Protein AF-A0A3L8C5W7-F1 (afdb_monomer)

Sequence (459 aa):
MRLSSRFALVSGLQLAAVGVLVYGSLLQPFSPSTQWWIAGVVLLLMLASAVWLRWSIKRALGAEPEQIHRLLERMNHGDFQAAAMGAHSLYSHSLYSCALTLQSRLRSVMGALKSTSDALAAASEQVNQTASSLSDGVTVQANGVADTSNAMDQIANSISHNNQHANQTDAIAKQACIDVEECSEAVLGTVQAMQNIAERISIINDIAYQTNLLALNAAIEAGRAGEQGRGFSVVASEVRKLAERCQQAARQISEEATASVKQSDQAGQLLDKMVPSIRRTADLVQEIAHASTEQTSGAQQINSAMGQINKTLQETAAASRQLSNTAGELMTRVTELRRTIGFFDSRDLNRVEKPAVKAKVESKAQSKAEPKVVRSPRARPKAQAQKQASVRPVQSHTAATKSTPRSSRPQAAQAKPKPRPVKPDAAKVSVLAPKPKPKSPVAVSPHADEDDQFFVHYD

Mean predicted aligned error: 18.52 Å

Structure (mmCIF, N/CA/C/O backbone):
data_AF-A0A3L8C5W7-F1
#
_entry.id   AF-A0A3L8C5W7-F1
#
loop_
_atom_site.group_PDB
_atom_site.id
_atom_site.type_symbol
_atom_site.label_atom_id
_atom_site.label_alt_id
_atom_site.label_comp_id
_atom_site.label_asym_id
_atom_site.label_entity_id
_atom_site.label_seq_id
_atom_site.pdbx_PDB_ins_code
_atom_site.Cartn_x
_atom_site.Cartn_y
_atom_site.Cartn_z
_atom_site.occupancy
_atom_site.B_iso_or_equiv
_atom_site.auth_seq_id
_atom_site.auth_comp_id
_atom_site.auth_asym_id
_atom_site.auth_atom_id
_atom_site.pdbx_PDB_model_num
ATOM 1 N N . MET A 1 1 ? 55.803 -6.543 -68.504 1.00 48.19 1 MET A N 1
ATOM 2 C CA . MET A 1 1 ? 56.936 -5.809 -69.117 1.00 48.19 1 MET A CA 1
ATOM 3 C C . MET A 1 1 ? 56.428 -4.497 -69.673 1.00 48.19 1 MET A C 1
ATOM 5 O O . MET A 1 1 ? 55.431 -4.474 -70.384 1.00 48.19 1 MET A O 1
ATOM 9 N N . ARG A 1 2 ? 57.016 -3.411 -69.174 1.00 59.81 2 ARG A N 1
ATOM 10 C CA . ARG A 1 2 ? 56.412 -2.079 -69.079 1.00 59.81 2 ARG A CA 1
ATOM 11 C C . ARG A 1 2 ? 56.382 -1.411 -70.448 1.00 59.81 2 ARG A C 1
ATOM 13 O O . ARG A 1 2 ? 57.289 -1.626 -71.244 1.00 59.81 2 ARG A O 1
ATOM 20 N N . LEU A 1 3 ? 55.360 -0.604 -70.716 1.00 62.72 3 LEU A N 1
ATOM 21 C CA . LEU A 1 3 ? 55.220 0.183 -71.946 1.00 62.72 3 LEU A CA 1
ATOM 22 C C . LEU A 1 3 ? 56.545 0.880 -72.327 1.00 62.72 3 LEU A C 1
ATOM 24 O O . LEU A 1 3 ? 56.916 0.881 -73.492 1.00 62.72 3 LEU A O 1
ATOM 28 N N . SER A 1 4 ? 57.315 1.326 -71.326 1.00 64.88 4 SER A N 1
ATOM 29 C CA . SER A 1 4 ? 58.673 1.867 -71.462 1.00 64.88 4 SER A CA 1
ATOM 30 C C . SER A 1 4 ? 59.678 0.930 -72.139 1.00 64.88 4 SER A C 1
ATOM 32 O O . SER A 1 4 ? 60.444 1.390 -72.969 1.00 64.88 4 SER A O 1
ATOM 34 N N . SER A 1 5 ? 59.662 -0.376 -71.855 1.00 71.19 5 SER A N 1
ATOM 35 C CA . SER A 1 5 ? 60.529 -1.362 -72.524 1.00 71.19 5 SER A CA 1
ATOM 36 C C . SER A 1 5 ? 60.166 -1.550 -73.998 1.00 71.19 5 SER A C 1
ATOM 38 O O . SER A 1 5 ? 61.052 -1.708 -74.826 1.00 71.19 5 SER A O 1
ATOM 40 N N . ARG A 1 6 ? 58.872 -1.464 -74.340 1.00 71.44 6 ARG A N 1
ATOM 41 C CA . ARG A 1 6 ? 58.389 -1.511 -75.729 1.00 71.44 6 ARG A CA 1
ATOM 42 C C . ARG A 1 6 ? 58.719 -0.223 -76.482 1.00 71.44 6 ARG A C 1
ATOM 44 O O . ARG A 1 6 ? 59.162 -0.291 -77.620 1.00 71.44 6 ARG A O 1
ATOM 51 N N . PHE A 1 7 ? 58.546 0.927 -75.832 1.00 72.00 7 PHE A N 1
ATOM 52 C CA . PHE A 1 7 ? 58.946 2.232 -76.357 1.00 72.00 7 PHE A CA 1
ATOM 53 C C . PHE A 1 7 ? 60.457 2.313 -76.578 1.00 72.00 7 PHE A C 1
ATOM 55 O O . PHE A 1 7 ? 60.864 2.699 -77.662 1.00 72.00 7 PHE A O 1
ATOM 62 N N . ALA A 1 8 ? 61.269 1.898 -75.601 1.00 73.81 8 ALA A N 1
ATOM 63 C CA . ALA A 1 8 ? 62.729 1.905 -75.691 1.00 73.81 8 ALA A CA 1
ATOM 64 C C . ALA A 1 8 ? 63.255 0.975 -76.794 1.00 73.81 8 ALA A C 1
ATOM 66 O O . ALA A 1 8 ? 64.204 1.321 -77.489 1.00 73.81 8 ALA A O 1
ATOM 67 N N . LEU A 1 9 ? 62.614 -0.184 -76.993 1.00 74.31 9 LEU A N 1
ATOM 68 C CA . LEU A 1 9 ? 62.930 -1.081 -78.106 1.00 74.31 9 LEU A CA 1
ATOM 69 C C . LEU A 1 9 ? 62.620 -0.438 -79.461 1.00 74.31 9 LEU A C 1
ATOM 71 O O . LEU A 1 9 ? 63.451 -0.490 -80.361 1.00 74.31 9 LEU A O 1
ATOM 75 N N . VAL A 1 10 ? 61.447 0.185 -79.608 1.00 75.06 10 VAL A N 1
ATOM 76 C CA . VAL A 1 10 ? 61.041 0.829 -80.867 1.00 75.06 10 VAL A CA 1
ATOM 77 C C . VAL A 1 10 ? 61.885 2.069 -81.162 1.00 75.06 10 VAL A C 1
ATOM 79 O O . VAL A 1 10 ? 62.343 2.224 -82.291 1.00 75.06 10 VAL A O 1
ATOM 82 N N . SER A 1 11 ? 62.134 2.926 -80.170 1.00 74.12 11 SER A N 1
ATOM 83 C CA . SER A 1 11 ? 62.958 4.124 -80.346 1.00 74.12 11 SER A CA 1
ATOM 84 C C . SER A 1 11 ? 64.424 3.773 -80.601 1.00 74.12 11 SER A C 1
ATOM 86 O O . SER A 1 11 ? 65.045 4.376 -81.472 1.00 74.12 11 SER A O 1
ATOM 88 N N . GLY A 1 12 ? 64.962 2.760 -79.912 1.00 78.25 12 GLY A N 1
ATOM 89 C CA . GLY A 1 12 ? 66.306 2.237 -80.157 1.00 78.25 12 GLY A CA 1
ATOM 90 C C . GLY A 1 12 ? 66.460 1.663 -81.567 1.00 78.25 12 GLY A C 1
ATOM 91 O O . GLY A 1 12 ? 67.438 1.965 -82.248 1.00 78.25 12 GLY A O 1
ATOM 92 N N . LEU A 1 13 ? 65.463 0.911 -82.048 1.00 76.50 13 LEU A N 1
ATOM 93 C CA . LEU A 1 13 ? 65.445 0.383 -83.415 1.00 76.50 13 LEU A CA 1
ATOM 94 C C . LEU A 1 13 ? 65.348 1.504 -84.467 1.00 76.50 13 LEU A C 1
ATOM 96 O O . LEU A 1 13 ? 66.001 1.428 -85.503 1.00 76.50 13 LEU A O 1
ATOM 100 N N . GLN A 1 14 ? 64.574 2.563 -84.201 1.00 75.69 14 GLN A N 1
ATOM 101 C CA . GLN A 1 14 ? 64.461 3.728 -85.089 1.00 75.69 14 GLN A CA 1
ATOM 102 C C . GLN A 1 14 ? 65.761 4.532 -85.164 1.00 75.69 14 GLN A C 1
ATOM 104 O O . GLN A 1 14 ? 66.195 4.878 -86.260 1.00 75.69 14 GLN A O 1
ATOM 109 N N . LEU A 1 15 ? 66.404 4.791 -84.022 1.00 79.62 15 LEU A N 1
ATOM 110 C CA . LEU A 1 15 ? 67.713 5.447 -83.963 1.00 79.62 15 LEU A CA 1
ATOM 111 C C . LEU A 1 15 ? 68.778 4.640 -84.711 1.00 79.62 15 LEU A C 1
ATOM 113 O O . LEU A 1 15 ? 69.550 5.218 -85.470 1.00 79.62 15 LEU A O 1
ATOM 117 N N . ALA A 1 16 ? 68.777 3.312 -84.563 1.00 76.81 16 ALA A N 1
ATOM 118 C CA . ALA A 1 16 ? 69.670 2.436 -85.313 1.00 76.81 16 ALA A CA 1
ATOM 119 C C . ALA A 1 16 ? 69.384 2.475 -86.827 1.00 76.81 16 ALA A C 1
ATOM 121 O O . ALA A 1 16 ? 70.315 2.609 -87.614 1.00 76.81 16 ALA A O 1
ATOM 122 N N . ALA A 1 17 ? 68.115 2.423 -87.249 1.00 73.25 17 ALA A N 1
ATOM 123 C CA . ALA A 1 17 ? 67.733 2.456 -88.665 1.00 73.25 17 ALA A CA 1
ATOM 124 C C . ALA A 1 17 ? 68.077 3.793 -89.347 1.00 73.25 17 ALA A C 1
ATOM 126 O O . ALA A 1 17 ? 68.601 3.808 -90.460 1.00 73.25 17 ALA A O 1
ATOM 127 N N . VAL A 1 18 ? 67.832 4.917 -88.665 1.00 76.88 18 VAL A N 1
ATOM 128 C CA . VAL A 1 18 ? 68.232 6.250 -89.141 1.00 76.88 18 VAL A CA 1
ATOM 129 C C . VAL A 1 18 ? 69.756 6.384 -89.135 1.00 76.88 18 VAL A C 1
ATOM 131 O O . VAL A 1 18 ? 70.322 6.896 -90.095 1.00 76.88 18 VAL A O 1
ATOM 134 N N . GLY A 1 19 ? 70.431 5.866 -88.105 1.00 76.25 19 GLY A N 1
ATOM 135 C CA . GLY A 1 19 ? 71.890 5.826 -88.024 1.00 76.25 19 GLY A CA 1
ATOM 136 C C . GLY A 1 19 ? 72.526 5.066 -89.188 1.00 76.25 19 GLY A C 1
ATOM 137 O O . GLY A 1 19 ? 73.470 5.569 -89.783 1.00 76.25 19 GLY A O 1
ATOM 138 N N . VAL A 1 20 ? 71.974 3.912 -89.580 1.00 73.62 20 VAL A N 1
ATOM 139 C CA . VAL A 1 20 ? 72.421 3.141 -90.757 1.00 73.62 20 VAL A CA 1
ATOM 140 C C . VAL A 1 20 ? 72.222 3.928 -92.056 1.00 73.62 20 VAL A C 1
ATOM 142 O O . VAL A 1 20 ? 73.101 3.911 -92.915 1.00 73.62 20 VAL A O 1
ATOM 145 N N . LEU A 1 21 ? 71.113 4.661 -92.194 1.00 70.94 21 LEU A N 1
ATOM 146 C CA . LEU A 1 21 ? 70.828 5.488 -93.372 1.00 70.94 21 LEU A CA 1
ATOM 147 C C . LEU A 1 21 ? 71.803 6.675 -93.480 1.00 70.94 21 LEU A C 1
ATOM 149 O O . LEU A 1 21 ? 72.363 6.923 -94.549 1.00 70.94 21 LEU A O 1
ATOM 153 N N . VAL A 1 22 ? 72.059 7.372 -92.369 1.00 73.94 22 VAL A N 1
ATOM 154 C CA . VAL A 1 22 ? 72.997 8.506 -92.303 1.00 73.94 22 VAL A CA 1
ATOM 155 C C . VAL A 1 22 ? 74.443 8.039 -92.492 1.00 73.94 22 VAL A C 1
ATOM 157 O O . VAL A 1 22 ? 75.171 8.610 -93.299 1.00 73.94 22 VAL A O 1
ATOM 160 N N . TYR A 1 23 ? 74.853 6.973 -91.803 1.00 74.44 23 TYR A N 1
ATOM 161 C CA . TYR A 1 23 ? 76.209 6.424 -91.884 1.00 74.44 23 TYR A CA 1
ATOM 162 C C . TYR A 1 23 ? 76.506 5.833 -93.269 1.00 74.44 23 TYR A C 1
ATOM 164 O O . TYR A 1 23 ? 77.565 6.093 -93.841 1.00 74.44 23 TYR A O 1
ATOM 172 N N . GLY A 1 24 ? 75.541 5.114 -93.853 1.00 65.56 24 GLY A N 1
ATOM 173 C CA . GLY A 1 24 ? 75.628 4.603 -95.219 1.00 65.56 24 GLY A CA 1
ATOM 174 C C . GLY A 1 24 ? 75.714 5.711 -96.270 1.00 65.56 24 GLY A C 1
ATOM 175 O O . GLY A 1 24 ? 76.384 5.531 -97.277 1.00 65.56 24 GLY A O 1
ATOM 176 N N . SER A 1 25 ? 75.112 6.877 -96.015 1.00 67.00 25 SER A N 1
ATOM 177 C CA . SER A 1 25 ? 75.204 8.041 -96.908 1.00 67.00 25 SER A CA 1
ATOM 178 C C . SER A 1 25 ? 76.545 8.784 -96.807 1.00 67.00 25 SER A C 1
ATOM 180 O O . SER A 1 25 ? 76.911 9.478 -97.752 1.00 67.00 25 SER A O 1
ATOM 182 N N . LEU A 1 26 ? 77.281 8.645 -95.693 1.00 69.88 26 LEU A N 1
ATOM 183 C CA . LEU A 1 26 ? 78.571 9.314 -95.471 1.00 69.88 26 LEU A CA 1
ATOM 184 C C . LEU A 1 26 ? 79.789 8.514 -95.966 1.00 69.88 26 LEU A C 1
ATOM 186 O O . LEU A 1 26 ? 80.753 9.129 -96.412 1.00 69.88 26 LEU A O 1
ATOM 190 N N . LEU A 1 27 ? 79.793 7.177 -95.855 1.00 67.88 27 LEU A N 1
ATOM 191 C CA . LEU A 1 27 ? 80.994 6.366 -96.134 1.00 67.88 27 LEU A CA 1
ATOM 192 C C . LEU A 1 27 ? 81.093 5.827 -97.571 1.00 67.88 27 LEU A C 1
ATOM 194 O O . LEU A 1 27 ? 82.208 5.642 -98.058 1.00 67.88 27 LEU A O 1
ATOM 198 N N . GLN A 1 28 ? 79.975 5.571 -98.261 1.00 63.28 28 GLN A N 1
ATOM 199 C CA . GLN A 1 28 ? 79.967 5.171 -99.675 1.00 63.28 28 GLN A CA 1
ATOM 200 C C . GLN A 1 28 ? 78.755 5.778 -100.401 1.00 63.28 28 GLN A C 1
ATOM 202 O O . GLN A 1 28 ? 77.625 5.537 -99.979 1.00 63.28 28 GLN A O 1
ATOM 207 N N . PRO A 1 29 ? 78.933 6.540 -101.499 1.00 61.19 29 PRO A N 1
ATOM 208 C CA . PRO A 1 29 ? 77.808 7.072 -102.260 1.00 61.19 29 PRO A CA 1
ATOM 209 C C . PRO A 1 29 ? 77.085 5.926 -102.981 1.00 61.19 29 PRO A C 1
ATOM 211 O O . PRO A 1 29 ? 77.457 5.506 -104.076 1.00 61.19 29 PRO A O 1
ATOM 214 N N . PHE A 1 30 ? 76.048 5.393 -102.339 1.00 63.75 30 PHE A N 1
ATOM 215 C CA . PHE A 1 30 ? 75.097 4.480 -102.961 1.00 63.75 30 PHE A CA 1
ATOM 216 C C . PHE A 1 30 ? 74.417 5.152 -104.164 1.00 63.75 30 PHE A C 1
ATOM 218 O O . PHE A 1 30 ? 74.201 6.363 -104.172 1.00 63.75 30 PHE A O 1
ATOM 225 N N . SER A 1 31 ? 74.034 4.363 -105.175 1.00 72.00 31 SER A N 1
ATOM 226 C CA . SER A 1 31 ? 73.282 4.873 -106.331 1.00 72.00 31 SER A CA 1
ATOM 227 C C . SER A 1 31 ? 72.006 5.617 -105.883 1.00 72.00 31 SER A C 1
ATOM 229 O O . SER A 1 31 ? 71.386 5.215 -104.886 1.00 72.00 31 SER A O 1
ATOM 231 N N . PRO A 1 32 ? 71.554 6.658 -106.608 1.00 70.62 32 PRO A N 1
ATOM 232 C CA . PRO A 1 32 ? 70.350 7.402 -106.234 1.00 70.62 32 PRO A CA 1
ATOM 233 C C . PRO A 1 32 ? 69.122 6.484 -106.100 1.00 70.62 32 PRO A C 1
ATOM 235 O O . PRO A 1 32 ? 68.312 6.668 -105.197 1.00 70.62 32 PRO A O 1
ATOM 238 N N . SER A 1 33 ? 69.019 5.418 -106.905 1.00 75.19 33 SER A N 1
ATOM 239 C CA . SER A 1 33 ? 67.960 4.403 -106.795 1.00 75.19 33 SER A CA 1
ATOM 240 C C . SER A 1 33 ? 67.963 3.647 -105.463 1.00 75.19 33 SER A C 1
ATOM 242 O O . SER A 1 33 ? 66.904 3.410 -104.888 1.00 75.19 33 SER A O 1
ATOM 244 N N . THR A 1 34 ? 69.135 3.285 -104.937 1.00 74.94 34 THR A N 1
ATOM 245 C CA . THR A 1 34 ? 69.249 2.562 -103.657 1.00 74.94 34 THR A CA 1
ATOM 246 C C . THR A 1 34 ? 68.916 3.445 -102.452 1.00 74.94 34 THR A C 1
ATOM 248 O O . THR A 1 34 ? 68.333 2.954 -101.489 1.00 74.94 34 THR A O 1
ATOM 251 N N . GLN A 1 35 ? 69.189 4.753 -102.519 1.00 72.69 35 GLN A N 1
ATOM 252 C CA . GLN A 1 35 ? 68.827 5.696 -101.453 1.00 72.69 35 GLN A CA 1
ATOM 253 C C . GLN A 1 35 ? 67.304 5.852 -101.305 1.00 72.69 35 GLN A C 1
ATOM 255 O O . GLN A 1 35 ? 66.798 5.836 -100.183 1.00 72.69 35 GLN A O 1
ATOM 260 N N . TRP A 1 36 ? 66.555 5.912 -102.415 1.00 79.75 36 TRP A N 1
ATOM 261 C CA . TRP A 1 36 ? 65.085 5.957 -102.386 1.00 79.75 36 TRP A CA 1
ATOM 262 C C . TRP A 1 36 ? 64.457 4.675 -101.820 1.00 79.75 36 TRP A C 1
ATOM 264 O O . TRP A 1 36 ? 63.494 4.752 -101.056 1.00 79.75 36 TRP A O 1
ATOM 274 N N . TRP A 1 37 ? 65.026 3.502 -102.1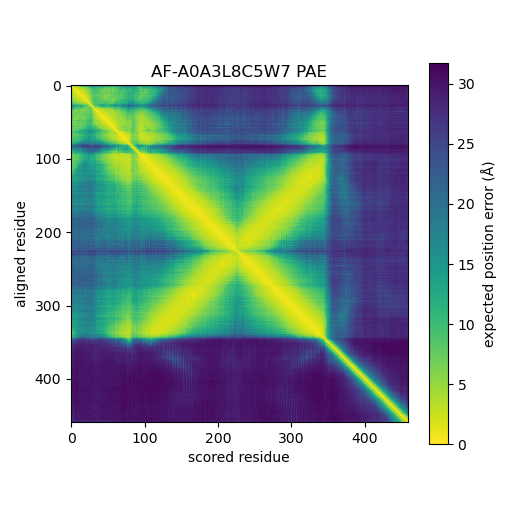21 1.00 80.50 37 TRP A N 1
ATOM 275 C CA . TRP A 1 37 ? 64.588 2.230 -101.530 1.00 80.50 37 TRP A CA 1
ATOM 276 C C . TRP A 1 37 ? 64.813 2.182 -100.017 1.00 80.50 37 TRP A C 1
ATOM 278 O O . TRP A 1 37 ? 63.903 1.818 -99.272 1.00 80.50 37 TRP A O 1
ATOM 288 N N . ILE A 1 38 ? 65.994 2.595 -99.548 1.00 78.75 38 ILE A N 1
ATOM 289 C CA . ILE A 1 38 ? 66.312 2.632 -98.114 1.00 78.75 38 ILE A CA 1
ATOM 290 C C . ILE A 1 38 ? 65.396 3.636 -97.391 1.00 78.75 38 ILE A C 1
ATOM 292 O O . ILE A 1 38 ? 64.832 3.306 -96.346 1.00 78.75 38 ILE A O 1
ATOM 296 N N . ALA A 1 39 ? 65.168 4.822 -97.966 1.00 79.25 39 ALA A N 1
ATOM 297 C CA . ALA A 1 39 ? 64.243 5.816 -97.418 1.00 79.25 39 ALA A CA 1
ATOM 298 C C . ALA A 1 39 ? 62.795 5.293 -97.333 1.00 79.25 39 ALA A C 1
ATOM 300 O O . ALA A 1 39 ? 62.131 5.475 -96.310 1.00 79.25 39 ALA A O 1
ATOM 301 N N . GLY A 1 40 ? 62.319 4.587 -98.364 1.00 84.56 40 GLY A N 1
ATOM 302 C CA . GLY A 1 40 ? 60.994 3.961 -98.371 1.00 84.56 40 GLY A CA 1
ATOM 303 C C . GLY A 1 40 ? 60.831 2.880 -97.297 1.00 84.56 40 GLY A C 1
ATOM 304 O O . GLY A 1 40 ? 59.807 2.838 -96.613 1.00 84.56 40 GLY A O 1
ATOM 305 N N . VAL A 1 41 ? 61.856 2.047 -97.084 1.00 83.75 41 VAL A N 1
ATOM 306 C CA . VAL A 1 41 ? 61.855 1.012 -96.034 1.00 83.75 41 VAL A CA 1
ATOM 307 C C . VAL A 1 41 ? 61.839 1.636 -94.638 1.00 83.75 41 VAL A C 1
ATOM 309 O O . VAL A 1 41 ? 61.071 1.192 -93.784 1.00 83.75 41 VAL A O 1
ATOM 312 N N . VAL A 1 42 ? 62.622 2.692 -94.397 1.00 82.56 42 VAL A N 1
ATOM 313 C CA . VAL A 1 42 ? 62.611 3.401 -93.106 1.00 82.56 42 VAL A CA 1
ATOM 314 C C . VAL A 1 42 ? 61.250 4.052 -92.838 1.00 82.56 42 VAL A C 1
ATOM 316 O O . VAL A 1 42 ? 60.732 3.929 -91.727 1.00 82.56 42 VAL A O 1
ATOM 319 N N . LEU A 1 43 ? 60.625 4.671 -93.846 1.00 85.19 43 LEU A N 1
ATOM 320 C CA . LEU A 1 43 ? 59.278 5.240 -93.726 1.00 85.19 43 LEU A CA 1
ATOM 321 C C . LEU A 1 43 ? 58.236 4.166 -93.379 1.00 85.19 43 LEU A C 1
ATOM 323 O O . LEU A 1 43 ? 57.423 4.360 -92.474 1.00 85.19 43 LEU A O 1
ATOM 327 N N . LEU A 1 44 ? 58.282 3.015 -94.055 1.00 87.25 44 LEU A N 1
ATOM 328 C CA . LEU A 1 44 ? 57.371 1.897 -93.805 1.00 87.25 44 LEU A CA 1
ATOM 329 C C . LEU A 1 44 ? 57.566 1.321 -92.398 1.00 87.25 44 LEU A C 1
ATOM 331 O O . LEU A 1 44 ? 56.582 1.075 -91.702 1.00 87.25 44 LEU A O 1
ATOM 335 N N . LEU A 1 45 ? 58.813 1.171 -91.942 1.00 84.56 45 LEU A N 1
ATOM 336 C CA . LEU A 1 45 ? 59.125 0.740 -90.577 1.00 84.56 45 LEU A CA 1
ATOM 337 C C . LEU A 1 45 ? 58.626 1.742 -89.526 1.00 84.56 45 LEU A C 1
ATOM 339 O O . LEU A 1 45 ? 58.117 1.313 -88.490 1.00 84.56 45 LEU A O 1
ATOM 343 N N . MET A 1 46 ? 58.707 3.053 -89.784 1.00 83.06 46 MET A N 1
ATOM 344 C CA . MET A 1 46 ? 58.120 4.070 -88.900 1.00 83.06 46 MET A CA 1
ATOM 345 C C . MET A 1 46 ? 56.588 4.001 -88.858 1.00 83.06 46 MET A C 1
ATOM 347 O O . MET A 1 46 ? 55.993 4.121 -87.788 1.00 83.06 46 MET A O 1
ATOM 351 N N . LEU A 1 47 ? 55.936 3.771 -89.998 1.00 88.38 47 LEU A N 1
ATOM 352 C CA . LEU A 1 47 ? 54.479 3.625 -90.074 1.00 88.38 47 LEU A CA 1
ATOM 353 C C . LEU A 1 47 ? 54.009 2.344 -89.368 1.00 88.38 47 LEU A C 1
ATOM 355 O O . LEU A 1 47 ? 53.075 2.378 -88.563 1.00 88.38 47 LEU A O 1
ATOM 359 N N . ALA A 1 48 ? 54.699 1.227 -89.600 1.00 86.12 48 ALA A N 1
ATOM 360 C CA . ALA A 1 48 ? 54.433 -0.049 -88.946 1.00 86.12 48 ALA A CA 1
ATOM 361 C C . ALA A 1 48 ? 54.665 0.027 -87.430 1.00 86.12 48 ALA A C 1
ATOM 363 O O . ALA A 1 48 ? 53.851 -0.488 -86.661 1.00 86.12 48 ALA A O 1
ATOM 364 N N . SER A 1 49 ? 55.723 0.711 -86.977 1.00 83.00 49 SER A N 1
ATOM 365 C CA . SER A 1 49 ? 55.983 0.904 -85.550 1.00 83.00 49 SER A CA 1
ATOM 366 C C . SER A 1 49 ? 54.942 1.814 -84.893 1.00 83.00 49 SER A C 1
ATOM 368 O O . SER A 1 49 ? 54.500 1.507 -83.787 1.00 83.00 49 SER A O 1
ATOM 370 N N . ALA A 1 50 ? 54.470 2.865 -85.574 1.00 83.50 50 ALA A N 1
ATOM 371 C CA . ALA A 1 50 ? 53.390 3.725 -85.089 1.00 83.50 50 ALA A CA 1
ATOM 372 C C . ALA A 1 50 ? 52.063 2.957 -84.944 1.00 83.50 50 ALA A C 1
ATOM 374 O O . ALA A 1 50 ? 51.381 3.074 -83.920 1.00 83.50 50 ALA A O 1
ATOM 375 N N . VAL A 1 51 ? 51.716 2.113 -85.923 1.00 86.88 51 VAL A N 1
ATOM 376 C CA . VAL A 1 51 ? 50.536 1.233 -85.858 1.00 86.88 51 VAL A CA 1
ATOM 377 C C . VAL A 1 51 ? 50.687 0.195 -84.744 1.00 86.88 51 VAL A C 1
ATOM 379 O O . VAL A 1 51 ? 49.760 0.011 -83.951 1.00 86.88 51 VAL A O 1
ATOM 382 N N . TRP A 1 52 ? 51.858 -0.437 -84.620 1.00 85.31 52 TRP A N 1
ATOM 383 C CA . TRP A 1 52 ? 52.152 -1.400 -83.557 1.00 85.31 52 TRP A CA 1
ATOM 384 C C . TRP A 1 52 ? 52.091 -0.761 -82.169 1.00 85.31 52 TRP A C 1
ATOM 386 O O . TRP A 1 52 ? 51.531 -1.344 -81.242 1.00 85.31 52 TRP A O 1
ATOM 396 N N . LEU A 1 53 ? 52.608 0.458 -82.022 1.00 82.25 53 LEU A N 1
ATOM 397 C CA . LEU A 1 53 ? 52.590 1.212 -80.777 1.00 82.25 53 LEU A CA 1
ATOM 398 C C . LEU A 1 53 ? 51.162 1.604 -80.393 1.00 82.25 53 LEU A C 1
ATOM 400 O O . LEU A 1 53 ? 50.749 1.356 -79.261 1.00 82.25 53 LEU A O 1
ATOM 404 N N . ARG A 1 54 ? 50.371 2.121 -81.344 1.00 82.69 54 ARG A N 1
ATOM 405 C CA . ARG A 1 54 ? 48.937 2.393 -81.155 1.00 82.69 54 ARG A CA 1
ATOM 406 C C . ARG A 1 54 ? 48.182 1.126 -80.754 1.00 82.69 54 ARG A C 1
ATOM 408 O O . ARG A 1 54 ? 47.382 1.172 -79.822 1.00 82.69 54 ARG A O 1
ATOM 415 N N . TRP A 1 55 ? 48.444 -0.004 -81.409 1.00 83.06 55 TRP A N 1
ATOM 416 C CA . TRP A 1 55 ? 47.825 -1.291 -81.083 1.00 83.06 55 TRP A CA 1
ATOM 417 C C . TRP A 1 55 ? 48.255 -1.812 -79.704 1.00 83.06 55 TRP A C 1
ATOM 419 O O . TRP A 1 55 ? 47.413 -2.223 -78.909 1.00 83.06 55 TRP A O 1
ATOM 429 N N . SER A 1 56 ? 49.543 -1.721 -79.370 1.00 81.38 56 SER A N 1
ATOM 430 C CA . SER A 1 56 ? 50.103 -2.104 -78.069 1.00 81.38 56 SER A CA 1
ATOM 431 C C . SER A 1 56 ? 49.528 -1.255 -76.931 1.00 81.38 56 SER A C 1
ATOM 433 O O . SER A 1 56 ? 49.167 -1.799 -75.887 1.00 81.38 56 SER A O 1
ATOM 435 N N . ILE A 1 57 ? 49.389 0.060 -77.133 1.00 81.00 57 ILE A N 1
ATOM 436 C CA . ILE A 1 57 ? 48.768 0.984 -76.176 1.00 81.00 57 ILE A CA 1
ATOM 437 C C . ILE A 1 57 ? 47.274 0.682 -76.039 1.00 81.00 57 ILE A C 1
ATOM 439 O O . ILE A 1 57 ? 46.805 0.509 -74.918 1.00 81.00 57 ILE A O 1
ATOM 443 N N . LYS A 1 58 ? 46.532 0.529 -77.147 1.00 79.12 58 LYS A N 1
ATOM 444 C CA . LYS A 1 58 ? 45.112 0.134 -77.105 1.00 79.12 58 LYS A CA 1
ATOM 445 C C . LYS A 1 58 ? 44.914 -1.204 -76.389 1.00 79.12 58 LYS A C 1
ATOM 447 O O . LYS A 1 58 ? 43.957 -1.343 -75.638 1.00 79.12 58 LYS A O 1
ATOM 452 N N . ARG A 1 59 ? 45.829 -2.163 -76.551 1.00 79.38 59 ARG A N 1
ATOM 453 C CA . ARG A 1 59 ? 45.801 -3.458 -75.855 1.00 79.38 59 ARG A CA 1
ATOM 454 C C . ARG A 1 59 ? 46.106 -3.343 -74.357 1.00 79.38 59 ARG A C 1
ATOM 456 O O . ARG A 1 59 ? 45.493 -4.049 -73.566 1.00 79.38 59 ARG A O 1
ATOM 463 N N . ALA A 1 60 ? 47.014 -2.452 -73.956 1.00 77.44 60 ALA A N 1
ATOM 464 C CA . ALA A 1 60 ? 47.337 -2.207 -72.546 1.00 77.44 60 ALA A CA 1
ATOM 465 C C . ALA A 1 60 ? 46.246 -1.401 -71.811 1.00 77.44 60 ALA A C 1
ATOM 467 O O . ALA A 1 60 ? 45.901 -1.699 -70.668 1.00 77.44 60 ALA A O 1
ATOM 468 N N . LEU A 1 61 ? 45.680 -0.392 -72.475 1.00 80.44 61 LEU A N 1
ATOM 469 C CA . LEU A 1 61 ? 44.594 0.443 -71.958 1.00 80.44 61 LEU A CA 1
ATOM 470 C C . LEU A 1 61 ? 43.247 -0.295 -71.991 1.00 80.44 61 LEU A C 1
ATOM 472 O O . LEU A 1 61 ? 42.432 -0.170 -71.077 1.00 80.44 61 LEU A O 1
ATOM 476 N N . GLY A 1 62 ? 43.042 -1.122 -73.016 1.00 79.12 62 GLY A N 1
ATOM 477 C CA . GLY A 1 62 ? 41.845 -1.926 -73.266 1.00 79.12 62 GLY A CA 1
ATOM 478 C C . GLY A 1 62 ? 40.604 -1.141 -73.687 1.00 79.12 62 GLY A C 1
ATOM 479 O O . GLY A 1 62 ? 39.542 -1.741 -73.804 1.00 79.12 62 GLY A O 1
ATOM 480 N N . ALA A 1 63 ? 40.749 0.162 -73.922 1.00 81.62 63 ALA A N 1
ATOM 481 C CA . ALA A 1 63 ? 39.765 1.065 -74.507 1.00 81.62 63 ALA A CA 1
ATOM 482 C C . ALA A 1 63 ? 40.495 2.267 -75.131 1.00 81.62 63 ALA A C 1
ATOM 484 O O . ALA A 1 63 ? 41.726 2.371 -75.062 1.00 81.62 63 ALA A O 1
ATOM 485 N N . GLU A 1 64 ? 39.749 3.178 -75.753 1.00 82.06 64 GLU A N 1
ATOM 486 C CA . GLU A 1 64 ? 40.326 4.434 -76.235 1.00 82.06 64 GLU A CA 1
ATOM 487 C C . GLU A 1 64 ? 40.675 5.361 -75.057 1.00 82.06 64 GLU A C 1
ATOM 489 O O . GLU A 1 64 ? 39.908 5.421 -74.092 1.00 82.06 64 GLU A O 1
ATOM 494 N N . PRO A 1 65 ? 41.803 6.100 -75.109 1.00 80.19 65 PRO A N 1
ATOM 495 C CA . PRO A 1 65 ? 42.216 6.996 -74.026 1.00 80.19 65 PRO A CA 1
ATOM 496 C C . PRO A 1 65 ? 41.120 7.978 -73.592 1.00 80.19 65 PRO A C 1
ATOM 498 O O . PRO A 1 65 ? 40.928 8.193 -72.401 1.00 80.19 65 PRO A O 1
ATOM 501 N N . GLU A 1 66 ? 40.339 8.498 -74.541 1.00 81.56 66 GLU A N 1
ATOM 502 C CA . GLU A 1 66 ? 39.210 9.396 -74.270 1.00 81.56 66 GLU A CA 1
ATOM 503 C C . GLU A 1 66 ? 38.061 8.725 -73.507 1.00 81.56 66 GLU A C 1
ATOM 505 O O . GLU A 1 66 ? 37.330 9.385 -72.774 1.00 81.56 66 GLU A O 1
ATOM 510 N N . GLN A 1 67 ? 37.856 7.416 -73.678 1.00 80.75 67 GLN A N 1
ATOM 511 C CA . GLN A 1 67 ? 36.825 6.672 -72.946 1.00 80.75 67 GLN A CA 1
ATOM 512 C C . GLN A 1 67 ? 37.254 6.437 -71.496 1.00 80.75 67 GLN A C 1
ATOM 514 O O . GLN A 1 67 ? 36.442 6.569 -70.584 1.00 80.75 67 GLN A O 1
ATOM 519 N N . ILE A 1 68 ? 38.541 6.139 -71.281 1.00 82.31 68 ILE A N 1
ATOM 520 C CA . ILE A 1 68 ? 39.128 6.013 -69.941 1.00 82.31 68 ILE A CA 1
ATOM 521 C C . ILE A 1 68 ? 39.099 7.369 -69.238 1.00 82.31 68 ILE A C 1
ATOM 523 O O . ILE A 1 68 ? 38.656 7.443 -68.098 1.00 82.31 68 ILE A O 1
ATOM 527 N N . HIS A 1 69 ? 39.508 8.440 -69.924 1.00 84.88 69 HIS A N 1
ATOM 528 C CA . HIS A 1 69 ? 39.484 9.792 -69.375 1.00 84.88 69 HIS A CA 1
ATOM 529 C C . HIS A 1 69 ? 38.070 10.202 -68.956 1.00 84.88 69 HIS A C 1
ATOM 531 O O . HIS A 1 69 ? 37.877 10.534 -67.795 1.00 84.88 69 HIS A O 1
ATOM 537 N N . ARG A 1 70 ? 37.069 10.055 -69.835 1.00 83.31 70 ARG A N 1
ATOM 538 C CA . ARG A 1 70 ? 35.666 10.363 -69.507 1.00 83.31 70 ARG A CA 1
ATOM 539 C C . ARG A 1 70 ? 35.120 9.526 -68.350 1.00 83.31 70 ARG A C 1
ATOM 541 O O . ARG A 1 70 ? 34.339 10.033 -67.552 1.00 83.31 70 ARG A O 1
ATOM 548 N N . LEU A 1 71 ? 35.502 8.250 -68.252 1.00 82.81 71 LEU A N 1
ATOM 549 C CA . LEU A 1 71 ? 35.112 7.401 -67.124 1.00 82.81 71 LEU A CA 1
ATOM 550 C C . LEU A 1 71 ? 35.728 7.909 -65.814 1.00 82.81 71 LEU A C 1
ATOM 552 O O . LEU A 1 71 ? 35.010 8.071 -64.833 1.00 82.81 71 LEU A O 1
ATOM 556 N N . LEU A 1 72 ? 37.035 8.177 -65.800 1.00 84.19 72 LEU A N 1
ATOM 557 C CA . LEU A 1 72 ? 37.735 8.672 -64.613 1.00 84.19 72 LEU A CA 1
ATOM 558 C C . LEU A 1 72 ? 37.272 10.077 -64.219 1.00 84.19 72 LEU A C 1
ATOM 560 O O . LEU A 1 72 ? 37.141 10.354 -63.035 1.00 84.19 72 LEU A O 1
ATOM 564 N N . GLU A 1 73 ? 36.996 10.942 -65.189 1.00 85.56 73 GLU A N 1
ATOM 565 C CA . GLU A 1 73 ? 36.464 12.286 -64.975 1.00 85.56 73 GLU A CA 1
ATOM 566 C C . GLU A 1 73 ? 35.074 12.221 -64.331 1.00 85.56 73 GLU A C 1
ATOM 568 O O . GLU A 1 73 ? 34.843 12.854 -63.306 1.00 85.56 73 GLU A O 1
ATOM 573 N N . ARG A 1 74 ? 34.180 11.358 -64.829 1.00 80.88 74 ARG A N 1
ATOM 574 C CA . ARG A 1 74 ? 32.877 11.100 -64.190 1.00 80.88 74 ARG A CA 1
ATOM 575 C C . ARG A 1 74 ? 33.016 10.534 -62.778 1.00 80.88 74 ARG A C 1
ATOM 577 O O . ARG A 1 74 ? 32.337 11.002 -61.873 1.00 80.88 74 ARG A O 1
ATOM 584 N N . MET A 1 75 ? 33.929 9.583 -62.569 1.00 83.19 75 MET A N 1
ATOM 585 C CA . MET A 1 75 ? 34.227 9.045 -61.236 1.00 83.19 75 MET A CA 1
ATOM 586 C C . MET A 1 75 ? 34.766 10.123 -60.283 1.00 83.19 75 MET A C 1
ATOM 588 O O . MET A 1 75 ? 34.377 10.151 -59.120 1.00 83.19 75 MET A O 1
ATOM 592 N N . ASN A 1 76 ? 35.629 11.021 -60.767 1.00 83.75 76 ASN A N 1
ATOM 593 C CA . ASN A 1 76 ? 36.156 12.159 -60.007 1.00 83.75 76 ASN A CA 1
ATOM 594 C C . ASN A 1 76 ? 35.046 13.145 -59.612 1.00 83.75 76 ASN A C 1
ATOM 596 O O . ASN A 1 76 ? 35.086 13.760 -58.551 1.00 83.75 76 ASN A O 1
ATOM 600 N N . HIS A 1 77 ? 34.027 13.242 -60.454 1.00 82.94 77 HIS A N 1
ATOM 601 C CA . HIS A 1 77 ? 32.819 14.021 -60.235 1.00 82.94 77 HIS A CA 1
ATOM 602 C C . HIS A 1 77 ? 31.748 13.302 -59.398 1.00 82.94 77 HIS A C 1
ATOM 604 O O . HIS A 1 77 ? 30.683 13.861 -59.160 1.00 82.94 77 HIS A O 1
ATOM 610 N N . GLY A 1 78 ? 32.022 12.083 -58.926 1.00 76.62 78 GLY A N 1
ATOM 611 C CA . GLY A 1 78 ? 31.091 11.308 -58.113 1.00 76.62 78 GLY A CA 1
ATOM 612 C C . GLY A 1 78 ? 29.972 10.627 -58.901 1.00 76.62 78 GLY A C 1
ATOM 613 O O . GLY A 1 78 ? 29.123 9.985 -58.297 1.00 76.62 78 GLY A O 1
ATOM 614 N N . ASP A 1 79 ? 29.980 10.671 -60.234 1.00 80.00 79 ASP A N 1
ATOM 615 C CA . ASP A 1 79 ? 29.037 9.905 -61.049 1.00 80.00 79 ASP A CA 1
ATOM 616 C C . ASP A 1 79 ? 29.517 8.454 -61.188 1.00 80.00 79 ASP A C 1
ATOM 618 O O . ASP A 1 79 ? 30.147 8.030 -62.167 1.00 80.00 79 ASP A O 1
ATOM 622 N N . PHE A 1 80 ? 29.196 7.658 -60.171 1.00 79.06 80 PHE A N 1
ATOM 623 C CA . PHE A 1 80 ? 29.365 6.214 -60.224 1.00 79.06 80 PHE A CA 1
ATOM 624 C C . PHE A 1 80 ? 28.159 5.511 -60.828 1.00 79.06 80 PHE A C 1
ATOM 626 O O . PHE A 1 80 ? 28.198 4.291 -60.884 1.00 79.06 80 PHE A O 1
ATOM 633 N N . GLN A 1 81 ? 27.098 6.193 -61.270 1.00 68.62 81 GLN A N 1
ATOM 634 C CA . GLN A 1 81 ? 25.870 5.577 -61.791 1.00 68.62 81 GLN A CA 1
ATOM 635 C C . GLN A 1 81 ? 25.879 5.412 -63.309 1.00 68.62 81 GLN A C 1
ATOM 637 O O . GLN A 1 81 ? 25.247 4.476 -63.806 1.00 68.62 81 GLN A O 1
ATOM 642 N N . ALA A 1 82 ? 26.612 6.265 -64.033 1.00 63.28 82 ALA A N 1
ATOM 643 C CA . ALA A 1 82 ? 26.739 6.175 -65.478 1.00 63.28 82 ALA A CA 1
ATOM 644 C C . ALA A 1 82 ? 27.122 4.755 -65.894 1.00 63.28 82 ALA A C 1
ATOM 646 O O . ALA A 1 82 ? 28.172 4.199 -65.547 1.00 63.28 82 ALA A O 1
ATOM 647 N N . ALA A 1 83 ? 26.196 4.153 -66.621 1.00 56.09 83 ALA A N 1
ATOM 648 C CA . ALA A 1 83 ? 26.296 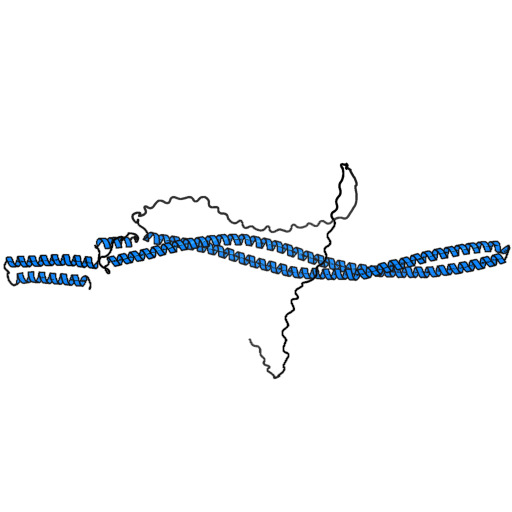2.801 -67.079 1.00 56.09 83 ALA A CA 1
ATOM 649 C C . ALA A 1 83 ? 27.445 2.683 -68.083 1.00 56.09 83 ALA A C 1
ATOM 651 O O . ALA A 1 83 ? 27.337 3.105 -69.229 1.00 56.09 83 ALA A O 1
ATOM 652 N N . ALA A 1 84 ? 28.496 1.976 -67.691 1.00 53.78 84 ALA A N 1
ATOM 653 C CA . ALA A 1 84 ? 29.315 1.199 -68.609 1.00 53.78 84 ALA A CA 1
ATOM 654 C C . ALA A 1 84 ? 28.511 0.004 -69.187 1.00 53.78 84 ALA A C 1
ATOM 656 O O . ALA A 1 84 ? 29.035 -1.098 -69.328 1.00 53.78 84 ALA A O 1
ATOM 657 N N . MET A 1 85 ? 27.207 0.176 -69.455 1.00 46.22 85 MET A N 1
ATOM 658 C CA . MET A 1 85 ? 26.357 -0.850 -70.061 1.00 46.22 85 MET A CA 1
ATOM 659 C C . MET A 1 85 ? 26.888 -1.095 -71.472 1.00 46.22 85 MET A C 1
ATOM 661 O O . MET A 1 85 ? 26.796 -0.231 -72.336 1.00 46.22 85 MET A O 1
ATOM 665 N N . GLY A 1 86 ? 27.508 -2.258 -71.667 1.00 52.69 86 GLY A N 1
ATOM 666 C CA . GLY A 1 86 ? 28.142 -2.657 -72.927 1.00 52.69 86 GLY A CA 1
ATOM 667 C C . GLY A 1 86 ? 29.647 -2.382 -73.012 1.00 52.69 86 GLY A C 1
ATOM 668 O O . GLY A 1 86 ? 30.291 -2.823 -73.959 1.00 52.69 86 GLY A O 1
ATOM 669 N N . ALA A 1 87 ? 30.239 -1.717 -72.019 1.00 57.72 87 ALA A N 1
ATOM 670 C CA . ALA A 1 87 ? 31.678 -1.502 -71.960 1.00 57.72 87 ALA A CA 1
ATOM 671 C C . ALA A 1 87 ? 32.371 -2.741 -71.379 1.00 57.72 87 ALA A C 1
ATOM 673 O O . ALA A 1 87 ? 32.609 -2.861 -70.180 1.00 57.72 87 ALA A O 1
ATOM 674 N N . HIS A 1 88 ? 32.680 -3.693 -72.252 1.00 59.38 88 HIS A N 1
ATOM 675 C CA . HIS A 1 88 ? 33.551 -4.816 -71.939 1.00 59.38 88 HIS A CA 1
ATOM 676 C C . HIS A 1 88 ? 34.965 -4.468 -72.403 1.00 59.38 88 HIS A C 1
ATOM 678 O O . HIS A 1 88 ? 35.158 -4.103 -73.565 1.00 59.38 88 HIS A O 1
ATOM 684 N N . SER A 1 89 ? 35.969 -4.564 -71.526 1.00 62.19 89 SER A N 1
ATOM 685 C CA . SER A 1 89 ? 37.334 -4.553 -72.043 1.00 62.19 89 SER A CA 1
ATOM 686 C C . SER A 1 89 ? 37.547 -5.871 -72.785 1.00 62.19 89 SER A C 1
ATOM 688 O O . SER A 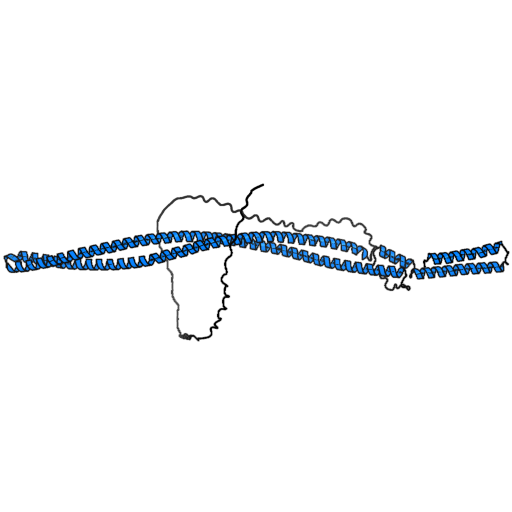1 89 ? 37.271 -6.950 -72.271 1.00 62.19 89 SER A O 1
ATOM 690 N N . LEU A 1 90 ? 38.095 -5.802 -73.992 1.00 62.09 90 LEU A N 1
ATOM 691 C CA . LEU A 1 90 ? 38.532 -6.992 -74.734 1.00 62.09 90 LEU A CA 1
ATOM 692 C C . LEU A 1 90 ? 39.711 -7.716 -74.041 1.00 62.09 90 LEU A C 1
ATOM 694 O O . LEU A 1 90 ? 40.195 -8.729 -74.538 1.00 62.09 90 LEU A O 1
ATOM 698 N N . TYR A 1 91 ? 40.210 -7.183 -72.917 1.00 69.25 91 TYR A N 1
ATOM 699 C CA . TYR A 1 91 ? 41.428 -7.613 -72.237 1.00 69.25 91 TYR A CA 1
ATOM 700 C C . TYR A 1 91 ? 41.243 -7.584 -70.713 1.00 69.25 91 TYR A C 1
ATOM 702 O O . TYR A 1 91 ? 41.185 -6.511 -70.112 1.00 69.25 91 TYR A O 1
ATOM 710 N N . SER A 1 92 ? 41.234 -8.757 -70.076 1.00 66.56 92 SER A N 1
ATOM 711 C CA . SER A 1 92 ? 40.878 -8.975 -68.659 1.00 66.56 92 SER A CA 1
ATOM 712 C C . SER A 1 92 ? 41.760 -8.274 -67.607 1.00 66.56 92 SER A C 1
ATOM 714 O O . SER A 1 92 ? 41.417 -8.277 -66.429 1.00 66.56 92 SER A O 1
ATOM 716 N N . HIS A 1 93 ? 42.883 -7.664 -68.002 1.00 76.44 93 HIS A N 1
ATOM 717 C CA . HIS A 1 93 ? 43.816 -6.955 -67.108 1.00 76.44 93 HIS A CA 1
ATOM 718 C C . HIS A 1 93 ? 44.152 -5.536 -67.586 1.00 76.44 93 HIS A C 1
ATOM 720 O O . HIS A 1 93 ? 45.205 -4.991 -67.253 1.00 76.44 93 HIS A O 1
ATOM 726 N N . SER A 1 94 ? 43.293 -4.937 -68.409 1.00 82.31 94 SER A N 1
ATOM 727 C CA . SER A 1 94 ? 43.505 -3.573 -68.879 1.00 82.31 94 SER A CA 1
ATOM 728 C C . SER A 1 94 ? 43.148 -2.532 -67.814 1.00 82.31 94 SER A C 1
ATOM 730 O O . SER A 1 94 ? 42.346 -2.790 -66.907 1.00 82.31 94 SER A O 1
ATOM 732 N N . LEU A 1 95 ? 43.697 -1.319 -67.949 1.00 83.88 95 LEU A N 1
ATOM 733 C CA . LEU A 1 95 ? 43.342 -0.195 -67.071 1.00 83.88 95 LEU A CA 1
ATOM 734 C C . LEU A 1 95 ? 41.837 0.092 -67.092 1.00 83.88 95 LEU A C 1
ATOM 736 O O . LEU A 1 95 ? 41.253 0.355 -66.045 1.00 83.88 95 LEU A O 1
ATOM 740 N N . TYR A 1 96 ? 41.203 -0.031 -68.261 1.00 82.88 96 TYR A N 1
ATOM 741 C CA . TYR A 1 96 ? 39.763 0.149 -68.395 1.00 82.88 96 TYR A CA 1
ATOM 742 C C . TYR A 1 96 ? 38.959 -0.875 -67.579 1.00 82.88 96 TYR A C 1
ATOM 744 O O . TYR A 1 96 ? 38.098 -0.475 -66.802 1.00 82.88 96 TYR A O 1
ATOM 752 N N . SER A 1 97 ? 39.280 -2.177 -67.650 1.00 82.50 97 SER A N 1
ATOM 753 C CA . SER A 1 97 ? 38.614 -3.188 -66.802 1.00 82.50 97 SER A CA 1
ATOM 754 C C . SER A 1 97 ? 38.808 -2.948 -65.305 1.00 82.50 97 SER A C 1
ATOM 756 O O . SER A 1 97 ? 37.885 -3.170 -64.519 1.00 82.50 97 SER A O 1
ATOM 758 N N . CYS A 1 98 ? 39.989 -2.473 -64.896 1.00 84.38 98 CYS A N 1
ATOM 759 C CA . CYS A 1 98 ? 40.260 -2.138 -63.499 1.00 84.38 98 CYS A CA 1
ATOM 760 C C . CYS A 1 98 ? 39.408 -0.943 -63.040 1.00 84.38 98 CYS A C 1
ATOM 762 O O . CYS A 1 98 ? 38.769 -1.013 -61.990 1.00 84.38 98 CYS A O 1
ATOM 764 N N . ALA A 1 99 ? 39.316 0.108 -63.862 1.00 84.62 99 ALA A N 1
ATOM 765 C CA . ALA A 1 99 ? 38.476 1.275 -63.598 1.00 84.62 99 ALA A CA 1
ATOM 766 C C . ALA A 1 99 ? 36.985 0.908 -63.499 1.00 84.62 99 ALA A C 1
ATOM 768 O O . ALA A 1 99 ? 36.312 1.340 -62.567 1.00 84.62 99 ALA A O 1
ATOM 769 N N . LEU A 1 100 ? 36.484 0.044 -64.390 1.00 83.69 100 LEU A N 1
ATOM 770 C CA . LEU A 1 100 ? 35.110 -0.472 -64.334 1.00 83.69 100 LEU A CA 1
ATOM 771 C C . LEU A 1 100 ? 34.844 -1.298 -63.069 1.00 83.69 100 LEU A C 1
ATOM 773 O O . LEU A 1 100 ? 33.805 -1.147 -62.427 1.00 83.69 100 LEU A O 1
ATOM 777 N N . THR A 1 101 ? 35.796 -2.148 -62.676 1.00 86.44 101 THR A N 1
ATOM 778 C CA . THR A 1 101 ? 35.687 -2.940 -61.443 1.00 86.44 101 THR A CA 1
ATOM 779 C C . THR A 1 101 ? 35.667 -2.036 -60.210 1.00 86.44 101 THR A C 1
ATOM 781 O O . THR A 1 101 ? 34.850 -2.238 -59.311 1.00 86.44 101 THR A O 1
ATOM 784 N N . LEU A 1 102 ? 36.527 -1.014 -60.171 1.00 86.56 102 LEU A N 1
ATOM 785 C CA . LEU A 1 102 ? 36.554 -0.018 -59.101 1.00 86.56 102 LEU A CA 1
ATOM 786 C C . LEU A 1 102 ? 35.237 0.765 -59.031 1.00 86.56 102 LEU A C 1
ATOM 788 O O . LEU A 1 102 ? 34.659 0.872 -57.952 1.00 86.56 102 LEU A O 1
ATOM 792 N N . GLN A 1 103 ? 34.722 1.234 -60.172 1.00 85.19 103 GLN A N 1
ATOM 793 C CA . GLN A 1 103 ? 33.423 1.906 -60.267 1.00 85.19 103 GLN A CA 1
ATOM 794 C C . GLN A 1 103 ? 32.297 1.015 -59.721 1.00 85.19 103 GLN A C 1
ATOM 796 O O . GLN A 1 103 ? 31.494 1.463 -58.905 1.00 85.19 103 GLN A O 1
ATOM 801 N N . SER A 1 104 ? 32.258 -0.261 -60.120 1.00 85.06 104 SER A N 1
ATOM 802 C CA . SER A 1 104 ? 31.250 -1.216 -59.646 1.00 85.06 104 SER A CA 1
ATOM 803 C C . SER A 1 104 ? 31.339 -1.459 -58.138 1.00 85.06 104 SER A C 1
ATOM 805 O O . SER A 1 104 ? 30.308 -1.527 -57.469 1.00 85.06 104 SER A O 1
ATOM 807 N N . ARG A 1 105 ? 32.552 -1.590 -57.585 1.00 87.69 105 ARG A N 1
ATOM 808 C CA . ARG A 1 105 ? 32.754 -1.773 -56.139 1.00 87.69 105 ARG A CA 1
ATOM 809 C C . ARG A 1 105 ? 32.336 -0.532 -55.356 1.00 87.69 105 ARG A C 1
ATOM 811 O O . ARG A 1 105 ? 31.608 -0.668 -54.379 1.00 87.69 105 ARG A O 1
ATOM 818 N N . LEU A 1 106 ? 32.724 0.662 -55.807 1.00 87.44 106 LEU A N 1
ATOM 819 C CA . LEU A 1 106 ? 32.311 1.922 -55.183 1.00 87.44 106 LEU A CA 1
ATOM 820 C C . LEU A 1 106 ? 30.791 2.102 -55.241 1.00 87.44 106 LEU A C 1
ATOM 822 O O . LEU A 1 106 ? 30.189 2.416 -54.221 1.00 87.44 106 LEU A O 1
ATOM 826 N N . ARG A 1 107 ? 30.148 1.794 -56.375 1.00 85.56 107 ARG A N 1
ATOM 827 C CA . ARG A 1 107 ? 28.681 1.792 -56.497 1.00 85.56 107 ARG A CA 1
ATOM 828 C C . ARG A 1 107 ? 28.026 0.844 -55.489 1.00 85.56 107 ARG A C 1
ATOM 830 O O . ARG A 1 107 ? 27.059 1.225 -54.838 1.00 85.56 107 ARG A O 1
ATOM 837 N N . SER A 1 108 ? 28.556 -0.371 -55.333 1.00 87.75 108 SER A N 1
ATOM 838 C CA . SER A 1 108 ? 28.045 -1.335 -54.350 1.00 87.75 108 SER A CA 1
ATOM 839 C C . SER A 1 108 ? 28.191 -0.827 -52.914 1.00 87.75 108 SER A C 1
ATOM 841 O O . SER A 1 108 ? 27.263 -0.977 -52.124 1.00 87.75 108 SER A O 1
ATOM 843 N N . VAL A 1 109 ? 29.330 -0.215 -52.575 1.00 89.62 109 VAL A N 1
ATOM 844 C CA . VAL A 1 109 ? 29.569 0.373 -51.247 1.00 89.62 109 VAL A CA 1
ATOM 845 C C . VAL A 1 109 ? 28.624 1.549 -50.994 1.00 89.62 109 VAL A C 1
ATOM 847 O O . VAL A 1 109 ? 28.020 1.609 -49.929 1.00 89.62 109 VAL A O 1
ATOM 850 N N . MET A 1 110 ? 28.424 2.439 -51.972 1.00 88.38 110 MET A N 1
ATOM 851 C CA . MET A 1 110 ? 27.487 3.564 -51.855 1.00 88.38 110 MET A CA 1
ATOM 852 C C . MET A 1 110 ? 26.037 3.092 -51.709 1.00 88.38 110 MET A C 1
ATOM 854 O O . MET A 1 110 ? 25.302 3.623 -50.880 1.00 88.38 110 MET A O 1
ATOM 858 N N . GLY A 1 111 ? 25.631 2.058 -52.454 1.00 87.44 111 GLY A N 1
ATOM 859 C CA . GLY A 1 111 ? 24.311 1.439 -52.314 1.00 87.44 111 GLY A CA 1
ATOM 860 C C . GLY A 1 111 ? 24.096 0.823 -50.929 1.00 87.44 111 GLY A C 1
ATOM 861 O O . GLY A 1 111 ? 23.065 1.066 -50.302 1.00 87.44 111 GLY A O 1
ATOM 862 N N . ALA A 1 112 ? 25.092 0.094 -50.415 1.00 90.12 112 ALA A N 1
ATOM 863 C CA . ALA A 1 112 ? 25.057 -0.444 -49.058 1.00 90.12 112 ALA A CA 1
ATOM 864 C C . ALA A 1 112 ? 24.979 0.677 -48.009 1.00 90.12 112 ALA A C 1
ATOM 866 O O . ALA A 1 112 ? 24.147 0.609 -47.110 1.00 90.12 112 ALA A O 1
ATOM 867 N N . LEU A 1 113 ? 25.777 1.738 -48.159 1.00 91.69 113 LEU A N 1
ATOM 868 C CA . LEU A 1 113 ? 25.809 2.870 -47.233 1.00 91.69 113 LEU A CA 1
ATOM 869 C C . LEU A 1 113 ? 24.502 3.678 -47.245 1.00 91.69 113 LEU A C 1
ATOM 871 O O . LEU A 1 113 ? 24.038 4.131 -46.200 1.00 91.69 113 LEU A O 1
ATOM 875 N N . LYS A 1 114 ? 23.867 3.828 -48.412 1.00 89.56 114 LYS A N 1
ATOM 876 C CA . LYS A 1 114 ? 22.530 4.423 -48.535 1.00 89.56 114 LYS A CA 1
ATOM 877 C C . LYS A 1 114 ? 21.494 3.571 -47.802 1.00 89.56 114 LYS A C 1
ATOM 879 O O . LYS A 1 114 ? 20.751 4.096 -46.981 1.00 89.56 114 LYS A O 1
ATOM 884 N N . SER A 1 115 ? 21.501 2.257 -48.035 1.00 92.06 115 SER A N 1
ATOM 885 C CA . SER A 1 115 ? 20.580 1.329 -47.374 1.00 92.06 115 SER A CA 1
ATOM 886 C C . SER A 1 115 ? 20.750 1.317 -45.852 1.00 92.06 115 SER A C 1
ATOM 888 O O . SER A 1 115 ? 19.752 1.295 -45.135 1.00 92.06 115 SER A O 1
ATOM 890 N N . THR A 1 116 ? 21.984 1.337 -45.339 1.00 94.00 116 THR A N 1
ATOM 891 C CA . THR A 1 116 ? 22.234 1.390 -43.890 1.00 94.00 116 THR A CA 1
ATOM 892 C C . THR A 1 116 ? 21.840 2.738 -43.297 1.00 94.00 116 THR A C 1
ATOM 894 O O . THR A 1 116 ? 21.291 2.771 -42.201 1.00 94.00 116 THR A O 1
ATOM 897 N N . SER A 1 117 ? 22.044 3.839 -44.027 1.00 94.50 117 SER A N 1
ATOM 898 C CA . SER A 1 117 ? 21.572 5.171 -43.627 1.00 94.50 117 SER A CA 1
ATOM 899 C C . SER A 1 117 ? 20.048 5.219 -43.520 1.00 94.50 117 SER A C 1
ATOM 901 O O . SER A 1 117 ? 19.514 5.742 -42.547 1.00 94.50 117 SER A O 1
ATOM 903 N N . ASP A 1 118 ? 19.338 4.650 -44.495 1.00 92.38 118 ASP A N 1
ATOM 904 C CA . ASP A 1 118 ? 17.874 4.605 -44.500 1.00 92.38 118 ASP A CA 1
ATOM 905 C C . ASP A 1 118 ? 17.333 3.752 -43.343 1.00 92.38 118 ASP A C 1
ATOM 907 O O . ASP A 1 118 ? 16.407 4.175 -42.647 1.00 92.38 118 ASP A O 1
ATOM 911 N N . ALA A 1 119 ? 17.966 2.605 -43.074 1.00 95.44 119 ALA A N 1
ATOM 912 C CA . ALA A 1 119 ? 17.647 1.772 -41.918 1.00 95.44 119 ALA A CA 1
ATOM 913 C C . ALA A 1 119 ? 17.927 2.491 -40.585 1.00 95.44 119 ALA A C 1
ATOM 915 O O . ALA A 1 119 ? 17.108 2.425 -39.671 1.00 95.44 119 ALA A O 1
ATOM 916 N N . LEU A 1 120 ? 19.047 3.216 -40.476 1.00 96.31 120 LEU A N 1
ATOM 917 C CA . LEU A 1 120 ? 19.406 3.961 -39.268 1.00 96.31 120 LEU A CA 1
ATOM 918 C C . LEU A 1 120 ? 18.452 5.137 -39.011 1.00 96.31 120 LEU A C 1
ATOM 920 O O . LEU A 1 120 ? 18.104 5.382 -37.856 1.00 96.31 120 LEU A O 1
ATOM 924 N N . ALA A 1 121 ? 17.984 5.824 -40.061 1.00 95.69 121 ALA A N 1
ATOM 925 C CA . ALA A 1 121 ? 16.935 6.837 -39.935 1.00 95.69 121 ALA A CA 1
ATOM 926 C C . ALA A 1 121 ? 15.633 6.234 -39.396 1.00 95.69 121 ALA A C 1
ATOM 928 O O . ALA A 1 121 ? 15.072 6.747 -38.431 1.00 95.69 121 ALA A O 1
ATOM 929 N N . ALA A 1 122 ? 15.172 5.128 -39.986 1.00 96.62 122 ALA A N 1
ATOM 930 C CA . ALA A 1 122 ? 13.946 4.465 -39.548 1.00 96.62 122 ALA A CA 1
ATOM 931 C C . ALA A 1 122 ? 14.043 3.977 -38.092 1.00 96.62 122 ALA A C 1
ATOM 933 O O . ALA A 1 122 ? 13.139 4.221 -37.295 1.00 96.62 122 ALA A O 1
ATOM 934 N N . ALA A 1 123 ? 15.165 3.348 -37.723 1.00 97.00 123 ALA A N 1
ATOM 935 C CA . ALA A 1 123 ? 15.407 2.882 -36.361 1.00 97.00 123 ALA A CA 1
ATOM 936 C C . ALA A 1 123 ? 15.428 4.039 -35.357 1.00 97.00 123 ALA A C 1
ATOM 938 O O . ALA A 1 123 ? 14.831 3.952 -34.288 1.00 97.00 123 ALA A O 1
ATOM 939 N N . SER A 1 124 ? 16.083 5.144 -35.706 1.00 96.94 124 SER A N 1
ATOM 940 C CA . SER A 1 124 ? 16.172 6.296 -34.815 1.00 96.94 124 SER A CA 1
ATOM 941 C C . SER A 1 124 ? 14.804 6.983 -34.650 1.00 96.94 124 SER A C 1
ATOM 943 O O . SER A 1 124 ? 14.481 7.441 -33.559 1.00 96.94 124 SER A O 1
ATOM 945 N N . GLU A 1 125 ? 13.960 7.010 -35.690 1.00 96.56 125 GLU A N 1
ATOM 946 C CA . GLU A 1 125 ? 12.600 7.564 -35.608 1.00 96.56 125 GLU A CA 1
ATOM 947 C C . GLU A 1 125 ? 11.732 6.709 -34.676 1.00 96.56 125 GLU A C 1
ATOM 949 O O . GLU A 1 125 ? 11.056 7.227 -33.789 1.00 96.56 125 GLU A O 1
ATOM 954 N N . GLN A 1 126 ? 11.838 5.384 -34.795 1.00 97.62 126 GLN A N 1
ATOM 955 C CA . GLN A 1 126 ? 11.176 4.443 -33.893 1.00 97.62 126 GLN A CA 1
ATOM 956 C C . GLN A 1 126 ? 11.644 4.607 -32.437 1.00 97.62 126 GLN A C 1
ATOM 958 O O . GLN A 1 126 ? 10.827 4.561 -31.512 1.00 97.62 126 GLN A O 1
ATOM 963 N N . VAL A 1 127 ? 12.945 4.819 -32.212 1.00 97.38 127 VAL A N 1
ATOM 964 C CA . VAL A 1 127 ? 13.491 5.102 -30.876 1.00 97.38 127 VAL A CA 1
ATOM 965 C C . VAL A 1 127 ? 12.905 6.399 -30.320 1.00 97.38 127 VAL A C 1
ATOM 967 O O . VAL A 1 127 ? 12.484 6.426 -29.165 1.00 97.38 127 VAL A O 1
ATOM 970 N N . ASN A 1 128 ? 12.808 7.450 -31.135 1.00 96.69 128 ASN A N 1
ATOM 971 C CA . ASN A 1 128 ? 12.223 8.720 -30.715 1.00 96.69 128 ASN A CA 1
ATOM 972 C C . ASN A 1 128 ? 10.732 8.585 -30.354 1.00 96.69 128 ASN A C 1
ATOM 974 O O . ASN A 1 128 ? 10.295 9.095 -29.324 1.00 96.69 128 ASN A O 1
ATOM 978 N N . GLN A 1 129 ? 9.961 7.843 -31.151 1.00 97.00 129 GLN A N 1
ATOM 979 C CA . GLN A 1 129 ? 8.554 7.549 -30.856 1.00 97.00 129 GLN A CA 1
ATOM 980 C C . GLN A 1 129 ? 8.405 6.766 -29.548 1.00 97.00 129 GLN A C 1
ATOM 982 O O . GLN A 1 129 ? 7.593 7.128 -28.698 1.00 97.00 129 GLN A O 1
ATOM 987 N N . THR A 1 130 ? 9.245 5.749 -29.344 1.00 97.44 130 THR A N 1
ATOM 988 C CA . THR A 1 130 ? 9.263 4.951 -28.108 1.00 97.44 130 THR A CA 1
ATOM 989 C C . THR A 1 130 ? 9.601 5.818 -26.894 1.00 97.44 130 THR A C 1
ATOM 991 O O . THR A 1 130 ? 8.944 5.713 -25.860 1.00 97.44 130 THR A O 1
ATOM 994 N N . ALA A 1 131 ? 10.578 6.718 -27.022 1.00 97.06 131 ALA A N 1
ATOM 995 C CA . ALA A 1 131 ? 10.935 7.680 -25.984 1.00 97.06 131 ALA A CA 1
ATOM 996 C C . ALA A 1 131 ? 9.789 8.665 -25.676 1.00 97.06 131 ALA A C 1
ATOM 998 O O . ALA A 1 131 ? 9.545 9.003 -24.516 1.00 97.06 131 ALA A O 1
ATOM 999 N N . SER A 1 132 ? 9.038 9.106 -26.688 1.00 95.00 132 SER A N 1
ATOM 1000 C CA . SER A 1 132 ? 7.853 9.942 -26.469 1.00 95.00 132 SER A CA 1
ATOM 1001 C C . SER A 1 132 ? 6.780 9.181 -25.689 1.00 95.00 132 SER A C 1
ATOM 1003 O O . SER A 1 132 ? 6.336 9.652 -24.644 1.00 95.00 132 SER A O 1
ATOM 1005 N N . SER A 1 133 ? 6.419 7.972 -26.129 1.00 97.12 133 SER A N 1
ATOM 1006 C CA . SER A 1 133 ? 5.417 7.146 -25.444 1.00 97.12 133 SER A CA 1
ATOM 1007 C C . SER A 1 133 ? 5.832 6.775 -24.021 1.00 97.12 133 SER A C 1
ATOM 1009 O O . SER A 1 133 ? 4.995 6.755 -23.121 1.00 97.12 133 SER A O 1
ATOM 1011 N N . LEU A 1 134 ? 7.123 6.520 -23.788 1.00 96.88 134 LEU A N 1
ATOM 1012 C CA . LEU A 1 134 ? 7.651 6.284 -22.448 1.00 96.88 134 LEU A CA 1
ATOM 1013 C C . LEU A 1 134 ? 7.523 7.536 -21.567 1.00 96.88 134 LEU A C 1
ATOM 1015 O O . LEU A 1 134 ? 7.116 7.424 -20.414 1.00 96.88 134 LEU A O 1
ATOM 1019 N N . SER A 1 135 ? 7.804 8.727 -22.103 1.00 95.50 135 SER A N 1
ATOM 1020 C CA . SER A 1 135 ? 7.622 9.992 -21.377 1.00 95.50 135 SER A CA 1
ATOM 1021 C C . SER A 1 135 ? 6.152 10.234 -20.997 1.00 95.50 135 SER A C 1
ATOM 1023 O O . SER A 1 135 ? 5.862 10.667 -19.876 1.00 95.50 135 SER A O 1
ATOM 1025 N N . ASP A 1 136 ? 5.216 9.908 -21.890 1.00 95.44 136 ASP A N 1
ATOM 1026 C CA . ASP A 1 136 ? 3.779 9.996 -21.610 1.00 95.44 136 ASP A CA 1
ATOM 1027 C C . ASP A 1 136 ? 3.357 8.973 -20.544 1.00 95.44 136 ASP A C 1
ATOM 1029 O O . ASP A 1 136 ? 2.665 9.319 -19.582 1.00 95.44 136 ASP A O 1
ATOM 1033 N N . GLY A 1 137 ? 3.844 7.733 -20.652 1.00 96.69 137 GLY A N 1
ATOM 1034 C CA . GLY A 1 137 ? 3.602 6.672 -19.674 1.00 96.69 137 GLY A CA 1
ATOM 1035 C C . GLY A 1 137 ? 4.104 7.037 -18.277 1.00 96.69 137 GLY A C 1
ATOM 1036 O O . GLY A 1 137 ? 3.370 6.886 -17.301 1.00 96.69 137 GLY A O 1
ATOM 1037 N N . VAL A 1 138 ? 5.307 7.612 -18.178 1.00 96.94 138 VAL A N 1
ATOM 1038 C CA . VAL A 1 138 ? 5.852 8.128 -16.914 1.00 96.94 138 VAL A CA 1
ATOM 1039 C C . VAL A 1 138 ? 4.957 9.219 -16.322 1.00 96.94 138 VAL A C 1
ATOM 1041 O O . VAL A 1 138 ? 4.751 9.238 -15.112 1.00 96.94 138 VAL A O 1
ATOM 1044 N N . THR A 1 139 ? 4.378 10.096 -17.147 1.00 94.12 139 THR A N 1
ATOM 1045 C CA . THR A 1 139 ? 3.458 11.145 -16.672 1.00 94.12 139 THR A CA 1
ATOM 1046 C C . THR A 1 139 ? 2.184 10.552 -16.069 1.00 94.12 139 THR A C 1
ATOM 1048 O O . THR A 1 139 ? 1.773 10.940 -14.975 1.00 94.12 139 THR A O 1
ATOM 1051 N N . VAL A 1 140 ? 1.575 9.575 -16.746 1.00 96.69 140 VAL A N 1
ATOM 1052 C CA . VAL A 1 140 ? 0.388 8.866 -16.237 1.00 96.69 140 VAL A CA 1
ATOM 1053 C C . VAL A 1 140 ? 0.715 8.121 -14.943 1.00 96.69 140 VAL A C 1
ATOM 1055 O O . VAL A 1 140 ? -0.041 8.193 -13.974 1.00 96.69 140 VAL A O 1
ATOM 1058 N N . GLN A 1 141 ? 1.861 7.446 -14.896 1.00 95.56 141 GLN A N 1
ATOM 1059 C CA . GLN A 1 141 ? 2.272 6.678 -13.729 1.00 95.56 141 GLN A CA 1
ATOM 1060 C C . GLN A 1 141 ? 2.626 7.577 -12.539 1.00 95.56 141 GLN A C 1
ATOM 1062 O O . GLN A 1 141 ? 2.295 7.234 -11.408 1.00 95.56 141 GLN A O 1
ATOM 1067 N N . ALA A 1 142 ? 3.213 8.753 -12.774 1.00 94.62 142 ALA A N 1
ATOM 1068 C CA . ALA A 1 142 ? 3.461 9.746 -11.730 1.00 94.62 142 ALA A CA 1
ATOM 1069 C C . ALA A 1 142 ? 2.157 10.238 -11.086 1.00 94.62 142 ALA A C 1
ATOM 1071 O O . ALA A 1 142 ? 2.085 10.338 -9.862 1.00 94.62 142 ALA A O 1
ATOM 1072 N N . ASN A 1 143 ? 1.110 10.468 -11.885 1.00 94.44 143 ASN A N 1
ATOM 1073 C CA . ASN A 1 143 ? -0.214 10.803 -11.354 1.00 94.44 143 ASN A CA 1
ATOM 1074 C C . ASN A 1 143 ? -0.785 9.650 -10.515 1.00 94.44 143 ASN A C 1
ATOM 1076 O O . ASN A 1 143 ? -1.240 9.877 -9.400 1.00 94.44 143 ASN A O 1
ATOM 1080 N N . GLY A 1 144 ? -0.681 8.406 -10.999 1.00 96.19 144 GLY A N 1
ATOM 1081 C CA . GLY A 1 144 ? -1.134 7.230 -10.250 1.00 96.19 144 GLY A CA 1
ATOM 1082 C C . GLY A 1 144 ? -0.401 7.033 -8.918 1.00 96.19 144 GLY A C 1
ATOM 1083 O O . GLY A 1 144 ? -1.024 6.690 -7.913 1.00 96.19 144 GLY A O 1
ATOM 1084 N N . VAL A 1 145 ? 0.910 7.296 -8.876 1.00 96.81 145 VAL A N 1
ATOM 1085 C CA . VAL A 1 145 ? 1.692 7.281 -7.629 1.00 96.81 145 VAL A CA 1
ATOM 1086 C C . VAL A 1 145 ? 1.231 8.391 -6.688 1.00 96.81 145 VAL A C 1
ATOM 1088 O O . VAL A 1 145 ? 1.037 8.122 -5.507 1.00 96.81 145 VAL A O 1
ATOM 1091 N N . ALA A 1 146 ? 0.991 9.606 -7.189 1.00 92.81 146 ALA A N 1
ATOM 1092 C CA . ALA A 1 146 ? 0.495 10.712 -6.370 1.00 92.81 146 ALA A CA 1
ATOM 1093 C C . ALA A 1 146 ? -0.886 10.412 -5.760 1.00 92.81 146 ALA A C 1
ATOM 1095 O O . ALA A 1 146 ? -1.092 10.628 -4.565 1.00 92.81 146 ALA A O 1
ATOM 1096 N N . ASP A 1 147 ? -1.809 9.858 -6.547 1.00 95.94 147 ASP A N 1
ATOM 1097 C CA . ASP A 1 147 ? -3.133 9.447 -6.072 1.00 95.94 147 ASP A CA 1
ATOM 1098 C C . ASP A 1 147 ? -3.036 8.324 -5.033 1.00 95.94 147 ASP A C 1
ATOM 1100 O O . ASP A 1 147 ? -3.713 8.363 -4.004 1.00 95.94 147 ASP A O 1
ATOM 1104 N N . THR A 1 148 ? -2.140 7.359 -5.255 1.00 95.69 148 THR A N 1
ATOM 1105 C CA . THR A 1 148 ? -1.898 6.268 -4.303 1.00 95.69 148 THR A CA 1
ATOM 1106 C C . THR A 1 148 ? -1.298 6.791 -2.999 1.00 95.69 148 THR A C 1
ATOM 1108 O O . THR A 1 148 ? -1.748 6.395 -1.928 1.00 95.69 148 THR A O 1
ATOM 1111 N N . SER A 1 149 ? -0.338 7.719 -3.055 1.00 94.75 149 SER A N 1
ATOM 1112 C CA . SER A 1 149 ? 0.213 8.379 -1.865 1.00 94.75 149 SER A CA 1
ATOM 1113 C C . SER A 1 149 ? -0.861 9.144 -1.090 1.00 94.75 149 SER A C 1
ATOM 1115 O O . SER A 1 149 ? -0.958 8.986 0.124 1.00 94.75 149 SER A O 1
ATOM 1117 N N . ASN A 1 150 ? -1.729 9.894 -1.776 1.00 95.06 150 ASN A N 1
ATOM 1118 C CA . ASN A 1 150 ? -2.846 10.590 -1.132 1.00 95.06 150 ASN A CA 1
ATOM 1119 C C . ASN A 1 150 ? -3.816 9.612 -0.445 1.00 95.06 150 ASN A C 1
ATOM 1121 O O . ASN A 1 150 ? -4.272 9.867 0.670 1.00 95.06 150 ASN A O 1
ATOM 1125 N N . ALA A 1 151 ? -4.126 8.483 -1.091 1.00 96.44 151 ALA A N 1
ATOM 1126 C CA . ALA A 1 151 ? -4.952 7.436 -0.496 1.00 96.44 151 ALA A CA 1
ATOM 1127 C C . ALA A 1 151 ? -4.269 6.802 0.729 1.00 96.44 151 ALA A C 1
ATOM 1129 O O . ALA A 1 151 ? -4.930 6.539 1.732 1.00 96.44 151 ALA A O 1
ATOM 1130 N N . MET A 1 152 ? -2.948 6.608 0.687 1.00 95.38 152 MET A N 1
ATOM 1131 C CA . MET A 1 152 ? -2.182 6.089 1.824 1.00 95.38 152 MET A CA 1
ATOM 1132 C C . MET A 1 152 ? -2.152 7.060 3.005 1.00 95.38 152 MET A C 1
ATOM 1134 O O . MET A 1 152 ? -2.284 6.613 4.142 1.00 95.38 152 MET A O 1
ATOM 1138 N N . ASP A 1 153 ? -2.077 8.370 2.767 1.00 92.75 153 ASP A N 1
ATOM 1139 C CA . ASP A 1 153 ? -2.186 9.373 3.834 1.00 92.75 153 ASP A CA 1
ATOM 1140 C C . ASP A 1 153 ? -3.580 9.352 4.488 1.00 92.75 153 ASP A C 1
ATOM 1142 O O . ASP A 1 153 ? -3.710 9.441 5.712 1.00 92.75 153 ASP A O 1
ATOM 1146 N N . GLN A 1 154 ? -4.645 9.178 3.696 1.00 96.38 154 GLN A N 1
ATOM 1147 C CA . GLN A 1 154 ? -6.000 9.003 4.230 1.00 96.38 154 GLN A CA 1
ATOM 1148 C C . GLN A 1 154 ? -6.130 7.719 5.058 1.00 96.38 154 GLN A C 1
ATOM 1150 O O . GLN A 1 154 ? -6.718 7.746 6.141 1.00 96.38 154 GLN A O 1
ATOM 1155 N N . ILE A 1 155 ? -5.552 6.612 4.585 1.00 95.81 155 ILE A N 1
ATOM 1156 C CA . ILE A 1 155 ? -5.519 5.338 5.313 1.00 95.81 155 ILE A CA 1
ATOM 1157 C C . ILE A 1 155 ? -4.753 5.495 6.630 1.00 95.81 155 ILE A C 1
ATOM 1159 O O . ILE A 1 155 ? -5.266 5.098 7.673 1.00 95.81 155 ILE A O 1
ATOM 1163 N N . ALA A 1 156 ? -3.578 6.130 6.618 1.00 95.25 156 ALA A N 1
ATOM 1164 C CA . ALA A 1 156 ? -2.782 6.376 7.819 1.00 95.25 156 ALA A CA 1
ATOM 1165 C C . ALA A 1 156 ? -3.559 7.196 8.863 1.00 95.25 156 ALA A C 1
ATOM 1167 O O . ALA A 1 156 ? -3.573 6.850 10.046 1.00 95.25 156 ALA A O 1
ATOM 1168 N N . ASN A 1 157 ? -4.280 8.232 8.424 1.00 96.19 157 ASN A N 1
ATOM 1169 C CA . ASN A 1 157 ? -5.160 9.002 9.301 1.00 96.19 157 ASN A CA 1
ATOM 1170 C C . ASN A 1 157 ? -6.293 8.139 9.872 1.00 96.19 157 ASN A C 1
ATOM 1172 O O . ASN A 1 157 ? -6.563 8.198 11.070 1.00 96.19 157 ASN A O 1
ATOM 1176 N N . SER A 1 158 ? -6.934 7.305 9.048 1.00 97.75 158 SER A N 1
ATOM 1177 C CA . SER A 1 158 ? -7.997 6.408 9.512 1.00 97.75 158 SER A CA 1
ATOM 1178 C C . SER A 1 158 ? -7.488 5.379 10.526 1.00 97.75 158 SER A C 1
ATOM 1180 O O . SER A 1 158 ? -8.181 5.098 11.500 1.00 97.75 158 SER A O 1
ATOM 1182 N N . ILE A 1 159 ? -6.282 4.840 10.333 1.00 97.88 159 ILE A N 1
ATOM 1183 C CA . ILE A 1 159 ? -5.642 3.915 11.278 1.00 97.88 159 ILE A CA 1
ATOM 1184 C C . ILE A 1 159 ? -5.356 4.623 12.610 1.00 97.88 159 ILE A C 1
ATOM 1186 O O . ILE A 1 159 ? -5.633 4.069 13.673 1.00 97.88 159 ILE A O 1
ATOM 1190 N N . SER A 1 160 ? -4.860 5.863 12.565 1.00 95.38 160 SER A N 1
ATOM 1191 C CA . SER A 1 160 ? -4.637 6.686 13.761 1.00 95.38 160 SER A CA 1
ATOM 1192 C C . SER A 1 160 ? -5.936 6.920 14.543 1.00 95.38 160 SER A C 1
ATOM 1194 O O . SER A 1 160 ? -5.987 6.699 15.755 1.00 95.38 160 SER A O 1
ATOM 1196 N N . HIS A 1 161 ? -7.024 7.264 13.844 1.00 97.06 161 HIS A N 1
ATOM 1197 C CA . HIS A 1 161 ? -8.350 7.389 14.452 1.00 97.06 161 HIS A CA 1
ATOM 1198 C C . HIS A 1 161 ? -8.835 6.071 15.068 1.00 97.06 161 HIS A C 1
ATOM 1200 O O . HIS A 1 161 ? -9.332 6.080 16.193 1.00 97.06 161 HIS A O 1
ATOM 1206 N N . ASN A 1 162 ? -8.649 4.937 14.388 1.00 96.88 162 ASN A N 1
ATOM 1207 C CA . ASN A 1 162 ? -9.010 3.624 14.927 1.00 96.88 162 ASN A CA 1
ATOM 1208 C C . ASN A 1 162 ? -8.231 3.296 16.206 1.00 96.88 162 ASN A C 1
ATOM 1210 O O . ASN A 1 162 ? -8.826 2.820 17.168 1.00 96.88 162 ASN A O 1
ATOM 1214 N N . ASN A 1 163 ? -6.932 3.601 16.251 1.00 96.56 163 ASN A N 1
ATOM 1215 C CA . ASN A 1 163 ? -6.110 3.417 17.446 1.00 96.56 163 ASN A CA 1
ATOM 1216 C C . ASN A 1 163 ? -6.623 4.284 18.611 1.00 96.56 163 ASN A C 1
ATOM 1218 O O . ASN A 1 163 ? -6.840 3.787 19.715 1.00 96.56 163 ASN A O 1
ATOM 1222 N N . GLN A 1 164 ? -6.916 5.563 18.355 1.00 96.62 164 GLN A N 1
ATOM 1223 C CA . GLN A 1 164 ? -7.488 6.453 19.366 1.00 96.62 164 GLN A CA 1
ATOM 1224 C C . GLN A 1 164 ? -8.855 5.958 19.867 1.00 96.62 164 GLN A C 1
ATOM 1226 O O . GLN A 1 164 ? -9.101 5.954 21.074 1.00 96.62 164 GLN A O 1
ATOM 1231 N N . HIS A 1 165 ? -9.733 5.517 18.963 1.00 97.19 165 HIS A N 1
ATOM 1232 C CA . HIS A 1 165 ? -11.037 4.958 19.319 1.00 97.19 165 HIS A CA 1
ATOM 1233 C C . HIS A 1 165 ? -10.913 3.663 20.115 1.00 97.19 165 HIS A C 1
ATOM 1235 O O . HIS A 1 165 ? -11.666 3.474 21.069 1.00 97.19 165 HIS A O 1
ATOM 1241 N N . ALA A 1 166 ? -9.953 2.804 19.776 1.00 98.19 166 ALA A N 1
ATOM 1242 C CA . ALA A 1 166 ? -9.669 1.602 20.542 1.00 98.19 166 ALA A CA 1
ATOM 1243 C C . ALA A 1 166 ? -9.224 1.959 21.969 1.00 98.19 166 ALA A C 1
ATOM 1245 O O . ALA A 1 166 ? -9.856 1.527 22.926 1.00 98.19 166 ALA A O 1
ATOM 1246 N N . ASN A 1 167 ? -8.247 2.853 22.136 1.00 95.94 167 ASN A N 1
ATOM 1247 C CA . ASN A 1 167 ? -7.790 3.275 23.467 1.00 95.94 167 ASN A CA 1
ATOM 1248 C C . ASN A 1 167 ? -8.909 3.918 24.303 1.00 95.94 167 ASN A C 1
ATOM 1250 O O . ASN A 1 167 ? -9.037 3.650 25.496 1.00 95.94 167 ASN A O 1
ATOM 1254 N N . GLN A 1 168 ? -9.754 4.746 23.682 1.00 97.94 168 GLN A N 1
ATOM 1255 C CA . GLN A 1 168 ? -10.910 5.331 24.360 1.00 97.94 168 GLN A CA 1
ATOM 1256 C C . GLN A 1 168 ? -11.933 4.258 24.766 1.00 97.94 168 GLN A C 1
ATOM 1258 O O . GLN A 1 168 ? -12.489 4.322 25.860 1.00 97.94 168 GLN A O 1
ATOM 1263 N N . THR A 1 169 ? -12.178 3.270 23.905 1.00 97.75 169 THR A N 1
ATOM 1264 C CA . THR A 1 169 ? -13.121 2.178 24.180 1.00 97.75 169 THR A CA 1
ATOM 1265 C C . THR A 1 169 ? -12.598 1.250 25.279 1.00 97.75 169 THR A C 1
ATOM 1267 O O . THR A 1 169 ? -13.380 0.841 26.132 1.00 97.75 169 THR A O 1
ATOM 1270 N N . ASP A 1 170 ? -11.290 0.977 25.327 1.00 96.75 170 ASP A N 1
ATOM 1271 C CA . ASP A 1 170 ? -10.643 0.225 26.413 1.00 96.75 170 ASP A CA 1
ATOM 1272 C C . ASP A 1 170 ? -10.812 0.942 27.761 1.00 96.75 170 ASP A C 1
ATOM 1274 O O . ASP A 1 170 ? -11.216 0.322 28.745 1.00 96.75 170 ASP A O 1
ATOM 1278 N N . ALA A 1 171 ? -10.601 2.263 27.799 1.00 96.25 171 ALA A N 1
ATOM 1279 C CA . ALA A 1 171 ? -10.823 3.060 29.004 1.00 96.25 171 ALA A CA 1
ATOM 1280 C C . ALA A 1 171 ? -12.291 3.021 29.467 1.00 96.25 171 ALA A C 1
ATOM 1282 O O . ALA A 1 171 ? -12.557 2.840 30.655 1.00 96.25 171 ALA A O 1
ATOM 1283 N N . ILE A 1 172 ? -13.246 3.133 28.535 1.00 97.81 172 ILE A N 1
ATOM 1284 C CA . ILE A 1 172 ? -14.683 3.024 28.838 1.00 97.81 172 ILE A CA 1
ATOM 1285 C C . ILE A 1 172 ? -15.026 1.624 29.358 1.00 97.81 172 ILE A C 1
ATOM 1287 O O . ILE A 1 172 ? -15.759 1.506 30.335 1.00 97.81 172 ILE A O 1
ATOM 1291 N N . ALA A 1 173 ? -14.494 0.565 28.745 1.00 97.06 173 ALA A N 1
ATOM 1292 C CA . ALA A 1 173 ? -14.739 -0.807 29.180 1.00 97.06 173 ALA A CA 1
ATOM 1293 C C . ALA A 1 173 ? -14.173 -1.066 30.586 1.00 97.06 173 ALA A C 1
ATOM 1295 O O . ALA A 1 173 ? -14.851 -1.667 31.418 1.00 97.06 173 ALA A O 1
ATOM 1296 N N . LYS A 1 174 ? -12.969 -0.564 30.888 1.00 94.44 174 LYS A N 1
ATOM 1297 C CA . LYS A 1 174 ? -12.379 -0.633 32.234 1.00 94.44 174 LYS A CA 1
ATOM 1298 C C . LYS A 1 174 ? -13.223 0.111 33.266 1.00 94.44 174 LYS A C 1
ATOM 1300 O O . LYS A 1 174 ? -13.484 -0.446 34.328 1.00 94.44 174 LYS A O 1
ATOM 1305 N N . GLN A 1 175 ? -13.698 1.314 32.937 1.00 96.56 175 GLN A N 1
ATOM 1306 C CA . GLN A 1 175 ? -14.590 2.070 33.818 1.00 96.56 175 GLN A CA 1
ATOM 1307 C C . GLN A 1 175 ? -15.915 1.334 34.048 1.00 96.56 175 GLN A C 1
ATOM 1309 O O . GLN A 1 175 ? -16.321 1.166 35.188 1.00 96.56 175 GLN A O 1
ATOM 1314 N N . ALA A 1 176 ? -16.539 0.802 32.994 1.00 97.06 176 ALA A N 1
ATOM 1315 C CA . ALA A 1 176 ? -17.767 0.020 33.119 1.00 97.06 176 ALA A CA 1
ATOM 1316 C C . ALA A 1 176 ? -17.579 -1.227 34.000 1.00 97.06 176 ALA A C 1
ATOM 1318 O O . ALA A 1 176 ? -18.504 -1.647 34.686 1.00 97.06 176 ALA A O 1
ATOM 1319 N N . CYS A 1 177 ? -16.382 -1.820 33.994 1.00 94.94 177 CYS A N 1
ATOM 1320 C CA . CYS A 1 177 ? -16.047 -2.934 34.872 1.00 94.94 177 CYS A CA 1
ATOM 1321 C C . CYS A 1 177 ? -16.044 -2.506 36.351 1.00 94.94 177 CYS A C 1
ATOM 1323 O O . CYS A 1 177 ? -16.628 -3.207 37.171 1.00 94.94 177 CYS A O 1
ATOM 1325 N N . ILE A 1 178 ? -15.458 -1.343 36.664 1.00 95.25 178 ILE A N 1
ATOM 1326 C CA . ILE A 1 178 ? -15.468 -0.749 38.013 1.00 95.25 178 ILE A CA 1
ATOM 1327 C C . ILE A 1 178 ? -16.903 -0.416 38.444 1.00 95.25 178 ILE A C 1
ATOM 1329 O O . ILE A 1 178 ? -17.318 -0.799 39.533 1.00 95.25 178 ILE A O 1
ATOM 1333 N N . ASP A 1 179 ? -17.682 0.232 37.573 1.00 96.25 179 ASP A N 1
ATOM 1334 C CA . ASP A 1 179 ? -19.065 0.624 37.873 1.00 96.25 179 ASP A CA 1
ATOM 1335 C C . ASP A 1 179 ? -19.949 -0.605 38.171 1.00 96.25 179 ASP A C 1
ATOM 1337 O O . ASP A 1 179 ? -20.822 -0.568 39.039 1.00 96.25 179 ASP A O 1
ATOM 1341 N N . VAL A 1 180 ? -19.726 -1.721 37.464 1.00 96.00 180 VAL A N 1
ATOM 1342 C CA . VAL A 1 180 ? -20.434 -2.988 37.713 1.00 96.00 180 VAL A CA 1
ATOM 1343 C C . VAL A 1 180 ? -19.986 -3.639 39.023 1.00 96.00 180 VAL A C 1
ATOM 1345 O O . VAL A 1 180 ? -20.829 -4.197 39.724 1.00 96.00 180 VAL A O 1
ATOM 1348 N N . GLU A 1 181 ? -18.700 -3.566 39.371 1.00 92.75 181 GLU A N 1
ATOM 1349 C CA . GLU A 1 181 ? -18.181 -4.062 40.653 1.00 92.75 181 GLU A CA 1
ATOM 1350 C C . GLU A 1 181 ? -18.798 -3.283 41.835 1.00 92.75 181 GLU A C 1
ATOM 1352 O O . GLU A 1 181 ? -19.323 -3.905 42.760 1.00 92.75 181 GLU A O 1
ATOM 1357 N N . GLU A 1 182 ? -18.866 -1.947 41.758 1.00 95.12 182 GLU A N 1
ATOM 1358 C CA . GLU A 1 182 ? -19.544 -1.100 42.758 1.00 95.12 182 GLU A CA 1
ATOM 1359 C C . GLU A 1 182 ? -21.056 -1.388 42.826 1.00 95.12 182 GLU A C 1
ATOM 1361 O O . GLU A 1 182 ? -21.645 -1.497 43.905 1.00 95.12 182 GLU A O 1
ATOM 1366 N N . CYS A 1 183 ? -21.704 -1.581 41.671 1.00 95.44 183 CYS A N 1
ATOM 1367 C CA . CYS A 1 183 ? -23.118 -1.946 41.614 1.00 95.44 183 CYS A CA 1
ATOM 1368 C C . CYS A 1 183 ? -23.385 -3.315 42.262 1.00 95.44 183 CYS A C 1
ATOM 1370 O O . CYS A 1 183 ? -24.381 -3.477 42.970 1.00 95.44 183 CYS A O 1
ATOM 1372 N N . SER A 1 184 ? -22.485 -4.285 42.067 1.00 94.31 184 SER A N 1
ATOM 1373 C CA . SER A 1 184 ? -22.574 -5.608 42.693 1.00 94.31 184 SER A CA 1
ATOM 1374 C C . SER A 1 184 ? -22.494 -5.509 44.221 1.00 94.31 184 SER A C 1
ATOM 1376 O O . SER A 1 184 ? -23.328 -6.086 44.923 1.00 94.31 184 SER A O 1
ATOM 1378 N N . GLU A 1 185 ? -21.580 -4.689 44.751 1.00 94.00 185 GLU A N 1
ATOM 1379 C CA . GLU A 1 185 ? -21.471 -4.432 46.194 1.00 94.00 185 GLU A CA 1
ATOM 1380 C C . GLU A 1 185 ? -22.750 -3.798 46.770 1.00 94.00 185 GLU A C 1
ATOM 1382 O O . GLU A 1 185 ? -23.266 -4.243 47.800 1.00 94.00 185 GLU A O 1
ATOM 1387 N N . ALA A 1 186 ? -23.337 -2.820 46.074 1.00 95.50 186 ALA A N 1
ATOM 1388 C CA . ALA A 1 186 ? -24.596 -2.198 46.487 1.00 95.50 186 ALA A CA 1
ATOM 1389 C C . ALA A 1 186 ? -25.777 -3.194 46.505 1.00 95.50 186 ALA A C 1
ATOM 1391 O O . ALA A 1 186 ? -26.631 -3.155 47.402 1.00 95.50 186 ALA A O 1
ATOM 1392 N N . VAL A 1 187 ? -25.827 -4.118 45.539 1.00 95.88 187 VAL A N 1
ATOM 1393 C CA . VAL A 1 187 ? -26.835 -5.190 45.497 1.00 95.88 187 VAL A CA 1
ATOM 1394 C C . VAL A 1 187 ? -26.647 -6.159 46.667 1.00 95.88 187 VAL A C 1
ATOM 1396 O O . VAL A 1 187 ? -27.632 -6.497 47.328 1.00 95.88 187 VAL A O 1
ATOM 1399 N N . LEU A 1 188 ? -25.407 -6.542 46.994 1.00 93.12 188 LEU A N 1
ATOM 1400 C CA . LEU A 1 188 ? -25.102 -7.368 48.171 1.00 93.12 188 LEU A CA 1
ATOM 1401 C C . LEU A 1 188 ? -25.535 -6.684 49.476 1.00 93.12 188 LEU A C 1
ATOM 1403 O O . LEU A 1 188 ? -26.191 -7.311 50.313 1.00 93.12 188 LEU A O 1
ATOM 1407 N N . GLY A 1 189 ? -25.267 -5.383 49.620 1.00 94.38 189 GLY A N 1
ATOM 1408 C CA . GLY A 1 189 ? -25.745 -4.593 50.758 1.00 94.38 189 GLY A CA 1
ATOM 1409 C C . GLY A 1 189 ? -27.276 -4.570 50.863 1.00 94.38 189 GLY A C 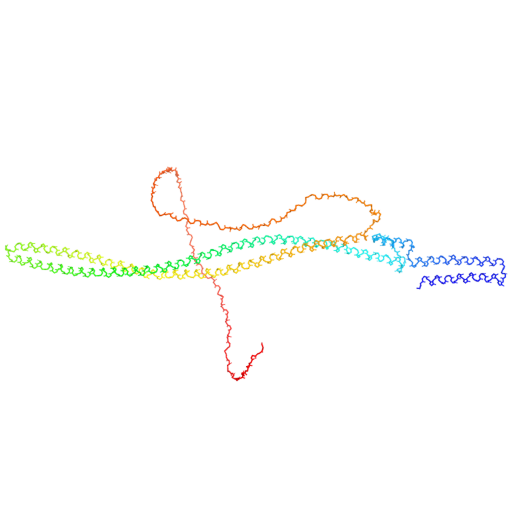1
ATOM 1410 O O . GLY A 1 189 ? -27.836 -4.681 51.956 1.00 94.38 189 GLY A O 1
ATOM 1411 N N . THR A 1 190 ? -27.971 -4.512 49.724 1.00 94.31 190 THR A N 1
ATOM 1412 C CA . THR A 1 190 ? -29.441 -4.572 49.668 1.00 94.31 190 THR A CA 1
ATOM 1413 C C . THR A 1 190 ? -29.974 -5.938 50.109 1.00 94.31 190 THR A C 1
ATOM 1415 O O . THR A 1 190 ? -30.942 -6.003 50.869 1.00 94.31 190 THR A O 1
ATOM 1418 N N . VAL A 1 191 ? -29.338 -7.036 49.682 1.00 94.44 191 VAL A N 1
ATOM 1419 C CA . VAL A 1 191 ? -29.688 -8.397 50.126 1.00 94.44 191 VAL A CA 1
ATOM 1420 C C . VAL A 1 191 ? -29.546 -8.521 51.642 1.00 94.44 191 VAL A C 1
ATOM 1422 O O . VAL A 1 191 ? -30.476 -8.985 52.304 1.00 94.44 191 VAL A O 1
ATOM 1425 N N . GLN A 1 192 ? -28.430 -8.052 52.203 1.00 94.69 192 GLN A N 1
ATOM 1426 C CA . GLN A 1 192 ? -28.187 -8.098 53.645 1.00 94.69 192 GLN A CA 1
ATOM 1427 C C . GLN A 1 192 ? -29.216 -7.267 54.428 1.00 94.69 192 GLN A C 1
ATOM 1429 O O . GLN A 1 192 ? -29.743 -7.717 55.447 1.00 94.69 192 GLN A O 1
ATOM 1434 N N . ALA A 1 193 ? -29.562 -6.072 53.941 1.00 95.44 193 ALA A N 1
ATOM 1435 C CA . ALA A 1 193 ? -30.600 -5.243 54.548 1.00 95.44 193 ALA A CA 1
ATOM 1436 C C . ALA A 1 193 ? -31.974 -5.939 54.541 1.00 95.44 193 ALA A C 1
ATOM 1438 O O . ALA A 1 193 ? -32.670 -5.928 55.557 1.00 95.44 193 ALA A O 1
ATOM 1439 N N . MET A 1 194 ? -32.347 -6.591 53.436 1.00 94.75 194 MET A N 1
ATOM 1440 C CA . MET A 1 194 ? -33.613 -7.325 53.329 1.00 94.75 194 MET A CA 1
ATOM 1441 C C . MET A 1 194 ? -33.656 -8.571 54.221 1.00 94.75 194 MET A C 1
ATOM 1443 O O . MET A 1 194 ? -34.698 -8.858 54.809 1.00 94.75 194 MET A O 1
ATOM 1447 N N . GLN A 1 195 ? -32.532 -9.273 54.392 1.00 93.38 195 GLN A N 1
ATOM 1448 C CA . GLN A 1 195 ? -32.417 -10.378 55.351 1.00 93.38 195 GLN A CA 1
ATOM 1449 C C . GLN A 1 195 ? -32.634 -9.896 56.793 1.00 93.38 195 GLN A C 1
ATOM 1451 O O . GLN A 1 195 ? -33.432 -10.485 57.521 1.00 93.38 195 GLN A O 1
ATOM 1456 N N . ASN A 1 196 ? -32.015 -8.774 57.175 1.00 95.31 196 ASN A N 1
ATOM 1457 C CA . ASN A 1 196 ? -32.218 -8.163 58.492 1.00 95.31 196 ASN A CA 1
ATOM 1458 C C . ASN A 1 196 ? -33.677 -7.723 58.712 1.00 95.31 196 ASN A C 1
ATOM 1460 O O . ASN A 1 196 ? -34.202 -7.828 59.822 1.00 95.31 196 ASN A O 1
ATOM 1464 N N . ILE A 1 197 ? -34.350 -7.217 57.670 1.00 94.75 197 ILE A N 1
ATOM 1465 C CA . ILE A 1 197 ? -35.782 -6.888 57.730 1.00 94.75 197 ILE A CA 1
ATOM 1466 C C . ILE A 1 197 ? -36.597 -8.161 57.968 1.00 94.75 197 ILE A C 1
ATOM 1468 O O . ILE A 1 197 ? -37.411 -8.185 58.888 1.00 94.75 197 ILE A O 1
ATOM 1472 N N . ALA A 1 198 ? -36.361 -9.223 57.195 1.00 93.62 198 ALA A N 1
ATOM 1473 C CA . ALA A 1 198 ? -37.076 -10.488 57.346 1.00 93.62 198 ALA A CA 1
ATOM 1474 C C . ALA A 1 198 ? -36.913 -11.083 58.759 1.00 93.62 198 ALA A C 1
ATOM 1476 O O . ALA A 1 198 ? -37.902 -11.504 59.360 1.00 93.62 198 ALA A O 1
ATOM 1477 N N . GLU A 1 199 ? -35.701 -11.041 59.324 1.00 94.81 199 GLU A N 1
ATOM 1478 C CA . GLU A 1 199 ? -35.421 -11.483 60.696 1.00 94.81 199 GLU A CA 1
ATOM 1479 C C . GLU A 1 199 ? -36.203 -10.662 61.734 1.00 94.81 199 GLU A C 1
ATOM 1481 O O . GLU A 1 199 ? -36.915 -11.217 62.574 1.00 94.81 199 GLU A O 1
ATOM 1486 N N . ARG A 1 200 ? -36.149 -9.326 61.648 1.00 96.00 200 ARG A N 1
ATOM 1487 C CA . ARG A 1 200 ? -36.884 -8.436 62.564 1.00 96.00 200 ARG A CA 1
ATOM 1488 C C . ARG A 1 200 ? -38.396 -8.635 62.480 1.00 96.00 200 ARG A C 1
ATOM 1490 O O . ARG A 1 200 ? -39.079 -8.595 63.500 1.00 96.00 200 ARG A O 1
ATOM 1497 N N . ILE A 1 201 ? -38.922 -8.864 61.280 1.00 96.19 201 ILE A N 1
ATOM 1498 C CA . ILE A 1 201 ? -40.345 -9.137 61.061 1.00 96.19 201 ILE A CA 1
ATOM 1499 C C . ILE A 1 201 ? -40.747 -10.502 61.634 1.00 96.19 201 ILE A C 1
ATOM 1501 O O . ILE A 1 201 ? -41.845 -10.616 62.180 1.00 96.19 201 ILE A O 1
ATOM 1505 N N . SER A 1 202 ? -39.863 -11.507 61.598 1.00 95.62 202 SER A N 1
ATOM 1506 C CA . SER A 1 202 ? -40.090 -12.790 62.278 1.00 95.62 202 SER A CA 1
ATOM 1507 C C . SER A 1 202 ? -40.285 -12.594 63.782 1.00 95.62 202 SER A C 1
ATOM 1509 O O . SER A 1 202 ? -41.257 -13.093 64.343 1.00 95.62 202 SER A O 1
ATOM 1511 N N . ILE A 1 203 ? -39.434 -11.782 64.419 1.00 97.00 203 ILE A N 1
ATOM 1512 C CA . ILE A 1 203 ? -39.562 -11.446 65.846 1.00 97.00 203 ILE A CA 1
ATOM 1513 C C . ILE A 1 203 ? -40.902 -10.743 66.123 1.00 97.00 203 ILE A C 1
ATOM 1515 O O . ILE A 1 203 ? -41.584 -11.061 67.096 1.00 97.00 203 ILE A O 1
ATOM 1519 N N . ILE A 1 204 ? -41.325 -9.812 65.260 1.00 96.25 204 ILE A N 1
ATOM 1520 C CA . ILE A 1 204 ? -42.626 -9.132 65.395 1.00 96.25 204 ILE A CA 1
ATOM 1521 C C . ILE A 1 204 ? -43.789 -10.124 65.268 1.00 96.25 204 ILE A C 1
ATOM 1523 O O . ILE A 1 204 ? -44.749 -10.040 66.036 1.00 96.25 204 ILE A O 1
ATOM 1527 N N . ASN A 1 205 ? -43.707 -11.080 64.340 1.00 96.31 205 ASN A N 1
ATOM 1528 C CA . ASN A 1 205 ? -44.712 -12.129 64.190 1.00 96.31 205 ASN A CA 1
ATOM 1529 C C . ASN A 1 205 ? -44.803 -13.019 65.445 1.00 96.31 205 ASN A C 1
ATOM 1531 O O . ASN A 1 205 ? -45.912 -13.361 65.867 1.00 96.31 205 ASN A O 1
ATOM 1535 N N . ASP A 1 206 ? -43.669 -13.330 66.075 1.00 96.31 206 ASP A N 1
ATOM 1536 C CA . ASP A 1 206 ? -43.614 -14.100 67.323 1.00 96.31 206 ASP A CA 1
ATOM 1537 C C . ASP A 1 206 ? -44.210 -13.317 68.503 1.00 96.31 206 ASP A C 1
ATOM 1539 O O . ASP A 1 206 ? -45.017 -13.858 69.263 1.00 96.31 206 ASP A O 1
ATOM 1543 N N . ILE A 1 207 ? -43.906 -12.019 68.621 1.00 96.25 207 ILE A N 1
ATOM 1544 C CA . ILE A 1 207 ? -44.515 -11.132 69.628 1.00 96.25 207 ILE A CA 1
ATOM 1545 C C . ILE A 1 207 ? -46.031 -11.048 69.420 1.00 96.25 207 ILE A C 1
ATOM 1547 O O . ILE A 1 207 ? -46.802 -11.146 70.378 1.00 96.25 207 ILE A O 1
ATOM 1551 N N . ALA A 1 208 ? -46.487 -10.896 68.176 1.00 97.06 208 ALA A N 1
ATOM 1552 C CA . ALA A 1 208 ? -47.908 -10.860 67.854 1.00 97.06 208 ALA A CA 1
ATOM 1553 C C . ALA A 1 208 ? -48.593 -12.201 68.182 1.00 97.06 208 ALA A C 1
ATOM 1555 O O . ALA A 1 208 ? -49.697 -12.205 68.725 1.00 97.06 208 ALA A O 1
ATOM 1556 N N . TYR A 1 209 ? -47.922 -13.336 67.954 1.00 96.31 209 TYR A N 1
ATOM 1557 C CA . TYR A 1 209 ? -48.417 -14.656 68.355 1.00 96.31 209 TYR A CA 1
ATOM 1558 C C . TYR A 1 209 ? -48.558 -14.794 69.875 1.00 96.31 209 TYR A C 1
ATOM 1560 O O . TYR A 1 209 ? -49.604 -15.221 70.368 1.00 96.31 209 TYR A O 1
ATOM 1568 N N . GLN A 1 210 ? -47.539 -14.381 70.632 1.00 97.25 210 GLN A N 1
ATOM 1569 C CA . GLN A 1 210 ? -47.579 -14.382 72.096 1.00 97.25 210 GLN A CA 1
ATOM 1570 C C . GLN A 1 210 ? -48.672 -13.450 72.632 1.00 97.25 210 GLN A C 1
ATOM 1572 O O . GLN A 1 210 ? -49.400 -13.818 73.552 1.00 97.25 210 GLN A O 1
ATOM 1577 N N . THR A 1 211 ? -48.842 -12.275 72.021 1.00 97.00 211 THR A N 1
ATOM 1578 C CA . THR A 1 211 ? -49.893 -11.309 72.378 1.00 97.00 211 THR A CA 1
ATOM 1579 C C . THR A 1 211 ? -51.283 -11.889 72.123 1.00 97.00 211 THR A C 1
ATOM 1581 O O . THR A 1 211 ? -52.172 -11.740 72.958 1.00 97.00 211 THR A O 1
ATOM 1584 N N . ASN A 1 212 ? -51.467 -12.607 71.012 1.00 95.81 212 ASN A N 1
ATOM 1585 C CA . ASN A 1 212 ? -52.712 -13.302 70.693 1.00 95.81 212 ASN A CA 1
ATOM 1586 C C . ASN A 1 212 ? -53.049 -14.372 71.751 1.00 95.81 212 ASN A C 1
ATOM 1588 O O . ASN A 1 212 ? -54.180 -14.439 72.231 1.00 95.81 212 ASN A O 1
ATOM 1592 N N . LEU A 1 213 ? -52.055 -15.161 72.180 1.00 95.25 213 LEU A N 1
ATOM 1593 C CA . LEU A 1 213 ? -52.218 -16.156 73.248 1.00 95.25 213 LEU A CA 1
ATOM 1594 C C . LEU A 1 213 ? -52.519 -15.518 74.613 1.00 95.25 213 LEU A C 1
ATOM 1596 O O . LEU A 1 213 ? -53.400 -15.990 75.332 1.00 95.25 213 LEU A O 1
ATOM 1600 N N . LEU A 1 214 ? -51.835 -14.426 74.964 1.00 95.50 214 LEU A N 1
ATOM 1601 C CA . LEU A 1 214 ? -52.097 -13.662 76.190 1.00 95.50 214 LEU A CA 1
ATOM 1602 C C . LEU A 1 214 ? -53.518 -13.085 76.199 1.00 95.50 214 LEU A C 1
ATOM 1604 O O . LEU A 1 214 ? -54.226 -13.206 77.198 1.00 95.50 214 LEU A O 1
ATOM 1608 N N . ALA A 1 215 ? -53.956 -12.507 75.078 1.00 96.00 215 ALA A N 1
ATOM 1609 C CA . ALA A 1 215 ? -55.299 -11.962 74.913 1.00 96.00 215 ALA A CA 1
ATOM 1610 C C . ALA A 1 215 ? -56.377 -13.052 74.991 1.00 96.00 215 ALA A C 1
ATOM 1612 O O . ALA A 1 215 ? -57.425 -12.844 75.600 1.00 96.00 215 ALA A O 1
ATOM 1613 N N . LEU A 1 216 ? -56.109 -14.235 74.432 1.00 93.94 216 LEU A N 1
ATOM 1614 C CA . LEU A 1 216 ? -56.992 -15.391 74.553 1.00 93.94 216 LEU A CA 1
ATOM 1615 C C . LEU A 1 216 ? -57.139 -15.835 76.016 1.00 93.94 216 LEU A C 1
ATOM 1617 O O . LEU A 1 216 ? -58.263 -16.006 76.485 1.00 93.94 216 LEU A O 1
ATOM 1621 N N . ASN A 1 217 ? -56.029 -15.959 76.747 1.00 94.06 217 ASN A N 1
ATOM 1622 C CA . ASN A 1 217 ? -56.048 -16.310 78.170 1.00 94.06 217 ASN A CA 1
ATOM 1623 C C . ASN A 1 217 ? -56.807 -15.261 78.999 1.00 94.06 217 ASN A C 1
ATOM 1625 O O . ASN A 1 217 ? -57.622 -15.618 79.849 1.00 94.06 217 ASN A O 1
ATOM 1629 N N . ALA A 1 218 ? -56.604 -13.971 78.712 1.00 93.56 218 ALA A N 1
ATOM 1630 C CA . ALA A 1 218 ? -57.330 -12.883 79.364 1.00 93.56 218 ALA A CA 1
ATOM 1631 C C . ALA A 1 218 ? -58.839 -12.925 79.067 1.00 93.56 218 ALA A C 1
ATOM 1633 O O . ALA A 1 218 ? -59.647 -12.710 79.969 1.00 93.56 218 ALA A O 1
ATOM 1634 N N . ALA A 1 219 ? -59.239 -13.241 77.832 1.00 92.25 219 ALA A N 1
ATOM 1635 C CA . ALA A 1 219 ? -60.645 -13.388 77.461 1.00 92.25 219 ALA A CA 1
ATOM 1636 C C . ALA A 1 219 ? -61.318 -14.565 78.190 1.00 92.25 219 ALA A C 1
ATOM 1638 O O . ALA A 1 219 ? -62.468 -14.438 78.616 1.00 92.25 219 ALA A O 1
ATOM 1639 N N . ILE A 1 220 ? -60.599 -15.683 78.368 1.00 91.06 220 ILE A N 1
ATOM 1640 C CA . ILE A 1 220 ? -61.069 -16.851 79.129 1.00 91.06 220 ILE A CA 1
ATOM 1641 C C . ILE A 1 220 ? -61.276 -16.479 80.602 1.00 91.06 220 ILE A C 1
ATOM 1643 O O . ILE A 1 220 ? -62.354 -16.725 81.144 1.00 91.06 220 ILE A O 1
ATOM 1647 N N . GLU A 1 221 ? -60.290 -15.842 81.240 1.00 92.12 221 GLU A N 1
ATOM 1648 C CA . GLU A 1 221 ? -60.384 -15.486 82.662 1.00 92.12 221 GLU A CA 1
ATOM 1649 C C . GLU A 1 221 ? -61.443 -14.398 82.913 1.00 92.12 221 GLU A C 1
ATOM 1651 O O . GLU A 1 221 ? -62.189 -14.467 83.890 1.00 92.12 221 GLU A O 1
ATOM 1656 N N . ALA A 1 222 ? -61.602 -13.449 81.982 1.00 91.31 222 ALA A N 1
ATOM 1657 C CA . ALA A 1 222 ? -62.688 -12.470 82.005 1.00 91.31 222 ALA A CA 1
ATOM 1658 C C . ALA A 1 222 ? -64.074 -13.131 81.893 1.00 91.31 222 ALA A C 1
ATOM 1660 O O . ALA A 1 222 ? -65.003 -12.725 82.588 1.00 91.31 222 ALA A O 1
ATOM 1661 N N . GLY A 1 223 ? -64.212 -14.179 81.072 1.00 87.50 223 GLY A N 1
ATOM 1662 C CA . GLY A 1 223 ? -65.424 -15.002 81.028 1.00 87.50 223 GLY A CA 1
ATOM 1663 C C . GLY A 1 223 ? -65.673 -15.756 82.339 1.00 87.50 223 GLY A C 1
ATOM 1664 O O . GLY A 1 223 ? -66.818 -15.886 82.771 1.00 87.50 223 GLY A O 1
ATOM 1665 N N . ARG A 1 224 ? -64.601 -16.193 83.013 1.00 90.50 224 ARG A N 1
ATOM 1666 C CA . ARG A 1 224 ? -64.653 -16.895 84.305 1.00 90.50 224 ARG A CA 1
ATOM 1667 C C . ARG A 1 224 ? -65.090 -15.991 85.463 1.00 90.50 224 ARG A C 1
ATOM 1669 O O . ARG A 1 224 ? -65.752 -16.465 86.381 1.00 90.50 224 ARG A O 1
ATOM 1676 N N . ALA A 1 225 ? -64.774 -14.697 85.398 1.00 88.94 225 ALA A N 1
ATOM 1677 C CA . ALA A 1 225 ? -65.170 -13.684 86.381 1.00 88.94 225 ALA A CA 1
ATOM 1678 C C . ALA A 1 225 ? -66.645 -13.220 86.272 1.00 88.94 225 ALA A C 1
ATOM 1680 O O . ALA A 1 225 ? -67.100 -12.415 87.089 1.00 88.94 225 ALA A O 1
ATOM 1681 N N . GLY A 1 226 ? -67.411 -13.710 85.288 1.00 87.31 226 GLY A N 1
ATOM 1682 C CA . GLY A 1 226 ? -68.837 -13.399 85.133 1.00 87.31 226 GLY A CA 1
ATOM 1683 C C . GLY A 1 226 ? -69.115 -11.918 84.825 1.00 87.31 226 GLY A C 1
ATOM 1684 O O . GLY A 1 226 ? -68.430 -11.303 84.010 1.00 87.31 226 GLY A O 1
ATOM 1685 N N . GLU A 1 227 ? -70.127 -11.324 85.470 1.00 85.00 227 GLU A N 1
ATOM 1686 C CA . GLU A 1 227 ? -70.547 -9.923 85.242 1.00 85.00 227 GLU A CA 1
ATOM 1687 C C . GLU A 1 227 ? -69.421 -8.900 85.492 1.00 85.00 227 GLU A C 1
ATOM 1689 O O . GLU A 1 227 ? -69.315 -7.913 84.765 1.00 85.00 227 GLU A O 1
ATOM 1694 N N . GLN A 1 228 ? -68.525 -9.161 86.453 1.00 83.12 228 GLN A N 1
ATOM 1695 C CA . GLN A 1 228 ? -67.405 -8.265 86.788 1.00 83.12 228 GLN A CA 1
ATOM 1696 C C . GLN A 1 228 ? -66.304 -8.250 85.709 1.00 83.12 228 GLN A C 1
ATOM 1698 O O . GLN A 1 228 ? -65.507 -7.316 85.639 1.00 83.12 228 GLN A O 1
ATOM 1703 N N . GLY A 1 229 ? -66.258 -9.269 84.841 1.00 88.25 229 GLY A N 1
ATOM 1704 C CA . GLY A 1 229 ? -65.262 -9.413 83.776 1.00 88.25 229 GLY A CA 1
ATOM 1705 C C . GLY A 1 229 ? -65.685 -8.853 82.414 1.00 88.25 229 GLY A C 1
ATOM 1706 O O . GLY A 1 229 ? -64.870 -8.832 81.491 1.00 88.25 229 GLY A O 1
ATOM 1707 N N . ARG A 1 230 ? -66.928 -8.369 82.254 1.00 84.31 230 ARG A N 1
ATOM 1708 C CA . ARG A 1 230 ? -67.473 -7.934 80.950 1.00 84.31 230 ARG A CA 1
ATOM 1709 C C . ARG A 1 230 ? -66.615 -6.883 80.241 1.00 84.31 230 ARG A C 1
ATOM 1711 O O . ARG A 1 230 ? -66.339 -7.031 79.053 1.00 84.31 230 ARG A O 1
ATOM 1718 N N . GLY A 1 231 ? -66.160 -5.856 80.962 1.00 87.69 231 GLY A N 1
ATOM 1719 C CA . GLY A 1 231 ? -65.293 -4.811 80.400 1.00 87.69 231 GLY A CA 1
ATOM 1720 C C . GLY A 1 231 ? -63.926 -5.346 79.958 1.00 87.69 231 GLY A C 1
ATOM 1721 O O . GLY A 1 231 ? -63.449 -5.011 78.875 1.00 87.69 231 GLY A O 1
ATOM 1722 N N . PHE A 1 232 ? -63.332 -6.247 80.748 1.00 90.94 232 PHE A N 1
ATOM 1723 C CA . PHE A 1 232 ? -62.055 -6.891 80.423 1.00 90.94 232 PHE A CA 1
ATOM 1724 C C . PHE A 1 232 ? -62.158 -7.833 79.220 1.00 90.94 232 PHE A C 1
ATOM 1726 O O . PHE A 1 232 ? -61.234 -7.887 78.412 1.00 90.94 232 PHE A O 1
ATOM 1733 N N . SER A 1 233 ? -63.287 -8.528 79.056 1.00 92.38 233 SER A N 1
ATOM 1734 C CA . SER A 1 233 ? -63.524 -9.419 77.915 1.00 92.38 233 SER A CA 1
ATOM 1735 C C . SER A 1 233 ? -63.522 -8.658 76.582 1.00 92.38 233 SER A C 1
ATOM 1737 O O . SER A 1 233 ? -62.895 -9.103 75.619 1.00 92.38 233 SER A O 1
ATOM 1739 N N . VAL A 1 234 ? -64.143 -7.471 76.540 1.00 92.38 234 VAL A N 1
ATOM 1740 C CA . VAL A 1 234 ? -64.150 -6.616 75.339 1.00 92.38 234 VAL A CA 1
ATOM 1741 C C . VAL A 1 234 ? -62.733 -6.168 74.987 1.00 92.38 234 VAL A C 1
ATOM 1743 O O . VAL A 1 234 ? -62.309 -6.342 73.845 1.00 92.38 234 VAL A O 1
ATOM 1746 N N . VAL A 1 235 ? -61.968 -5.673 75.967 1.00 95.06 235 VAL A N 1
ATOM 1747 C CA . VAL A 1 235 ? -60.571 -5.261 75.747 1.00 95.06 235 VAL A CA 1
ATOM 1748 C C . VAL A 1 235 ? -59.722 -6.440 75.266 1.00 95.06 235 VAL A C 1
ATOM 1750 O O . VAL A 1 235 ? -58.999 -6.304 74.284 1.00 95.06 235 VAL A O 1
ATOM 1753 N N . ALA A 1 236 ? -59.847 -7.614 75.890 1.00 95.56 236 ALA A N 1
ATOM 1754 C CA . ALA A 1 236 ? -59.121 -8.813 75.480 1.00 95.56 236 ALA A CA 1
ATOM 1755 C C . ALA A 1 236 ? -59.449 -9.225 74.034 1.00 95.56 236 ALA A C 1
ATOM 1757 O O . ALA A 1 236 ? -58.545 -9.564 73.273 1.00 95.56 236 ALA A O 1
ATOM 1758 N N . SER A 1 237 ? -60.717 -9.136 73.617 1.00 94.00 237 SER A N 1
ATOM 1759 C CA . SER A 1 237 ? -61.118 -9.422 72.233 1.00 94.00 237 SER A CA 1
ATOM 1760 C C . SER A 1 237 ? -60.525 -8.434 71.218 1.00 94.00 237 SER A C 1
ATOM 1762 O O . SER A 1 237 ? -60.111 -8.844 70.132 1.00 94.00 237 SER A O 1
ATOM 1764 N N . GLU A 1 238 ? -60.415 -7.155 71.586 1.00 96.44 238 GLU A N 1
ATOM 1765 C CA . GLU A 1 238 ? -59.846 -6.120 70.721 1.00 96.44 238 GLU A CA 1
ATOM 1766 C C . GLU A 1 238 ? -58.322 -6.264 70.605 1.00 96.44 238 GLU A C 1
ATOM 1768 O O . GLU A 1 238 ? -57.777 -6.210 69.502 1.00 96.44 238 GLU A O 1
ATOM 1773 N N . VAL A 1 239 ? -57.634 -6.565 71.716 1.00 97.00 239 VAL A N 1
ATOM 1774 C CA . VAL A 1 239 ? -56.200 -6.907 71.709 1.00 97.00 239 VAL A CA 1
ATOM 1775 C C . VAL A 1 239 ? -55.949 -8.141 70.841 1.00 97.00 239 VAL A C 1
ATOM 1777 O O . VAL A 1 239 ? -54.996 -8.157 70.062 1.00 97.00 239 VAL A O 1
ATOM 1780 N N . ARG A 1 240 ? -56.826 -9.152 70.910 1.00 95.50 240 ARG A N 1
ATOM 1781 C CA . ARG A 1 240 ? -56.726 -10.357 70.078 1.00 95.50 240 ARG A CA 1
ATOM 1782 C C . ARG A 1 240 ? -56.827 -10.034 68.587 1.00 95.50 240 ARG A C 1
ATOM 1784 O O . ARG A 1 240 ? -55.965 -10.445 67.814 1.00 95.50 240 ARG A O 1
ATOM 1791 N N . LYS A 1 241 ? -57.831 -9.247 68.186 1.00 96.19 241 LYS A N 1
ATOM 1792 C CA . LYS A 1 241 ? -57.983 -8.774 66.798 1.00 96.19 241 LYS A CA 1
ATOM 1793 C C . LYS A 1 241 ? -56.771 -7.978 66.320 1.00 96.19 241 LYS A C 1
ATOM 1795 O O . LYS A 1 241 ? -56.332 -8.155 65.184 1.00 96.19 241 LYS A O 1
ATOM 1800 N N . LEU A 1 242 ? -56.224 -7.105 67.167 1.00 96.56 242 LEU A N 1
ATOM 1801 C CA . LEU A 1 242 ? -55.036 -6.323 66.834 1.00 96.56 242 LEU A CA 1
ATOM 1802 C C . LEU A 1 242 ? -53.810 -7.226 66.633 1.00 96.56 242 LEU A C 1
ATOM 1804 O O . LEU A 1 242 ? -53.053 -7.022 65.684 1.00 96.56 242 LEU A O 1
ATOM 1808 N N . ALA A 1 243 ? -53.648 -8.249 67.477 1.00 96.88 243 ALA A N 1
ATOM 1809 C CA . ALA A 1 243 ? -52.585 -9.239 67.357 1.00 96.88 243 ALA A CA 1
ATOM 1810 C C . ALA A 1 243 ? -52.711 -10.074 66.068 1.00 96.88 243 ALA A C 1
ATOM 1812 O O . ALA A 1 243 ? -51.735 -10.184 65.327 1.00 96.88 243 ALA A O 1
ATOM 1813 N N . GLU A 1 244 ? -53.907 -10.580 65.740 1.00 95.75 244 GLU A N 1
ATOM 1814 C CA . GLU A 1 244 ? -54.182 -11.293 64.478 1.00 95.75 244 GLU A CA 1
ATOM 1815 C C . GLU A 1 244 ? -53.855 -10.412 63.252 1.00 95.75 244 GLU A C 1
ATOM 1817 O O . GLU A 1 244 ? -53.194 -10.854 62.308 1.00 95.75 244 GLU A O 1
ATOM 1822 N N . ARG A 1 245 ? -54.240 -9.129 63.289 1.00 97.06 245 ARG A N 1
ATOM 1823 C CA . ARG A 1 245 ? -53.936 -8.158 62.227 1.00 97.06 245 ARG A CA 1
ATOM 1824 C C . ARG A 1 245 ? -52.435 -7.864 62.112 1.00 97.06 245 ARG A C 1
ATOM 1826 O O . ARG A 1 245 ? -51.930 -7.724 60.999 1.00 97.06 245 ARG A O 1
ATOM 1833 N N . CYS A 1 246 ? -51.718 -7.803 63.235 1.00 96.81 246 CYS A N 1
ATOM 1834 C CA . CYS A 1 246 ? -50.264 -7.634 63.262 1.00 96.81 246 CYS A CA 1
ATOM 1835 C C . CYS A 1 246 ? -49.546 -8.845 62.645 1.00 96.81 246 CYS A C 1
ATOM 1837 O O . CYS A 1 246 ? -48.658 -8.668 61.817 1.00 96.81 246 CYS A O 1
ATOM 1839 N N . GLN A 1 247 ? -49.985 -10.071 62.956 1.00 96.31 247 GLN A N 1
ATOM 1840 C CA . GLN A 1 247 ? -49.446 -11.287 62.334 1.00 96.31 247 GLN A CA 1
ATOM 1841 C C . GLN A 1 247 ? -49.653 -11.309 60.819 1.00 96.31 247 GLN A C 1
ATOM 1843 O O . GLN A 1 247 ? -48.743 -11.673 60.075 1.00 96.31 247 GLN A O 1
ATOM 1848 N N . GLN A 1 248 ? -50.839 -10.918 60.346 1.00 96.75 248 GLN A N 1
ATOM 1849 C CA . GLN A 1 248 ? -51.119 -10.867 58.912 1.00 96.75 248 GLN A CA 1
ATOM 1850 C C . GLN A 1 248 ? -50.200 -9.869 58.196 1.00 96.75 248 GLN A C 1
ATOM 1852 O O . GLN A 1 248 ? -49.622 -10.209 57.164 1.00 96.75 248 GLN A O 1
ATOM 1857 N N . ALA A 1 249 ? -50.016 -8.674 58.765 1.00 96.25 249 ALA A N 1
ATOM 1858 C CA . ALA A 1 249 ? -49.095 -7.676 58.228 1.00 96.25 249 ALA A CA 1
ATOM 1859 C C . ALA A 1 249 ? -47.636 -8.165 58.257 1.00 96.25 249 ALA A C 1
ATOM 1861 O O . ALA A 1 249 ? -46.922 -8.025 57.268 1.00 96.25 249 ALA A O 1
ATOM 1862 N N . ALA A 1 250 ? -47.201 -8.794 59.353 1.00 96.50 250 ALA A N 1
ATOM 1863 C CA . ALA A 1 250 ? -45.853 -9.342 59.469 1.00 96.50 250 ALA A CA 1
ATOM 1864 C C . ALA A 1 250 ? -45.577 -10.419 58.404 1.00 96.50 250 ALA A C 1
ATOM 1866 O O . ALA A 1 250 ? -44.529 -10.394 57.763 1.00 96.50 250 ALA A O 1
ATOM 1867 N N . ARG A 1 251 ? -46.531 -11.322 58.135 1.00 94.31 251 ARG A N 1
ATOM 1868 C CA . ARG A 1 251 ? -46.394 -12.316 57.053 1.00 94.31 251 ARG A CA 1
ATOM 1869 C C . ARG A 1 251 ? -46.246 -11.666 55.680 1.00 94.31 251 ARG A C 1
ATOM 1871 O O . ARG A 1 251 ? -45.341 -12.040 54.947 1.00 94.31 251 ARG A O 1
ATOM 1878 N N . GLN A 1 252 ? -47.071 -10.666 55.368 1.00 95.88 252 GLN A N 1
ATOM 1879 C CA . GLN A 1 252 ? -46.992 -9.947 54.091 1.00 95.88 252 GLN A CA 1
ATOM 1880 C C . GLN A 1 252 ? -45.631 -9.266 53.901 1.00 95.88 252 GLN A C 1
ATOM 1882 O O . GLN A 1 252 ? -45.014 -9.411 52.850 1.00 95.88 252 GLN A O 1
ATOM 1887 N N . ILE A 1 253 ? -45.118 -8.587 54.932 1.00 95.88 253 ILE A N 1
ATOM 1888 C CA . ILE A 1 253 ? -43.796 -7.947 54.860 1.00 95.88 253 ILE A CA 1
ATOM 1889 C C . ILE A 1 253 ? -42.688 -9.002 54.711 1.00 95.88 253 ILE A C 1
ATOM 1891 O O . ILE A 1 253 ? -41.738 -8.794 53.961 1.00 95.88 253 ILE A O 1
ATOM 1895 N N . SER A 1 254 ? -42.797 -10.145 55.395 1.00 93.94 254 SER A N 1
ATOM 1896 C CA . SER A 1 254 ? -41.826 -11.242 55.276 1.00 93.94 254 SER A CA 1
ATOM 1897 C C . SER A 1 254 ? -41.804 -11.846 53.865 1.00 93.94 254 SER A C 1
ATOM 1899 O O . SER A 1 254 ? -40.728 -12.089 53.310 1.00 93.94 254 SER A O 1
ATOM 1901 N N . GLU A 1 255 ? -42.975 -12.029 53.251 1.00 94.25 255 GLU A N 1
ATOM 1902 C CA . GLU A 1 255 ? -43.111 -12.477 51.862 1.00 94.25 255 GLU A CA 1
ATOM 1903 C C . GLU A 1 255 ? -42.482 -11.471 50.883 1.00 94.25 255 GLU A C 1
ATOM 1905 O O . GLU A 1 255 ? -41.692 -11.872 50.023 1.00 94.25 255 GLU A O 1
ATOM 1910 N N . GLU A 1 256 ? -42.744 -10.169 51.045 1.00 95.38 256 GLU A N 1
ATOM 1911 C CA . GLU A 1 256 ? -42.142 -9.116 50.211 1.00 95.38 256 GLU A CA 1
ATOM 1912 C C . GLU A 1 256 ? -40.620 -9.007 50.385 1.00 95.38 256 GLU A C 1
ATOM 1914 O O . GLU A 1 256 ? -39.889 -8.871 49.397 1.00 95.38 256 GLU A O 1
ATOM 1919 N N . ALA A 1 257 ? -40.115 -9.113 51.617 1.00 95.00 257 ALA A N 1
ATOM 1920 C CA . ALA A 1 257 ? -38.679 -9.113 51.890 1.00 95.00 257 ALA A CA 1
ATOM 1921 C C . ALA A 1 257 ? -37.993 -10.318 51.226 1.00 95.00 257 ALA A C 1
ATOM 1923 O O . ALA A 1 257 ? -36.957 -10.169 50.578 1.00 95.00 257 ALA A O 1
ATOM 1924 N N . THR A 1 258 ? -38.606 -11.503 51.305 1.00 93.12 258 THR A N 1
ATOM 1925 C CA . THR A 1 258 ? -38.092 -12.728 50.669 1.00 93.12 258 THR A CA 1
ATOM 1926 C C . THR A 1 258 ? -38.092 -12.615 49.143 1.00 93.12 258 THR A C 1
ATOM 1928 O O . THR A 1 258 ? -37.114 -12.986 48.487 1.00 93.12 258 THR A O 1
ATOM 1931 N N . ALA A 1 259 ? -39.162 -12.067 48.559 1.00 95.12 259 ALA A N 1
ATOM 1932 C CA . ALA A 1 259 ? -39.227 -11.799 47.125 1.00 95.12 259 ALA A CA 1
ATOM 1933 C C . ALA A 1 259 ? -38.136 -10.807 46.684 1.00 95.12 259 ALA A C 1
ATOM 1935 O O . ALA A 1 259 ? -37.470 -11.037 45.672 1.00 95.12 259 ALA A O 1
ATOM 1936 N N . SER A 1 260 ? -37.899 -9.760 47.479 1.00 95.38 260 SER A N 1
ATOM 1937 C CA . SER A 1 260 ? -36.856 -8.758 47.230 1.00 95.38 260 SER A CA 1
ATOM 1938 C C . SER A 1 260 ? -35.451 -9.362 47.280 1.00 95.38 260 SER A C 1
ATOM 1940 O O . SER A 1 260 ? -34.649 -9.101 46.387 1.00 95.38 260 SER A O 1
ATOM 1942 N N . VAL A 1 261 ? -35.160 -10.232 48.259 1.00 95.44 261 VAL A N 1
ATOM 1943 C CA . VAL A 1 261 ? -33.887 -10.979 48.322 1.00 95.44 261 VAL A CA 1
ATOM 1944 C C . VAL A 1 261 ? -33.671 -11.786 47.044 1.00 95.44 261 VAL A C 1
ATOM 1946 O O . VAL A 1 261 ? -32.602 -11.703 46.445 1.00 95.44 261 VAL A O 1
ATOM 1949 N N . LYS A 1 262 ? -34.688 -12.527 46.590 1.00 93.94 262 LYS A N 1
ATOM 1950 C CA . LYS A 1 262 ? -34.592 -13.351 45.377 1.00 93.94 262 LYS A CA 1
ATOM 1951 C C . LYS A 1 262 ? -34.323 -12.514 44.122 1.00 93.94 262 LYS A C 1
ATOM 1953 O O . LYS A 1 262 ? -33.536 -12.923 43.272 1.00 93.94 262 LYS A O 1
ATOM 1958 N N . GLN A 1 263 ? -34.973 -11.358 43.994 1.00 94.94 263 GLN A N 1
ATOM 1959 C CA . GLN A 1 263 ? -34.767 -10.460 42.859 1.00 94.94 263 GLN A CA 1
ATOM 1960 C C . GLN A 1 263 ? -33.365 -9.836 42.870 1.00 94.94 263 GLN A C 1
ATOM 1962 O O . GLN A 1 263 ? -32.717 -9.782 41.825 1.00 94.94 263 GLN A O 1
ATOM 1967 N N . SER A 1 264 ? -32.885 -9.403 44.036 1.00 95.94 264 SER A 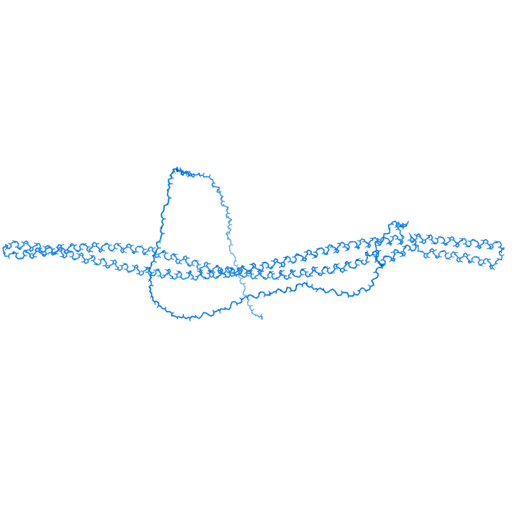N 1
ATOM 1968 C CA . SER A 1 264 ? -31.536 -8.854 44.190 1.00 95.94 264 SER A CA 1
ATOM 1969 C C . SER A 1 264 ? -30.454 -9.908 43.936 1.00 95.94 264 SER A C 1
ATOM 1971 O O . SER A 1 264 ? -29.489 -9.620 43.238 1.00 95.94 264 SER A O 1
ATOM 1973 N N . ASP A 1 265 ? -30.640 -11.146 44.401 1.00 92.19 265 ASP A N 1
ATOM 1974 C CA . ASP A 1 265 ? -29.724 -12.258 44.109 1.00 92.19 265 ASP A CA 1
ATOM 1975 C C . ASP A 1 265 ? -29.644 -12.544 42.600 1.00 92.19 265 ASP A C 1
ATOM 1977 O O . ASP A 1 265 ? -28.561 -12.652 42.023 1.00 92.19 265 ASP A O 1
ATOM 1981 N N . GLN A 1 266 ? -30.793 -12.556 41.914 1.00 94.25 266 GLN A N 1
ATOM 1982 C CA . GLN A 1 266 ? -30.829 -12.694 40.459 1.00 94.25 266 GLN A CA 1
ATOM 1983 C C . GLN A 1 266 ? -30.104 -11.537 39.748 1.00 94.25 266 GLN A C 1
ATOM 1985 O O . GLN A 1 266 ? -29.424 -11.772 38.746 1.00 94.25 266 GLN A O 1
ATOM 1990 N N . ALA A 1 267 ? -30.237 -10.300 40.239 1.00 95.12 267 ALA A N 1
ATOM 1991 C CA . ALA A 1 267 ? -29.506 -9.155 39.703 1.00 95.12 267 ALA A CA 1
ATOM 1992 C C . ALA A 1 267 ? -27.989 -9.313 39.901 1.00 95.12 267 ALA A C 1
ATOM 1994 O O . ALA A 1 267 ? -27.242 -9.148 38.938 1.00 95.12 267 ALA A O 1
ATOM 1995 N N . GLY A 1 268 ? -27.543 -9.726 41.093 1.00 93.81 268 GLY A N 1
ATOM 1996 C CA . GLY A 1 268 ? -26.134 -10.009 41.387 1.00 93.81 268 GLY A CA 1
ATOM 1997 C C . GLY A 1 268 ? -25.537 -11.058 40.443 1.00 93.81 268 GLY A C 1
ATOM 1998 O O . GLY A 1 268 ? -24.518 -10.812 39.803 1.00 93.81 268 GLY A O 1
ATOM 1999 N N . GLN A 1 269 ? -26.240 -12.174 40.223 1.00 92.62 269 GLN A N 1
ATOM 2000 C CA . GLN A 1 269 ? -25.797 -13.220 39.289 1.00 92.62 269 GLN A CA 1
ATOM 2001 C C . GLN A 1 269 ? -25.673 -12.738 37.831 1.00 92.62 269 GLN A C 1
ATOM 2003 O O . GLN A 1 269 ? -24.885 -13.289 37.057 1.00 92.62 269 GLN A O 1
ATOM 2008 N N . LEU A 1 270 ? -26.482 -11.758 37.410 1.00 94.31 270 LEU A N 1
ATOM 2009 C CA . LEU A 1 270 ? -26.372 -11.162 36.075 1.00 94.31 270 LEU A CA 1
ATOM 2010 C C . LEU A 1 270 ? -25.164 -10.225 35.980 1.00 94.31 270 LEU A C 1
ATOM 2012 O O . LEU A 1 270 ? -24.461 -10.272 34.969 1.00 94.31 270 LEU A O 1
ATOM 2016 N N . LEU A 1 271 ? -24.898 -9.435 37.024 1.00 94.25 271 LEU A N 1
ATOM 2017 C CA . LEU A 1 271 ? -23.714 -8.575 37.109 1.00 94.25 271 LEU A CA 1
ATOM 2018 C C . LEU A 1 271 ? -22.422 -9.411 37.088 1.00 94.25 271 LEU A C 1
ATOM 2020 O O . LEU A 1 271 ? -21.530 -9.126 36.286 1.00 94.25 271 LEU A O 1
ATOM 2024 N N . ASP A 1 272 ? -22.372 -10.521 37.831 1.00 90.62 272 ASP A N 1
ATOM 2025 C CA . ASP A 1 272 ? -21.234 -11.456 37.844 1.00 90.62 272 ASP A CA 1
ATOM 2026 C C . ASP A 1 272 ? -20.932 -12.056 36.463 1.00 90.62 272 ASP A C 1
ATOM 2028 O O . ASP A 1 272 ? -19.777 -12.295 36.108 1.00 90.62 272 ASP A O 1
ATOM 2032 N N . LYS A 1 273 ? -21.961 -12.284 35.638 1.00 93.12 273 LYS A N 1
ATOM 2033 C CA . LYS A 1 273 ? -21.794 -12.748 34.247 1.00 93.12 273 LYS A CA 1
ATOM 2034 C C . LYS A 1 273 ? -21.395 -11.623 33.292 1.00 93.12 273 LYS A C 1
ATOM 2036 O O . LYS A 1 273 ? -20.807 -11.882 32.236 1.00 93.12 273 LYS A O 1
ATOM 2041 N N . MET A 1 274 ? -21.719 -10.381 33.635 1.00 94.12 274 MET A N 1
ATOM 2042 C CA . MET A 1 274 ? -21.443 -9.210 32.811 1.00 94.12 274 MET A CA 1
ATOM 2043 C C . MET A 1 274 ? -19.969 -8.800 32.893 1.00 94.12 274 MET A C 1
ATOM 2045 O O . MET A 1 274 ? -19.373 -8.508 31.856 1.00 94.12 274 MET A O 1
ATOM 2049 N N . VAL A 1 275 ? -19.354 -8.873 34.080 1.00 93.75 275 VAL A N 1
ATOM 2050 C CA . VAL A 1 275 ? -17.940 -8.511 34.304 1.00 93.75 275 VAL A CA 1
ATOM 2051 C C . VAL A 1 275 ? -16.978 -9.238 33.343 1.00 93.75 275 VAL A C 1
ATOM 2053 O O . VAL A 1 275 ? -16.233 -8.556 32.632 1.00 93.75 275 VAL A O 1
ATOM 2056 N N . PRO A 1 276 ? -17.001 -10.583 33.202 1.00 94.94 276 PRO A N 1
ATOM 2057 C CA . PRO A 1 276 ? -16.146 -11.281 32.239 1.00 94.94 276 PRO A CA 1
ATOM 2058 C C . PRO A 1 276 ? -16.370 -10.843 30.787 1.00 94.94 276 PRO A C 1
ATOM 2060 O O . PRO A 1 276 ? -15.425 -10.792 30.001 1.00 94.94 276 PRO A O 1
ATOM 2063 N N . SER A 1 277 ? -17.611 -10.508 30.424 1.00 96.00 277 SER A N 1
ATOM 2064 C CA . SER A 1 277 ? -17.967 -10.077 29.066 1.00 96.00 277 SER A CA 1
ATOM 2065 C C . SER A 1 277 ? -17.414 -8.683 28.747 1.00 96.00 277 SER A C 1
ATOM 2067 O O . SER A 1 277 ? -16.914 -8.450 27.644 1.00 96.00 277 SER A O 1
ATOM 2069 N N . ILE A 1 278 ? -17.446 -7.770 29.723 1.00 96.44 278 ILE A N 1
ATOM 2070 C CA . ILE A 1 278 ? -16.837 -6.437 29.612 1.00 96.44 278 ILE A CA 1
ATOM 2071 C C . ILE A 1 278 ? -15.314 -6.559 29.508 1.00 96.44 278 ILE A C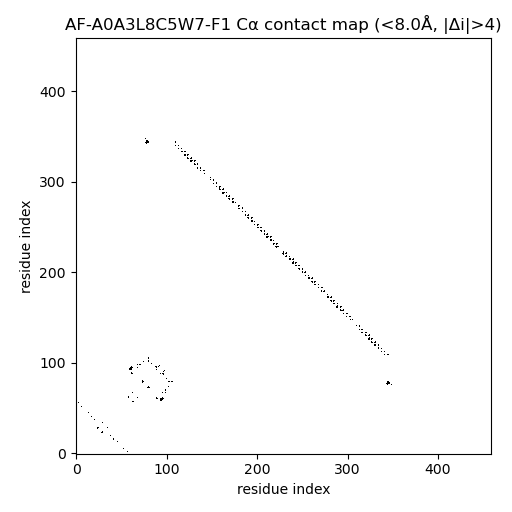 1
ATOM 2073 O O . ILE A 1 278 ? -14.721 -5.969 28.606 1.00 96.44 278 ILE A O 1
ATOM 2077 N N . ARG A 1 279 ? -14.680 -7.386 30.353 1.00 94.06 279 ARG A N 1
ATOM 2078 C CA . ARG A 1 279 ? -13.228 -7.638 30.284 1.00 94.06 279 ARG A CA 1
ATOM 2079 C C . ARG A 1 279 ? -12.813 -8.200 28.928 1.00 94.06 279 ARG A C 1
ATOM 2081 O O . ARG A 1 279 ? -11.902 -7.672 28.306 1.00 94.06 279 ARG A O 1
ATOM 2088 N N . ARG A 1 280 ? -13.554 -9.179 28.402 1.00 96.69 280 ARG A N 1
ATOM 2089 C CA . ARG A 1 280 ? -13.282 -9.723 27.065 1.00 96.69 280 ARG A CA 1
ATOM 2090 C C . ARG A 1 280 ? -13.462 -8.688 25.952 1.00 96.69 280 ARG A C 1
ATOM 2092 O O . ARG A 1 280 ? -12.760 -8.748 24.949 1.00 96.69 280 ARG A O 1
ATOM 2099 N N . THR A 1 281 ? -14.380 -7.738 26.121 1.00 96.50 281 THR A N 1
ATOM 2100 C CA . THR A 1 281 ? -14.517 -6.604 25.196 1.00 96.50 281 THR A CA 1
ATOM 2101 C C . THR A 1 281 ? -13.281 -5.704 25.251 1.00 96.50 281 THR A C 1
ATOM 2103 O O . THR A 1 281 ? -12.775 -5.328 24.198 1.00 96.50 281 THR A O 1
ATOM 2106 N N . ALA A 1 282 ? -12.753 -5.407 26.445 1.00 95.88 282 ALA A N 1
ATOM 2107 C CA . ALA A 1 282 ? -11.515 -4.640 26.604 1.00 95.88 282 ALA A CA 1
ATOM 2108 C C . ALA A 1 282 ? -10.308 -5.347 25.958 1.00 95.88 282 ALA A C 1
ATOM 2110 O O . ALA A 1 282 ? -9.568 -4.713 25.208 1.00 95.88 282 ALA A O 1
ATOM 2111 N N . ASP A 1 283 ? -10.167 -6.662 26.155 1.00 96.38 283 ASP A N 1
ATOM 2112 C CA . ASP A 1 283 ? -9.092 -7.459 25.545 1.00 96.38 283 ASP A CA 1
ATOM 2113 C C . ASP A 1 283 ? -9.124 -7.370 24.007 1.00 96.38 283 ASP A C 1
ATOM 2115 O O . ASP A 1 283 ? -8.120 -7.056 23.369 1.00 96.38 283 ASP A O 1
ATOM 2119 N N . LEU A 1 284 ? -10.301 -7.569 23.398 1.00 97.44 284 LEU A N 1
ATOM 2120 C CA . LEU A 1 284 ? -10.474 -7.469 21.941 1.00 97.44 284 LEU A CA 1
ATOM 2121 C C . LEU A 1 284 ? -10.171 -6.060 21.416 1.00 97.44 284 LEU A C 1
ATOM 2123 O O . LEU A 1 284 ? -9.632 -5.890 20.324 1.00 97.44 284 LEU A O 1
ATOM 2127 N N . VAL A 1 285 ? -10.515 -5.032 22.186 1.00 98.00 285 VAL A N 1
ATOM 2128 C CA . VAL A 1 285 ? -10.224 -3.644 21.828 1.00 98.00 285 VAL A CA 1
ATOM 2129 C C . VAL A 1 285 ? -8.720 -3.355 21.898 1.00 98.00 285 VAL A C 1
ATOM 2131 O O . VAL A 1 285 ? -8.198 -2.652 21.031 1.00 98.00 285 VAL A O 1
ATOM 2134 N N . GLN A 1 286 ? -7.997 -3.936 22.857 1.00 96.75 286 GLN A N 1
ATOM 2135 C CA . GLN A 1 286 ? -6.535 -3.856 22.895 1.00 96.75 286 GLN A CA 1
ATOM 2136 C C . GLN A 1 286 ? -5.897 -4.560 21.693 1.00 96.75 286 GLN A C 1
ATOM 2138 O O . GLN A 1 286 ? -4.978 -4.008 21.087 1.00 96.75 286 GLN A O 1
ATOM 2143 N N . GLU A 1 287 ? -6.417 -5.718 21.272 1.00 97.69 287 GLU A N 1
ATOM 2144 C CA . GLU A 1 287 ? -5.978 -6.375 20.032 1.00 97.69 287 GLU A CA 1
ATOM 2145 C C . GLU A 1 287 ? -6.161 -5.459 18.806 1.00 97.69 287 GLU A C 1
ATOM 2147 O O . GLU A 1 287 ? -5.262 -5.367 17.968 1.00 97.69 287 GLU A O 1
ATOM 2152 N N . ILE A 1 288 ? -7.267 -4.703 18.726 1.00 97.25 288 ILE A N 1
ATOM 2153 C CA . ILE A 1 288 ? -7.488 -3.702 17.664 1.00 97.25 288 ILE A CA 1
ATOM 2154 C C . ILE A 1 288 ? -6.443 -2.578 17.726 1.00 97.25 288 ILE A C 1
ATOM 2156 O O . ILE A 1 288 ? -5.933 -2.162 16.682 1.00 97.25 288 ILE A O 1
ATOM 2160 N N . ALA A 1 289 ? -6.099 -2.080 18.917 1.00 96.25 289 ALA A N 1
ATOM 2161 C CA . ALA A 1 289 ? -5.077 -1.041 19.081 1.00 96.25 289 ALA A CA 1
ATOM 2162 C C . ALA A 1 289 ? -3.683 -1.537 18.649 1.00 96.25 289 ALA A C 1
ATOM 2164 O O . ALA A 1 289 ? -2.956 -0.834 17.934 1.00 96.25 289 ALA A O 1
ATOM 2165 N N . HIS A 1 290 ? -3.332 -2.773 19.012 1.00 96.69 290 HIS A N 1
ATOM 2166 C CA . HIS A 1 290 ? -2.095 -3.421 18.578 1.00 96.69 290 HIS A CA 1
ATOM 2167 C C . HIS A 1 290 ? -2.054 -3.605 17.057 1.00 96.69 290 HIS A C 1
ATOM 2169 O O . HIS A 1 290 ? -1.105 -3.146 16.418 1.00 96.69 290 HIS A O 1
ATOM 2175 N N . ALA A 1 291 ? -3.111 -4.166 16.463 1.00 97.88 291 ALA A N 1
ATOM 2176 C CA . ALA A 1 291 ? -3.222 -4.329 15.014 1.00 97.88 291 ALA A CA 1
ATOM 2177 C C . ALA A 1 291 ? -3.158 -2.980 14.276 1.00 97.88 291 ALA A C 1
ATOM 2179 O O . ALA A 1 291 ? -2.499 -2.863 13.246 1.00 97.88 291 ALA A O 1
ATOM 2180 N N . SER A 1 292 ? -3.776 -1.928 14.820 1.00 97.56 292 SER A N 1
ATOM 2181 C CA . SER A 1 292 ? -3.718 -0.575 14.242 1.00 97.56 292 SER A CA 1
ATOM 2182 C C . SER A 1 292 ? -2.298 0.008 14.288 1.00 97.56 292 SER A C 1
ATOM 2184 O O . SER A 1 292 ? -1.864 0.703 13.369 1.00 97.56 292 SER A O 1
ATOM 2186 N N . THR A 1 293 ? -1.532 -0.290 15.338 1.00 95.19 293 THR A N 1
ATOM 2187 C CA . THR A 1 293 ? -0.123 0.124 15.436 1.00 95.19 293 THR A CA 1
ATOM 2188 C C . THR A 1 293 ? 0.732 -0.579 14.378 1.00 95.19 293 THR A C 1
ATOM 2190 O O . THR A 1 293 ? 1.529 0.065 13.694 1.00 95.19 293 THR A O 1
ATOM 2193 N N . GLU A 1 294 ? 0.517 -1.879 14.168 1.00 96.62 294 GLU A N 1
ATOM 2194 C CA . GLU A 1 294 ? 1.185 -2.642 13.108 1.00 96.62 294 GLU A CA 1
ATOM 2195 C C . GLU A 1 294 ? 0.802 -2.136 11.707 1.00 96.62 294 GLU A C 1
ATOM 2197 O O . GLU A 1 294 ? 1.674 -1.893 10.869 1.00 96.62 294 GLU A O 1
ATOM 2202 N N . GLN A 1 295 ? -0.485 -1.863 11.471 1.00 96.94 295 GLN A N 1
ATOM 2203 C CA . GLN A 1 295 ? -0.966 -1.260 10.226 1.00 96.94 295 GLN A CA 1
ATOM 2204 C C . GLN A 1 295 ? -0.339 0.112 9.959 1.00 96.94 295 GLN A C 1
ATOM 2206 O O . GLN A 1 295 ? -0.049 0.430 8.808 1.00 96.94 295 GLN A O 1
ATOM 2211 N N . THR A 1 296 ? -0.085 0.914 10.999 1.00 95.19 296 THR A N 1
ATOM 2212 C CA . THR A 1 296 ? 0.604 2.209 10.858 1.00 95.19 296 THR A CA 1
ATOM 2213 C C . THR A 1 296 ? 2.022 2.016 10.323 1.00 95.19 296 THR A C 1
ATOM 2215 O O . THR A 1 296 ? 2.428 2.710 9.390 1.00 95.19 296 THR A O 1
ATOM 2218 N N . SER A 1 297 ? 2.758 1.041 10.864 1.00 94.56 297 SER A N 1
ATOM 2219 C CA . SER A 1 297 ? 4.092 0.676 10.369 1.00 94.56 297 SER A CA 1
ATOM 2220 C C . SER A 1 297 ? 4.038 0.198 8.912 1.00 94.56 297 SER A C 1
ATOM 2222 O O . SER A 1 297 ? 4.803 0.670 8.069 1.00 94.56 297 SER A O 1
ATOM 2224 N N . GLY A 1 298 ? 3.066 -0.657 8.572 1.00 96.75 298 GLY A N 1
ATOM 2225 C CA . GLY A 1 298 ? 2.837 -1.100 7.193 1.00 96.75 298 GLY A CA 1
ATOM 2226 C C . GLY A 1 298 ? 2.528 0.056 6.233 1.00 96.75 298 GLY A C 1
ATOM 2227 O O . GLY A 1 298 ? 3.103 0.136 5.148 1.00 96.75 298 GLY A O 1
ATOM 2228 N N . ALA A 1 299 ? 1.686 1.007 6.644 1.00 95.25 299 ALA A N 1
ATOM 2229 C CA . ALA A 1 299 ? 1.368 2.195 5.853 1.00 95.25 299 ALA A CA 1
ATOM 2230 C C . ALA A 1 299 ? 2.604 3.083 5.621 1.00 95.25 299 ALA A C 1
ATOM 2232 O O . ALA A 1 299 ? 2.815 3.567 4.508 1.00 95.25 299 ALA A O 1
ATOM 2233 N N . GLN A 1 300 ? 3.463 3.252 6.632 1.00 93.56 300 GLN A N 1
ATOM 2234 C CA . GLN A 1 300 ? 4.727 3.983 6.492 1.00 93.56 300 GLN A CA 1
ATOM 2235 C C . GLN A 1 300 ? 5.670 3.310 5.488 1.00 93.56 300 GLN A C 1
ATOM 2237 O O . GLN A 1 300 ? 6.232 3.994 4.632 1.00 93.56 300 GLN A O 1
ATOM 2242 N N . GLN A 1 301 ? 5.798 1.980 5.535 1.00 96.38 301 GLN A N 1
ATOM 2243 C CA . GLN A 1 301 ? 6.609 1.222 4.575 1.00 96.38 301 GLN A CA 1
ATOM 2244 C C . GLN A 1 301 ? 6.095 1.380 3.141 1.00 96.38 301 GLN A C 1
ATOM 2246 O O . GLN A 1 301 ? 6.888 1.608 2.225 1.00 96.38 301 GLN A O 1
ATOM 2251 N N . ILE A 1 302 ? 4.774 1.320 2.941 1.00 96.12 302 ILE A N 1
ATOM 2252 C CA . ILE A 1 302 ? 4.162 1.564 1.629 1.00 96.12 302 ILE A CA 1
ATOM 2253 C C . ILE A 1 302 ? 4.469 2.990 1.160 1.00 96.12 302 ILE A C 1
ATOM 2255 O O . ILE A 1 302 ? 4.846 3.181 0.005 1.00 96.12 302 ILE A O 1
ATOM 2259 N N . ASN A 1 303 ? 4.378 3.990 2.040 1.00 93.00 303 ASN A N 1
ATOM 2260 C CA . ASN A 1 303 ? 4.668 5.376 1.674 1.00 93.00 303 ASN A CA 1
ATOM 2261 C C . ASN A 1 303 ? 6.146 5.569 1.277 1.00 93.00 303 ASN A C 1
ATOM 2263 O O . ASN A 1 303 ? 6.451 6.207 0.268 1.00 93.00 303 ASN A O 1
ATOM 2267 N N . SER A 1 304 ? 7.080 4.936 1.997 1.00 95.19 304 SER A N 1
ATOM 2268 C CA . SER A 1 304 ? 8.494 4.898 1.600 1.00 95.19 304 SER A CA 1
ATOM 2269 C C . SER A 1 304 ? 8.701 4.219 0.240 1.00 95.19 304 SER A C 1
ATOM 2271 O O . SER A 1 304 ? 9.450 4.735 -0.592 1.00 95.19 304 SER A O 1
ATOM 2273 N N . ALA A 1 305 ? 8.009 3.107 -0.025 1.00 96.50 305 ALA A N 1
ATOM 2274 C CA . ALA A 1 305 ? 8.063 2.426 -1.317 1.00 96.50 305 ALA A CA 1
ATOM 2275 C C . ALA A 1 305 ? 7.523 3.308 -2.458 1.00 96.50 305 ALA A C 1
ATOM 2277 O O . ALA A 1 305 ? 8.137 3.368 -3.524 1.00 96.50 305 ALA A O 1
ATOM 2278 N N . MET A 1 306 ? 6.442 4.061 -2.230 1.00 95.75 306 MET A N 1
ATOM 2279 C CA . MET A 1 306 ? 5.931 5.042 -3.198 1.00 95.75 306 MET A CA 1
ATOM 2280 C C . MET A 1 306 ? 6.947 6.155 -3.473 1.00 95.75 306 MET A C 1
ATOM 2282 O O . MET A 1 306 ? 7.140 6.543 -4.626 1.00 95.75 306 MET A O 1
ATOM 2286 N N . GLY A 1 307 ? 7.666 6.613 -2.444 1.00 94.75 307 GLY A N 1
ATOM 2287 C CA . GLY A 1 307 ? 8.787 7.542 -2.601 1.00 94.75 307 GLY A CA 1
ATOM 2288 C C . GLY A 1 307 ? 9.887 6.994 -3.518 1.00 94.75 307 GLY A C 1
ATOM 2289 O O . GLY A 1 307 ? 10.379 7.710 -4.394 1.00 94.75 307 GLY A O 1
ATOM 2290 N N . GLN A 1 308 ? 10.226 5.711 -3.377 1.00 96.75 308 GLN A N 1
ATOM 2291 C CA . GLN A 1 308 ? 11.202 5.046 -4.241 1.00 96.75 308 GLN A CA 1
ATOM 2292 C C . GLN A 1 308 ? 10.695 4.901 -5.684 1.00 96.75 308 GLN A C 1
ATOM 2294 O O . GLN A 1 308 ? 11.442 5.189 -6.618 1.00 96.75 308 GLN A O 1
ATOM 2299 N N . ILE A 1 309 ? 9.425 4.531 -5.884 1.00 97.19 309 ILE A N 1
ATOM 2300 C CA . ILE A 1 309 ? 8.813 4.467 -7.222 1.00 97.19 309 ILE A CA 1
ATOM 2301 C C . ILE A 1 309 ? 8.854 5.845 -7.887 1.00 97.19 309 ILE A C 1
ATOM 2303 O O . ILE A 1 309 ? 9.234 5.954 -9.051 1.00 97.19 309 ILE A O 1
ATOM 2307 N N . ASN A 1 310 ? 8.525 6.910 -7.153 1.00 95.75 310 ASN A N 1
ATOM 2308 C CA . ASN A 1 310 ? 8.587 8.273 -7.671 1.00 95.75 310 ASN A CA 1
ATOM 2309 C C . ASN A 1 310 ? 10.010 8.663 -8.110 1.00 95.75 310 ASN A C 1
ATOM 2311 O O . ASN A 1 310 ? 10.186 9.307 -9.144 1.00 95.75 310 ASN A O 1
ATOM 2315 N N . LYS A 1 311 ? 11.040 8.238 -7.368 1.00 96.44 311 LYS A N 1
ATOM 2316 C CA . LYS A 1 311 ? 12.440 8.443 -7.766 1.00 96.44 311 LYS A CA 1
ATOM 2317 C C . LYS A 1 311 ? 12.769 7.705 -9.068 1.00 96.44 311 LYS A C 1
ATOM 2319 O O . LYS A 1 311 ? 13.281 8.321 -10.001 1.00 96.44 311 LYS A O 1
ATOM 2324 N N . THR A 1 312 ? 12.412 6.426 -9.172 1.00 97.25 312 THR A N 1
ATOM 2325 C CA . THR A 1 312 ? 12.624 5.638 -10.397 1.00 97.25 312 THR A CA 1
ATOM 2326 C C . THR A 1 312 ? 11.847 6.204 -11.589 1.00 97.25 312 THR A C 1
ATOM 2328 O O . THR A 1 312 ? 12.357 6.205 -12.708 1.00 97.25 312 THR A O 1
ATOM 2331 N N . LEU A 1 313 ? 10.649 6.759 -11.379 1.00 96.00 313 LEU A N 1
ATOM 2332 C CA . LEU A 1 313 ? 9.897 7.459 -12.425 1.00 96.00 313 LEU A CA 1
ATOM 2333 C C . LEU A 1 313 ? 10.631 8.704 -12.928 1.00 96.00 313 LEU A C 1
ATOM 2335 O O . LEU A 1 313 ? 10.690 8.926 -14.135 1.00 96.00 313 LEU A O 1
ATOM 2339 N N . GLN A 1 314 ? 11.231 9.495 -12.037 1.00 94.94 314 GLN A N 1
ATOM 2340 C CA . GLN A 1 314 ? 12.027 10.660 -12.437 1.00 94.94 314 GLN A CA 1
ATOM 2341 C C . GLN A 1 314 ? 13.271 10.257 -13.237 1.00 94.94 314 GLN A C 1
ATOM 2343 O O . GLN A 1 314 ? 13.571 10.879 -14.258 1.00 94.94 314 GLN A O 1
ATOM 2348 N N . GLU A 1 315 ? 13.963 9.196 -12.817 1.00 97.19 315 GLU A N 1
ATOM 2349 C CA . GLU A 1 315 ? 15.100 8.627 -13.552 1.00 97.19 315 GLU A CA 1
ATOM 2350 C C . GLU A 1 315 ? 14.664 8.107 -14.929 1.00 97.19 315 GLU A C 1
ATOM 2352 O O . GLU A 1 315 ? 15.314 8.391 -15.935 1.00 97.19 315 GLU A O 1
ATOM 2357 N N . THR A 1 316 ? 13.511 7.439 -15.004 1.00 95.81 316 THR A N 1
ATOM 2358 C CA . THR A 1 316 ? 12.930 6.952 -16.264 1.00 95.81 316 THR A CA 1
ATOM 2359 C C . THR A 1 316 ? 12.548 8.112 -17.186 1.00 95.81 316 THR A C 1
ATOM 2361 O O . THR A 1 316 ? 12.834 8.064 -18.381 1.00 95.81 316 THR A O 1
ATOM 2364 N N . ALA A 1 317 ? 11.977 9.199 -16.652 1.00 95.44 317 ALA A N 1
ATOM 2365 C CA . ALA A 1 317 ? 11.693 10.411 -17.421 1.00 95.44 317 ALA A CA 1
ATOM 2366 C C . ALA A 1 317 ? 12.975 11.014 -18.014 1.00 95.44 317 ALA A C 1
ATOM 2368 O O . ALA A 1 317 ? 13.003 11.408 -19.181 1.00 95.44 317 ALA A O 1
ATOM 2369 N N . ALA A 1 318 ? 14.037 11.099 -17.207 1.00 96.31 318 ALA A N 1
ATOM 2370 C CA . ALA A 1 318 ? 15.327 11.625 -17.636 1.00 96.31 318 ALA A CA 1
ATOM 2371 C C . ALA A 1 318 ? 15.959 10.741 -18.721 1.00 96.31 318 ALA A C 1
ATOM 2373 O O . ALA A 1 318 ? 16.370 11.259 -19.760 1.00 96.31 318 ALA A O 1
ATOM 2374 N N . ALA A 1 319 ? 15.951 9.419 -18.526 1.00 97.06 319 ALA A N 1
ATOM 2375 C CA . ALA A 1 319 ? 16.422 8.449 -19.508 1.00 97.06 319 ALA A CA 1
ATOM 2376 C C . ALA A 1 319 ? 15.638 8.546 -20.825 1.00 97.06 319 ALA A C 1
ATOM 2378 O O . ALA A 1 319 ? 16.236 8.538 -21.899 1.00 97.06 319 ALA A O 1
ATOM 2379 N N . SER A 1 320 ? 14.315 8.725 -20.755 1.00 97.56 320 SER A N 1
ATOM 2380 C CA . SER A 1 320 ? 13.471 8.892 -21.940 1.00 97.56 320 SER A CA 1
ATOM 2381 C C . SER A 1 320 ? 13.824 10.151 -22.734 1.00 97.56 320 SER A C 1
ATOM 2383 O O . SER A 1 320 ? 13.975 10.109 -23.955 1.00 97.56 320 SER A O 1
ATOM 2385 N N . ARG A 1 321 ? 14.037 11.282 -22.049 1.00 95.56 321 ARG A N 1
ATOM 2386 C CA . ARG A 1 321 ? 14.493 12.521 -22.703 1.00 95.56 321 ARG A CA 1
ATOM 2387 C C . ARG A 1 321 ? 15.873 12.355 -23.327 1.00 95.56 321 ARG A C 1
ATOM 2389 O O . ARG A 1 321 ? 16.094 12.820 -24.440 1.00 95.56 321 ARG A O 1
ATOM 2396 N N . GLN A 1 322 ? 16.791 11.683 -22.633 1.00 97.38 322 GLN A N 1
ATOM 2397 C CA . GLN A 1 322 ? 18.116 11.395 -23.172 1.00 97.38 322 GLN A CA 1
ATOM 2398 C C . GLN A 1 322 ? 18.020 10.533 -24.437 1.00 97.38 322 GLN A C 1
ATOM 2400 O O . GLN A 1 322 ? 18.668 10.850 -25.429 1.00 97.38 322 GLN A O 1
ATOM 2405 N N . LEU A 1 323 ? 17.163 9.510 -24.440 1.00 96.44 323 LEU A N 1
ATOM 2406 C CA . LEU A 1 323 ? 16.940 8.642 -25.594 1.00 96.44 323 LEU A CA 1
ATOM 2407 C C . LEU A 1 323 ? 16.387 9.411 -26.805 1.00 96.44 323 LEU A C 1
ATOM 2409 O O . LEU A 1 323 ? 16.881 9.233 -27.917 1.00 96.44 323 LEU A O 1
ATOM 2413 N N . SER A 1 324 ? 15.416 10.304 -26.588 1.00 96.88 324 SER A N 1
ATOM 2414 C CA . SER A 1 324 ? 14.886 11.191 -27.635 1.00 96.88 324 SER A CA 1
ATOM 2415 C C . SER A 1 324 ? 15.965 12.130 -28.195 1.00 96.88 324 SER A C 1
ATOM 2417 O O . SER A 1 324 ? 16.107 12.255 -29.412 1.00 96.88 324 SER A O 1
ATOM 2419 N N . ASN A 1 325 ? 16.805 12.711 -27.331 1.00 97.00 325 ASN A N 1
ATOM 2420 C CA . ASN A 1 325 ? 17.930 13.548 -27.759 1.00 97.00 325 ASN A CA 1
ATOM 2421 C C . ASN A 1 325 ? 18.947 12.758 -28.598 1.00 97.00 325 ASN A C 1
ATOM 2423 O O . ASN A 1 325 ? 19.355 13.223 -29.661 1.00 97.00 325 ASN A O 1
ATOM 2427 N N . THR A 1 326 ? 19.326 11.553 -28.158 1.00 96.81 326 THR A N 1
ATOM 2428 C CA . THR A 1 326 ? 20.239 10.677 -28.906 1.00 96.81 326 THR A CA 1
ATOM 2429 C C . THR A 1 326 ? 19.650 10.281 -30.258 1.00 96.81 326 THR A C 1
ATOM 2431 O O . THR A 1 326 ? 20.357 10.314 -31.263 1.00 96.81 326 THR A O 1
ATOM 2434 N N . ALA A 1 327 ? 18.355 9.965 -30.323 1.00 96.75 327 ALA A N 1
ATOM 2435 C CA . ALA A 1 327 ? 17.679 9.688 -31.586 1.00 96.75 327 ALA A CA 1
ATOM 2436 C C . ALA A 1 327 ? 17.703 10.899 -32.536 1.00 96.75 327 ALA A C 1
ATOM 2438 O O . ALA A 1 327 ? 18.016 10.748 -33.716 1.00 96.75 327 ALA A O 1
ATOM 2439 N N . GLY A 1 328 ? 17.447 12.110 -32.029 1.00 94.06 328 GLY A N 1
ATOM 2440 C CA . GLY A 1 328 ? 17.546 13.347 -32.813 1.00 94.06 328 GLY A CA 1
ATOM 2441 C C . GLY A 1 328 ? 18.960 13.616 -33.348 1.00 94.06 328 GLY A C 1
ATOM 2442 O O . GLY A 1 328 ? 19.133 14.012 -34.507 1.00 94.06 328 GLY A O 1
ATOM 2443 N N . GLU A 1 329 ? 19.988 13.345 -32.541 1.00 96.50 329 GLU A N 1
ATOM 2444 C CA . GLU A 1 329 ? 21.385 13.450 -32.969 1.00 96.50 329 GLU A CA 1
ATOM 2445 C C . GLU A 1 329 ? 21.720 12.425 -34.061 1.00 96.50 329 GLU A C 1
ATOM 2447 O O . GLU A 1 329 ? 22.277 12.793 -35.099 1.00 96.50 329 GLU A O 1
ATOM 2452 N N . LEU A 1 330 ? 21.308 11.163 -33.891 1.00 95.94 330 LEU A N 1
ATOM 2453 C CA . LEU A 1 330 ? 21.467 10.124 -34.913 1.00 95.94 330 LEU A CA 1
ATOM 2454 C C . LEU A 1 330 ? 20.798 10.526 -36.232 1.00 95.94 330 LEU A C 1
ATOM 2456 O O . LEU A 1 330 ? 21.392 10.347 -37.294 1.00 95.94 330 LEU A O 1
ATOM 2460 N N . MET A 1 331 ? 19.621 11.155 -36.186 1.00 95.69 331 MET A N 1
ATOM 2461 C CA . MET A 1 331 ? 18.953 11.663 -37.389 1.00 95.69 331 MET A CA 1
ATOM 2462 C C . MET A 1 331 ? 19.748 12.744 -38.111 1.00 95.69 331 MET A C 1
ATOM 2464 O O . MET A 1 331 ? 19.825 12.765 -39.345 1.00 95.69 331 MET A O 1
ATOM 2468 N N . THR A 1 332 ? 20.365 13.634 -37.339 1.00 96.00 332 THR A N 1
ATOM 2469 C CA . THR A 1 332 ? 21.239 14.679 -37.874 1.00 96.00 332 THR A CA 1
ATOM 2470 C C . THR A 1 332 ? 22.450 14.047 -38.566 1.00 96.00 332 THR A C 1
ATOM 2472 O O . THR A 1 332 ? 22.759 14.404 -39.705 1.00 96.00 332 THR A O 1
ATOM 2475 N N . ARG A 1 333 ? 23.069 13.030 -37.948 1.00 94.44 333 ARG A N 1
ATOM 2476 C CA . ARG A 1 333 ? 24.192 12.270 -38.529 1.00 94.44 333 ARG A CA 1
ATOM 2477 C C . ARG A 1 333 ? 23.805 11.492 -39.782 1.00 94.44 333 ARG A C 1
ATOM 2479 O O . ARG A 1 333 ? 24.551 11.498 -40.756 1.00 94.44 333 ARG A O 1
ATOM 2486 N N . VAL A 1 334 ? 22.625 10.876 -39.807 1.00 95.56 334 VAL A N 1
ATOM 2487 C CA . VAL A 1 334 ? 22.107 10.208 -41.009 1.00 95.56 334 VAL A CA 1
ATOM 2488 C C . VAL A 1 334 ? 21.870 11.213 -42.137 1.00 95.56 334 VAL A C 1
ATOM 2490 O O . VAL A 1 334 ? 22.158 10.919 -43.296 1.00 95.56 334 VAL A O 1
ATOM 2493 N N . THR A 1 335 ? 21.387 12.415 -41.822 1.00 92.62 335 THR A N 1
ATOM 2494 C CA . THR A 1 335 ? 21.185 13.480 -42.815 1.00 92.62 335 THR A CA 1
ATOM 2495 C C . THR A 1 335 ? 22.516 13.963 -43.403 1.00 92.62 335 THR A C 1
ATOM 2497 O O . THR A 1 335 ? 22.634 14.111 -44.620 1.00 92.62 335 THR A O 1
ATOM 2500 N N . GLU A 1 336 ? 23.540 14.143 -42.565 1.00 92.38 336 GLU A N 1
ATOM 2501 C CA . GLU A 1 336 ? 24.913 14.465 -42.980 1.00 92.38 336 GLU A CA 1
ATOM 2502 C C . GLU A 1 336 ? 25.519 13.362 -43.871 1.00 92.38 336 GLU A C 1
ATOM 2504 O O . GLU A 1 336 ? 26.088 13.637 -44.935 1.00 92.38 336 GLU A O 1
ATOM 2509 N N . LEU A 1 337 ? 25.314 12.098 -43.493 1.00 91.25 337 LEU A N 1
ATOM 2510 C CA . LEU A 1 337 ? 25.755 10.935 -44.257 1.00 91.25 337 LEU A CA 1
ATOM 2511 C C . LEU A 1 337 ? 25.052 10.854 -45.621 1.00 91.25 337 LEU A C 1
ATOM 2513 O O . LEU A 1 337 ? 25.714 10.720 -46.649 1.00 91.25 337 LEU A O 1
ATOM 2517 N N . ARG A 1 338 ? 23.726 11.037 -45.662 1.00 89.62 338 ARG A N 1
ATOM 2518 C CA . ARG A 1 338 ? 22.946 11.099 -46.910 1.00 89.62 338 ARG A CA 1
ATOM 2519 C C . ARG A 1 338 ? 23.406 12.234 -47.823 1.00 89.62 338 ARG A C 1
ATOM 2521 O O . ARG A 1 338 ? 23.465 12.029 -49.032 1.00 89.62 338 ARG A O 1
ATOM 2528 N N . ARG A 1 339 ? 23.763 13.404 -47.277 1.00 88.00 339 ARG A N 1
ATOM 2529 C CA . ARG A 1 339 ? 24.317 14.527 -48.057 1.00 88.00 339 ARG A CA 1
ATOM 2530 C C . ARG A 1 339 ? 25.656 14.152 -48.695 1.00 88.00 339 ARG A C 1
ATOM 2532 O O . ARG A 1 339 ? 25.859 14.422 -49.875 1.00 88.00 339 ARG A O 1
ATOM 2539 N N . THR A 1 340 ? 26.527 13.490 -47.936 1.00 86.25 340 THR A N 1
ATOM 2540 C CA . THR A 1 340 ? 27.830 13.010 -48.422 1.00 86.25 340 THR A CA 1
ATOM 2541 C C . THR A 1 340 ? 27.672 11.949 -49.514 1.00 86.25 340 THR A C 1
ATOM 2543 O O . THR A 1 340 ? 28.331 12.031 -50.543 1.00 86.25 340 THR A O 1
ATOM 2546 N N . ILE A 1 341 ? 26.756 10.990 -49.346 1.00 85.75 341 ILE A N 1
ATOM 2547 C CA . ILE A 1 341 ? 26.459 9.970 -50.368 1.00 85.75 341 ILE A CA 1
ATOM 2548 C C . ILE A 1 341 ? 25.816 10.597 -51.606 1.00 85.75 341 ILE A C 1
ATOM 2550 O O . ILE A 1 341 ? 26.136 10.202 -52.721 1.00 85.75 341 ILE A O 1
ATOM 2554 N N . GLY A 1 342 ? 24.930 11.582 -51.425 1.00 81.81 342 GLY A N 1
ATOM 2555 C CA . GLY A 1 342 ? 24.224 12.256 -52.517 1.00 81.81 342 GLY A CA 1
ATOM 2556 C C . GLY A 1 342 ? 25.158 12.924 -53.528 1.00 81.81 342 GLY A C 1
ATOM 2557 O O . GLY A 1 342 ? 24.844 12.947 -54.715 1.00 81.81 342 GLY A O 1
ATOM 2558 N N . PHE A 1 343 ? 26.334 13.386 -53.092 1.00 79.38 343 PHE A N 1
ATOM 2559 C CA . PHE A 1 343 ? 27.397 13.852 -53.990 1.00 79.38 343 PHE A CA 1
ATOM 2560 C C . PHE A 1 343 ? 27.857 12.744 -54.960 1.00 79.38 343 PHE A C 1
ATOM 2562 O O . PHE A 1 343 ? 27.993 12.989 -56.156 1.00 79.38 343 PHE A O 1
ATOM 2569 N N . PHE A 1 344 ? 27.993 11.508 -54.467 1.00 75.19 344 PHE A N 1
ATOM 2570 C CA . PHE A 1 344 ? 28.443 10.324 -55.215 1.00 75.19 344 PHE A CA 1
ATOM 2571 C C . PHE A 1 344 ? 27.317 9.534 -55.924 1.00 75.19 344 PHE A C 1
ATOM 2573 O O . PHE A 1 344 ? 27.554 8.459 -56.479 1.00 75.19 344 PHE A O 1
ATOM 2580 N N . ASP A 1 345 ? 26.083 10.040 -55.874 1.00 67.69 345 ASP A N 1
ATOM 2581 C CA . ASP A 1 345 ? 24.898 9.485 -56.550 1.00 67.69 345 ASP A CA 1
ATOM 2582 C C . ASP A 1 345 ? 24.369 10.446 -57.636 1.00 67.69 345 ASP A C 1
ATOM 2584 O O . ASP A 1 345 ? 23.369 10.182 -58.307 1.00 67.69 345 ASP A O 1
ATOM 2588 N N . SER A 1 346 ? 25.029 11.598 -57.811 1.00 57.12 346 SER A N 1
ATOM 2589 C CA . SER A 1 346 ? 24.551 12.672 -58.672 1.00 57.12 346 SER A CA 1
ATOM 2590 C C . SER A 1 346 ? 24.772 12.351 -60.158 1.00 57.12 346 SER A C 1
ATOM 2592 O O . SER A 1 346 ? 25.884 12.322 -60.671 1.00 57.12 346 SER A O 1
ATOM 2594 N N . ARG A 1 347 ? 23.662 12.150 -60.881 1.00 54.84 347 ARG A N 1
ATOM 2595 C CA . ARG A 1 347 ? 23.605 12.139 -62.358 1.00 54.84 347 ARG A CA 1
ATOM 2596 C C . ARG A 1 347 ? 23.654 13.546 -62.967 1.00 54.84 347 ARG A C 1
ATOM 2598 O O . ARG A 1 347 ? 23.454 13.694 -64.169 1.00 54.84 347 ARG A O 1
ATOM 2605 N N . ASP A 1 348 ? 23.839 14.580 -62.149 1.00 48.88 348 ASP A N 1
ATOM 2606 C CA . ASP A 1 348 ? 23.549 15.954 -62.545 1.00 48.88 348 ASP A CA 1
ATOM 2607 C C . ASP A 1 348 ? 24.484 16.955 -61.853 1.00 48.88 348 ASP A C 1
ATOM 2609 O O . ASP A 1 348 ? 24.139 17.600 -60.864 1.00 48.88 348 ASP A O 1
ATOM 2613 N N . LEU A 1 349 ? 25.701 17.085 -62.384 1.00 46.50 349 LEU A N 1
ATOM 2614 C CA . LEU A 1 349 ? 26.602 18.190 -62.043 1.00 46.50 349 LEU A CA 1
ATOM 2615 C C . LEU A 1 349 ? 26.382 19.440 -62.903 1.00 46.50 349 LEU A C 1
ATOM 2617 O O . LEU A 1 349 ? 27.130 20.406 -62.771 1.00 46.50 349 LEU A O 1
ATOM 2621 N N . ASN A 1 350 ? 25.341 19.484 -63.741 1.00 43.56 350 ASN A N 1
ATOM 2622 C CA . ASN A 1 350 ? 25.023 20.705 -64.483 1.00 43.56 350 ASN A CA 1
ATOM 2623 C C . ASN A 1 350 ? 24.171 21.699 -63.681 1.00 43.56 350 ASN A C 1
ATOM 2625 O O . ASN A 1 350 ? 23.803 22.762 -64.180 1.00 43.56 350 ASN A O 1
ATOM 2629 N N . ARG A 1 351 ? 23.905 21.399 -62.406 1.00 41.75 351 ARG A N 1
ATOM 2630 C CA . ARG A 1 351 ? 23.308 22.332 -61.453 1.00 41.75 351 ARG A CA 1
ATOM 2631 C C . ARG A 1 351 ? 24.352 22.821 -60.454 1.00 41.75 351 ARG A C 1
ATOM 2633 O O . ARG A 1 351 ? 24.221 22.629 -59.251 1.00 41.75 351 ARG A O 1
ATOM 2640 N N . VAL A 1 352 ? 25.377 23.502 -60.963 1.00 38.69 352 VAL A N 1
ATOM 2641 C CA . VAL A 1 352 ? 26.105 24.479 -60.149 1.00 38.69 352 VAL A CA 1
ATOM 2642 C C . VAL A 1 352 ? 25.081 25.516 -59.685 1.00 38.69 352 VAL A C 1
ATOM 2644 O O . VAL A 1 352 ? 24.413 26.169 -60.489 1.00 38.69 352 VAL A O 1
ATOM 2647 N N . GLU A 1 353 ? 24.907 25.595 -58.370 1.00 36.72 353 GLU A N 1
ATOM 2648 C CA . GLU A 1 353 ? 24.070 26.563 -57.677 1.00 36.72 353 GLU A CA 1
ATOM 2649 C C . GLU A 1 353 ? 24.348 27.989 -58.177 1.00 36.72 353 GLU A C 1
ATOM 2651 O O . GLU A 1 353 ? 25.412 28.561 -57.944 1.00 36.72 353 GLU A O 1
ATOM 2656 N N . LYS A 1 354 ? 23.342 28.618 -58.794 1.00 34.56 354 LYS A N 1
ATOM 2657 C CA . LYS A 1 354 ? 23.150 30.058 -58.600 1.00 34.56 354 LYS A CA 1
ATOM 2658 C C . LYS A 1 354 ? 22.743 30.254 -57.135 1.00 34.56 354 LYS A C 1
ATOM 2660 O O . LYS A 1 354 ? 21.827 29.555 -56.695 1.00 34.56 354 LYS A O 1
ATOM 2665 N N . PRO A 1 355 ? 23.351 31.189 -56.386 1.00 38.47 355 PRO A N 1
ATOM 2666 C CA . PRO A 1 355 ? 22.944 31.450 -55.016 1.00 38.47 355 PRO A CA 1
ATOM 2667 C C . PRO A 1 355 ? 21.537 32.053 -55.040 1.00 38.47 355 PRO A C 1
ATOM 2669 O O . PRO A 1 355 ? 21.342 33.211 -55.411 1.00 38.47 355 PRO A O 1
ATOM 2672 N N . ALA A 1 356 ? 20.534 31.249 -54.687 1.00 37.41 356 ALA A N 1
ATOM 2673 C CA . ALA A 1 356 ? 19.188 31.741 -54.459 1.00 37.41 356 ALA A CA 1
ATOM 2674 C C . ALA A 1 356 ? 19.172 32.485 -53.119 1.00 37.41 356 ALA A C 1
ATOM 2676 O O . ALA A 1 356 ? 19.413 31.924 -52.051 1.00 37.41 356 ALA A O 1
ATOM 2677 N N . VAL A 1 357 ? 18.932 33.785 -53.238 1.00 41.78 357 VAL A N 1
ATOM 2678 C CA . VAL A 1 357 ? 18.662 34.768 -52.194 1.00 41.78 357 VAL A CA 1
ATOM 2679 C C . VAL A 1 357 ? 17.855 34.171 -51.036 1.00 41.78 357 VAL A C 1
ATOM 2681 O O . VAL A 1 357 ? 16.836 33.515 -51.244 1.00 41.78 357 VAL A O 1
ATOM 2684 N N . LYS A 1 358 ? 18.303 34.460 -49.807 1.00 45.72 358 LYS A N 1
ATOM 2685 C CA . LYS A 1 358 ? 17.582 34.222 -48.551 1.00 45.72 358 LYS A CA 1
ATOM 2686 C C . LYS A 1 358 ? 16.146 34.755 -48.651 1.00 45.72 358 LYS A C 1
ATOM 2688 O O . LYS A 1 358 ? 15.913 35.941 -48.433 1.00 45.72 358 LYS A O 1
ATOM 2693 N N . ALA A 1 359 ? 15.185 33.879 -48.920 1.00 34.81 359 ALA A N 1
ATOM 2694 C CA . ALA A 1 359 ? 13.784 34.144 -48.641 1.00 34.81 359 ALA A CA 1
ATOM 2695 C C . ALA A 1 359 ? 13.519 33.734 -47.192 1.00 34.81 359 ALA A C 1
ATOM 2697 O O . ALA A 1 359 ? 13.513 32.557 -46.833 1.00 34.81 359 ALA A O 1
ATOM 2698 N N . LYS A 1 360 ? 13.363 34.751 -46.349 1.00 43.31 360 LYS A N 1
ATOM 2699 C CA . LYS A 1 360 ? 12.851 34.651 -44.990 1.00 43.31 360 LYS A CA 1
ATOM 2700 C C . LYS A 1 360 ? 11.479 33.978 -45.033 1.00 43.31 360 LYS A C 1
ATOM 2702 O O . LYS A 1 360 ? 10.501 34.605 -45.417 1.00 43.31 360 LYS A O 1
ATOM 2707 N N . VAL A 1 361 ? 11.417 32.713 -44.628 1.00 37.12 361 VAL A N 1
ATOM 2708 C CA . VAL A 1 361 ? 10.158 32.098 -44.214 1.00 37.12 361 VAL A CA 1
ATOM 2709 C C . VAL A 1 361 ? 10.017 32.379 -42.728 1.00 37.12 361 VAL A C 1
ATOM 2711 O O . VAL A 1 361 ? 10.695 31.792 -41.885 1.00 37.12 361 VAL A O 1
ATOM 2714 N N . GLU A 1 362 ? 9.169 33.356 -42.428 1.00 36.53 362 GLU A N 1
ATOM 2715 C CA . GLU A 1 362 ? 8.530 33.496 -41.129 1.00 36.53 362 GLU A CA 1
ATOM 2716 C C . GLU A 1 362 ? 7.825 32.181 -40.783 1.00 36.53 362 GLU A C 1
ATOM 2718 O O . GLU A 1 362 ? 6.743 31.880 -41.279 1.00 36.53 362 GLU A O 1
ATOM 2723 N N . SER A 1 363 ? 8.449 31.393 -39.910 1.00 32.88 363 SER A N 1
ATOM 2724 C CA . SER A 1 363 ? 7.738 30.396 -39.120 1.00 32.88 363 SER A CA 1
ATOM 2725 C C . SER A 1 363 ? 6.960 31.145 -38.044 1.00 32.88 363 SER A C 1
ATOM 2727 O O . SER A 1 363 ? 7.505 31.551 -37.014 1.00 32.88 363 SER A O 1
ATOM 2729 N N . LYS A 1 364 ? 5.678 31.389 -38.316 1.00 35.34 364 LYS A N 1
ATOM 2730 C CA . LYS A 1 364 ? 4.700 31.716 -37.286 1.00 35.34 364 LYS A CA 1
ATOM 2731 C C . LYS A 1 364 ? 3.961 30.428 -36.932 1.00 35.34 364 LYS A C 1
ATOM 2733 O O . LYS A 1 364 ? 3.406 29.774 -37.807 1.00 35.34 364 LYS A O 1
ATOM 2738 N N . ALA A 1 365 ? 3.929 30.164 -35.628 1.00 44.25 365 ALA A N 1
ATOM 2739 C CA . ALA A 1 365 ? 3.108 29.184 -34.921 1.00 44.25 365 ALA A CA 1
ATOM 2740 C C . ALA A 1 365 ? 3.596 27.724 -34.915 1.00 44.25 365 ALA A C 1
ATOM 2742 O O . ALA A 1 365 ? 3.000 26.840 -35.522 1.00 44.25 365 ALA A O 1
ATOM 2743 N N . GLN A 1 366 ? 4.556 27.445 -34.029 1.00 39.75 366 GLN A N 1
ATOM 2744 C CA . GLN A 1 366 ? 4.414 26.280 -33.161 1.00 39.75 366 GLN A CA 1
ATOM 2745 C C . GLN A 1 366 ? 4.550 26.708 -31.700 1.00 39.75 366 GLN A C 1
ATOM 2747 O O . GLN A 1 366 ? 5.506 27.355 -31.279 1.00 39.75 366 GLN A O 1
ATOM 2752 N N . SER A 1 367 ? 3.462 26.425 -30.995 1.00 38.47 367 SER A N 1
ATOM 2753 C CA . SER A 1 367 ? 3.141 26.733 -29.615 1.00 38.47 367 SER A CA 1
ATOM 2754 C C . SER A 1 367 ? 4.300 26.465 -28.658 1.00 38.47 367 SER A C 1
ATOM 2756 O O . SER A 1 367 ? 4.713 25.326 -28.451 1.00 38.47 367 SER A O 1
ATOM 2758 N N . LYS A 1 368 ? 4.766 27.532 -28.010 1.00 40.38 368 LYS A N 1
ATOM 2759 C CA . LYS A 1 368 ? 5.492 27.454 -26.748 1.00 40.38 368 LYS A CA 1
ATOM 2760 C C . LYS A 1 368 ? 4.474 27.106 -25.656 1.00 40.38 368 LYS A C 1
ATOM 2762 O O . LYS A 1 368 ? 3.940 27.991 -24.996 1.00 40.38 368 LYS A O 1
ATOM 2767 N N . ALA A 1 369 ? 4.175 25.821 -25.499 1.00 37.75 369 ALA A N 1
ATOM 2768 C CA . ALA A 1 369 ? 3.544 25.311 -24.291 1.00 37.75 369 ALA A CA 1
ATOM 2769 C C . ALA A 1 369 ? 4.653 25.034 -23.268 1.00 37.75 369 ALA A C 1
ATOM 2771 O O . ALA A 1 369 ? 5.251 23.963 -23.239 1.00 37.75 369 ALA A O 1
ATOM 2772 N N . GLU A 1 370 ? 4.965 26.039 -22.452 1.00 38.38 370 GLU A N 1
ATOM 2773 C CA . GLU A 1 370 ? 5.626 25.804 -21.168 1.00 38.38 370 GLU A CA 1
ATOM 2774 C C . GLU A 1 370 ? 4.718 24.895 -20.323 1.00 38.38 370 GLU A C 1
ATOM 2776 O O . GLU A 1 370 ? 3.525 25.198 -20.189 1.00 38.38 370 GLU A O 1
ATOM 2781 N N . PRO A 1 371 ? 5.220 23.803 -19.716 1.00 38.34 371 PRO A N 1
ATOM 2782 C CA . PRO A 1 371 ? 4.449 23.113 -18.706 1.00 38.34 371 PRO A CA 1
ATOM 2783 C C . PRO A 1 371 ? 4.396 24.036 -17.491 1.00 38.34 371 PRO A C 1
ATOM 2785 O O . PRO A 1 371 ? 5.385 24.275 -16.796 1.00 38.34 371 PRO A O 1
ATOM 2788 N N . LYS A 1 372 ? 3.207 24.591 -17.266 1.00 37.03 372 LYS A N 1
ATOM 2789 C CA . LYS A 1 372 ? 2.828 25.276 -16.039 1.00 37.03 372 LYS A CA 1
ATOM 2790 C C . LYS A 1 372 ? 3.107 24.306 -14.893 1.00 37.03 372 LYS A C 1
ATOM 2792 O O . LYS A 1 372 ? 2.391 23.324 -14.722 1.00 37.03 372 LYS A O 1
ATOM 2797 N N . VAL A 1 373 ? 4.175 24.567 -14.142 1.00 41.50 373 VAL A N 1
ATOM 2798 C CA . VAL A 1 373 ? 4.475 23.888 -12.882 1.00 41.50 373 VAL A CA 1
ATOM 2799 C C . VAL A 1 373 ? 3.218 23.978 -12.024 1.00 41.50 373 VAL A C 1
ATOM 2801 O O . VAL A 1 373 ? 2.848 25.061 -11.563 1.00 41.50 373 VAL A O 1
ATOM 2804 N N . VAL A 1 374 ? 2.536 22.847 -11.844 1.00 39.97 374 VAL A N 1
ATOM 2805 C CA . VAL A 1 374 ? 1.461 22.707 -10.866 1.00 39.97 374 VAL A CA 1
ATOM 2806 C C . VAL A 1 374 ? 2.130 22.802 -9.502 1.00 39.97 374 VAL A C 1
ATOM 2808 O O . VAL A 1 374 ? 2.601 21.827 -8.930 1.00 39.97 374 VAL A O 1
ATOM 2811 N N . ARG A 1 375 ? 2.242 24.030 -8.996 1.00 39.22 375 ARG A N 1
ATOM 2812 C CA . ARG A 1 375 ? 2.448 24.265 -7.574 1.00 39.22 375 ARG A CA 1
ATOM 2813 C C . ARG A 1 375 ? 1.178 23.804 -6.874 1.00 39.22 375 ARG A C 1
ATOM 2815 O O . ARG A 1 375 ? 0.132 24.432 -7.026 1.00 39.22 375 ARG A O 1
ATOM 2822 N N . SER A 1 376 ? 1.290 22.721 -6.114 1.00 39.91 376 SER A N 1
ATOM 2823 C CA . SER A 1 376 ? 0.292 22.305 -5.134 1.00 39.91 376 SER A CA 1
ATOM 2824 C C . SER A 1 376 ? -0.157 23.509 -4.297 1.00 39.91 376 SER A C 1
ATOM 2826 O O . SER A 1 376 ? 0.696 24.297 -3.862 1.00 39.91 376 SER A O 1
ATOM 2828 N N . PRO A 1 377 ? -1.459 23.679 -4.013 1.00 40.81 377 PRO A N 1
ATOM 2829 C CA . PRO A 1 377 ? -1.881 24.630 -3.005 1.00 40.81 377 PRO A CA 1
ATOM 2830 C C . PRO A 1 377 ? -1.402 24.104 -1.653 1.00 40.81 377 PRO A C 1
ATOM 2832 O O . PRO A 1 377 ? -1.937 23.142 -1.109 1.00 40.81 377 PRO A O 1
ATOM 2835 N N . ARG A 1 378 ? -0.372 24.747 -1.100 1.00 37.69 378 ARG A N 1
ATOM 2836 C CA . ARG A 1 378 ? -0.036 24.648 0.318 1.00 37.69 378 ARG A CA 1
ATOM 2837 C C . ARG A 1 378 ? -1.255 25.140 1.096 1.00 37.69 378 ARG A C 1
ATOM 2839 O O . ARG A 1 378 ? -1.486 26.346 1.186 1.00 37.69 378 ARG A O 1
ATOM 2846 N N . ALA A 1 379 ? -2.044 24.209 1.623 1.00 37.44 379 ALA A N 1
ATOM 2847 C CA . ALA A 1 379 ? -3.085 24.503 2.589 1.00 37.44 379 ALA A CA 1
ATOM 2848 C C . ALA A 1 379 ? -2.425 25.172 3.803 1.00 37.44 379 ALA A C 1
ATOM 2850 O O . ALA A 1 379 ? -1.674 24.561 4.560 1.00 37.44 379 ALA A O 1
ATOM 2851 N N . ARG A 1 380 ? -2.650 26.478 3.942 1.00 36.22 380 ARG A N 1
ATOM 2852 C CA . ARG A 1 380 ? -2.370 27.213 5.172 1.00 36.22 380 ARG A CA 1
ATOM 2853 C C . ARG A 1 380 ? -3.491 26.859 6.158 1.00 36.22 380 ARG A C 1
ATOM 2855 O O . ARG A 1 380 ? -4.654 26.961 5.760 1.00 36.22 380 ARG A O 1
ATOM 2862 N N . PRO A 1 381 ? -3.199 26.483 7.413 1.00 36.31 381 PRO A N 1
ATOM 2863 C CA . PRO A 1 381 ? -4.246 26.262 8.398 1.00 36.31 381 PRO A CA 1
ATOM 2864 C C . PRO A 1 381 ? -4.933 27.602 8.668 1.00 36.31 381 PRO A C 1
ATOM 2866 O O . PRO A 1 381 ? -4.283 28.573 9.062 1.00 36.31 381 PRO A O 1
ATOM 2869 N N . LYS A 1 382 ? -6.245 27.681 8.428 1.00 37.19 382 LYS A N 1
ATOM 2870 C CA . LYS A 1 382 ? -7.053 28.763 8.990 1.00 37.19 382 LYS A CA 1
ATOM 2871 C C . LYS A 1 382 ? -7.109 28.542 10.497 1.00 37.19 382 LYS A C 1
ATOM 2873 O O . LYS A 1 382 ? -7.561 27.498 10.954 1.00 37.19 382 LYS A O 1
ATOM 2878 N N . ALA A 1 383 ? -6.631 29.539 11.231 1.00 33.41 383 ALA A N 1
ATOM 2879 C CA . ALA A 1 383 ? -6.794 29.666 12.664 1.00 33.41 383 ALA A CA 1
ATOM 2880 C C . ALA A 1 383 ? -8.267 29.457 13.047 1.00 33.41 383 ALA A C 1
ATOM 2882 O O . ALA A 1 383 ? -9.144 30.215 12.627 1.00 33.41 383 ALA A O 1
ATOM 2883 N N . GLN A 1 384 ? -8.531 28.419 13.838 1.00 33.56 384 GLN A N 1
ATOM 2884 C CA . GLN A 1 384 ? -9.769 28.293 14.590 1.00 33.56 384 GLN A CA 1
ATOM 2885 C C . GLN A 1 384 ? -9.717 29.308 15.732 1.00 33.56 384 GLN A C 1
ATOM 2887 O O . GLN A 1 384 ? -9.010 29.127 16.719 1.00 33.56 384 GLN A O 1
ATOM 2892 N N . ALA A 1 385 ? -10.475 30.390 15.582 1.00 34.59 385 ALA A N 1
ATOM 2893 C CA . ALA A 1 385 ? -10.889 31.203 16.708 1.00 34.59 385 ALA A CA 1
ATOM 2894 C C . ALA A 1 385 ? -11.915 30.393 17.514 1.00 34.59 385 ALA A C 1
ATOM 2896 O O . ALA A 1 385 ? -13.076 30.271 17.126 1.00 34.59 385 ALA A O 1
ATOM 2897 N N . GLN A 1 386 ? -11.468 29.816 18.628 1.00 34.28 386 GLN A N 1
ATOM 2898 C CA . GLN A 1 386 ? -12.349 29.366 19.697 1.00 34.28 386 GLN A CA 1
ATOM 2899 C C . GLN A 1 386 ? -13.031 30.595 20.308 1.00 34.28 386 GLN A C 1
ATOM 2901 O O . GLN A 1 386 ? -12.382 31.437 20.925 1.00 34.28 386 GLN A O 1
ATOM 2906 N N . LYS A 1 387 ? -14.354 30.686 20.162 1.00 35.62 387 LYS A N 1
ATOM 2907 C CA . LYS A 1 387 ? -15.202 31.385 21.127 1.00 35.62 387 LYS A CA 1
ATOM 2908 C C . LYS A 1 387 ? -16.033 30.342 21.860 1.00 35.62 387 LYS A C 1
ATOM 2910 O O . LYS A 1 387 ? -16.845 29.643 21.262 1.00 35.62 387 LYS A O 1
ATOM 2915 N N . GLN A 1 388 ? -15.748 30.243 23.153 1.00 33.03 388 GLN A N 1
ATOM 2916 C CA . GLN A 1 388 ? -16.598 29.654 24.179 1.00 33.03 388 GLN A CA 1
ATOM 2917 C C . GLN A 1 388 ? -17.902 30.452 24.352 1.00 33.03 388 GLN A C 1
ATOM 2919 O O . GLN A 1 388 ? -17.998 31.595 23.904 1.00 33.03 388 GLN A O 1
ATOM 2924 N N . ALA A 1 389 ? -18.805 29.838 25.129 1.00 32.84 389 ALA A N 1
ATOM 2925 C CA . ALA A 1 389 ? -20.132 30.261 25.596 1.00 32.84 389 ALA A CA 1
ATOM 2926 C C . ALA A 1 389 ? -21.277 29.800 24.668 1.00 32.84 389 ALA A C 1
ATOM 2928 O O . ALA A 1 389 ? -21.232 30.026 23.469 1.00 32.84 389 ALA A O 1
ATOM 2929 N N . SER A 1 390 ? -22.342 29.137 25.125 1.00 32.56 390 SER A N 1
ATOM 2930 C CA . SER A 1 390 ? -22.821 28.863 26.486 1.00 32.56 390 SER A CA 1
ATOM 2931 C C . SER A 1 390 ? -24.034 27.914 26.430 1.00 32.56 390 SER A C 1
ATOM 2933 O O . SER A 1 390 ? -24.644 27.696 25.389 1.00 32.56 390 SER A O 1
ATOM 2935 N N . VAL A 1 391 ? -24.346 27.352 27.590 1.00 33.47 391 VAL A N 1
ATOM 2936 C CA . VAL A 1 391 ? -25.301 26.288 27.932 1.00 33.47 391 VAL A CA 1
ATOM 2937 C C . VAL A 1 391 ? -26.792 26.730 27.914 1.00 33.47 391 VAL A C 1
ATOM 2939 O O . VAL A 1 391 ? -27.115 27.701 28.585 1.00 33.47 391 VAL A O 1
ATOM 2942 N N . ARG A 1 392 ? -27.663 25.909 27.266 1.00 31.27 392 ARG A N 1
ATOM 2943 C CA . ARG A 1 392 ? -29.112 25.564 27.534 1.00 31.27 392 ARG A CA 1
ATOM 2944 C C . ARG A 1 392 ? -30.227 26.662 27.467 1.00 31.27 392 ARG A C 1
ATOM 2946 O O . ARG A 1 392 ? -29.901 27.836 27.541 1.00 31.27 392 ARG A O 1
ATOM 2953 N N . PRO A 1 393 ? -31.554 26.324 27.533 1.00 46.12 393 PRO A N 1
ATOM 2954 C CA . PRO A 1 393 ? -32.343 25.221 26.909 1.00 46.12 393 PRO A CA 1
ATOM 2955 C C . PRO A 1 393 ? -33.811 25.582 26.436 1.00 46.12 393 PRO A C 1
ATOM 2957 O O . PRO A 1 393 ? -34.320 26.651 26.738 1.00 46.12 393 PRO A O 1
ATOM 2960 N N . VAL A 1 394 ? -34.509 24.585 25.835 1.00 30.88 394 VAL A N 1
ATOM 2961 C CA . VAL A 1 394 ? -35.987 24.304 25.698 1.00 30.88 394 VAL A CA 1
ATOM 2962 C C . VAL A 1 394 ? -36.898 25.093 24.717 1.00 30.88 394 VAL A C 1
ATOM 2964 O O . VAL A 1 394 ? -36.967 26.311 24.769 1.00 30.88 394 VAL A O 1
ATOM 2967 N N . GLN A 1 395 ? -37.700 24.315 23.950 1.00 34.62 395 GLN A N 1
ATOM 2968 C CA . GLN A 1 395 ? -39.159 24.410 23.616 1.00 34.62 395 GLN A CA 1
ATOM 2969 C C . GLN A 1 395 ? -39.423 24.150 22.113 1.00 34.62 395 GLN A C 1
ATOM 2971 O O . GLN A 1 395 ? -38.976 24.898 21.257 1.00 34.62 395 GLN A O 1
ATOM 2976 N N . SER A 1 396 ? -39.892 22.961 21.703 1.00 29.58 396 SER A N 1
ATOM 2977 C CA . SER A 1 396 ? -41.294 22.488 21.611 1.00 29.58 396 SER A CA 1
ATOM 2978 C C . SER A 1 396 ? -42.216 23.369 20.760 1.00 29.58 396 SER A C 1
ATOM 2980 O O . SER A 1 396 ? -42.652 24.392 21.259 1.00 29.58 396 SER A O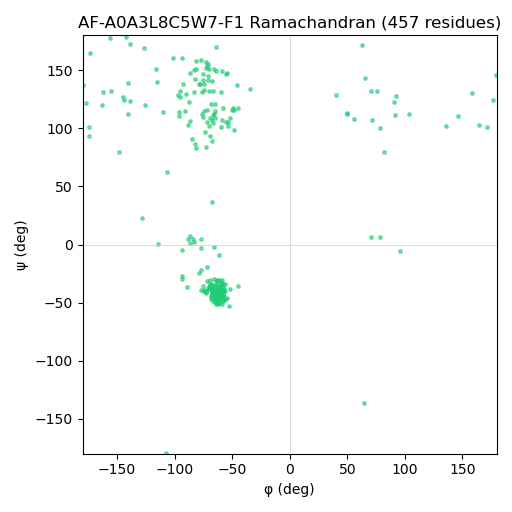 1
ATOM 2982 N N . HIS A 1 397 ? -42.613 22.905 19.564 1.00 37.72 397 HIS A N 1
ATOM 2983 C CA . HIS A 1 397 ? -43.980 23.067 19.045 1.00 37.72 397 HIS A CA 1
ATOM 2984 C C . HIS A 1 397 ? -44.349 21.991 18.003 1.00 37.72 397 HIS A C 1
ATOM 2986 O O . HIS A 1 397 ? -43.613 21.673 17.075 1.00 37.72 397 HIS A O 1
ATOM 2992 N N . THR A 1 398 ? -45.532 21.439 18.248 1.00 30.95 398 THR A N 1
ATOM 2993 C CA . THR A 1 398 ? -46.416 20.532 17.505 1.00 30.95 398 THR A CA 1
ATOM 2994 C C . THR A 1 398 ? -47.107 21.162 16.286 1.00 30.95 398 THR A C 1
ATOM 2996 O O . THR A 1 398 ? -47.402 22.350 16.333 1.00 30.95 398 THR A O 1
ATOM 2999 N N . ALA A 1 399 ? -47.486 20.319 15.303 1.00 30.84 399 ALA A N 1
ATOM 3000 C CA . ALA A 1 399 ? -48.749 20.278 14.509 1.00 30.84 399 ALA A CA 1
ATOM 3001 C C . ALA A 1 399 ? -48.451 19.806 13.061 1.00 30.84 399 ALA A C 1
ATOM 3003 O O . ALA A 1 399 ? -47.666 20.431 12.365 1.00 30.84 399 ALA A O 1
ATOM 3004 N N . ALA A 1 400 ? -48.852 18.617 12.592 1.00 31.81 400 ALA A N 1
ATOM 3005 C CA . ALA A 1 400 ? -50.196 18.100 12.275 1.00 31.81 400 ALA A CA 1
ATOM 3006 C C . ALA A 1 400 ? -50.854 18.718 11.019 1.00 31.81 400 ALA A C 1
ATOM 3008 O O . ALA A 1 400 ? -51.353 19.835 11.068 1.00 31.81 400 ALA A O 1
ATOM 3009 N N . THR A 1 401 ? -50.939 17.939 9.926 1.00 32.06 401 THR A N 1
ATOM 3010 C CA . THR A 1 401 ? -52.034 17.920 8.914 1.00 32.06 401 THR A CA 1
ATOM 3011 C C . THR A 1 401 ? -51.783 16.771 7.913 1.00 32.06 401 THR A C 1
ATOM 3013 O O . THR A 1 401 ? -50.792 16.761 7.200 1.00 32.06 401 THR A O 1
ATOM 3016 N N . LYS A 1 402 ? -52.471 15.626 8.055 1.00 33.94 402 LYS A N 1
ATOM 3017 C CA . LYS A 1 402 ? -53.619 15.147 7.243 1.00 33.94 402 LYS A CA 1
ATOM 3018 C C . LYS A 1 402 ? -53.430 15.180 5.712 1.00 33.94 402 LYS A C 1
ATOM 3020 O O . LYS A 1 402 ? -53.545 16.236 5.108 1.00 33.94 402 LYS A O 1
ATOM 3025 N N . SER A 1 403 ? -53.362 14.000 5.086 1.00 33.56 403 SER A N 1
ATOM 3026 C CA . SER A 1 403 ? -54.319 13.573 4.040 1.00 33.56 403 SER A CA 1
ATOM 3027 C C . SER A 1 403 ? -54.049 12.136 3.555 1.00 33.56 403 SER A C 1
ATOM 3029 O O . SER A 1 403 ? -52.976 11.799 3.074 1.00 33.56 403 SER A O 1
ATOM 3031 N N . THR A 1 404 ? -55.061 11.279 3.689 1.00 36.00 404 THR A N 1
ATOM 3032 C CA . THR A 1 404 ? -55.325 10.151 2.778 1.00 36.00 404 THR A CA 1
ATOM 3033 C C . THR A 1 404 ? -56.460 10.587 1.844 1.00 36.00 404 THR A C 1
ATOM 3035 O O . THR A 1 404 ? -57.212 11.503 2.192 1.00 36.00 404 THR A O 1
ATOM 3038 N N . PRO A 1 405 ? -56.632 9.929 0.686 1.00 45.22 405 PRO A N 1
ATOM 3039 C CA . PRO A 1 405 ? -57.784 9.040 0.607 1.00 45.22 405 PRO A CA 1
ATOM 3040 C C . PRO A 1 405 ? -57.516 7.700 -0.097 1.00 45.22 405 PRO A C 1
ATOM 3042 O O . PRO A 1 405 ? -56.450 7.397 -0.618 1.00 45.22 405 PRO A O 1
ATOM 3045 N N . ARG A 1 406 ? -58.558 6.883 0.011 1.00 32.53 406 ARG A N 1
ATOM 3046 C CA . ARG A 1 406 ? -58.705 5.436 -0.117 1.00 32.53 406 ARG A CA 1
ATOM 3047 C C . ARG A 1 406 ? -59.109 5.012 -1.541 1.00 32.53 406 ARG A C 1
ATOM 3049 O O . ARG A 1 406 ? -59.816 5.744 -2.218 1.00 32.53 406 ARG A O 1
ATOM 3056 N N . SER A 1 407 ? -58.866 3.728 -1.823 1.00 32.69 407 SER A N 1
ATOM 3057 C CA . SER A 1 407 ? -59.706 2.808 -2.620 1.00 32.69 407 SER A CA 1
ATOM 3058 C C . SER A 1 407 ? -59.458 2.679 -4.129 1.00 32.69 407 SER A C 1
ATOM 3060 O O . SER A 1 407 ? -59.890 3.503 -4.924 1.00 32.69 407 SER A O 1
ATOM 3062 N N . SER A 1 408 ? -58.966 1.508 -4.538 1.00 33.25 408 SER A N 1
ATOM 3063 C CA . SER A 1 408 ? -59.775 0.586 -5.354 1.00 33.25 408 SER A CA 1
ATOM 3064 C C . SER A 1 408 ? -59.187 -0.834 -5.337 1.00 33.25 408 SER A C 1
ATOM 3066 O O . SER A 1 408 ? -57.992 -1.052 -5.507 1.00 33.25 408 SER A O 1
ATOM 3068 N N . ARG A 1 409 ? -60.064 -1.807 -5.077 1.00 36.53 409 ARG A N 1
ATOM 3069 C CA . ARG A 1 409 ? -59.901 -3.261 -5.264 1.00 36.53 409 ARG A CA 1
ATOM 3070 C C . ARG A 1 409 ? -60.950 -3.665 -6.318 1.00 36.53 409 ARG A C 1
ATOM 3072 O O . ARG A 1 409 ? -61.988 -3.002 -6.357 1.00 36.53 409 ARG A O 1
ATOM 3079 N N . PRO A 1 410 ? -60.743 -4.716 -7.133 1.00 47.00 410 PRO A N 1
ATOM 3080 C CA . PRO A 1 410 ? -61.274 -6.060 -6.804 1.00 47.00 410 PRO A CA 1
ATOM 3081 C C . PRO A 1 410 ? -60.277 -7.200 -7.163 1.00 47.00 410 PRO A C 1
ATOM 3083 O O . PRO A 1 410 ? -59.435 -7.019 -8.026 1.00 47.00 410 PRO A O 1
ATOM 3086 N N . GLN A 1 411 ? -60.121 -8.243 -6.322 1.00 35.88 411 GLN A N 1
ATOM 3087 C CA . GLN A 1 411 ? -60.554 -9.662 -6.517 1.00 35.88 411 GLN A CA 1
ATOM 3088 C C . GLN A 1 411 ? -59.827 -10.387 -7.672 1.00 35.88 411 GLN A C 1
ATOM 3090 O O . GLN A 1 411 ? -59.649 -9.807 -8.723 1.00 35.88 411 GLN A O 1
ATOM 3095 N N . ALA A 1 412 ? -59.458 -11.667 -7.667 1.00 32.34 412 ALA A N 1
ATOM 3096 C CA . ALA A 1 412 ? -59.256 -12.771 -6.726 1.00 32.34 412 ALA A CA 1
ATOM 3097 C C . ALA A 1 412 ? -58.787 -13.942 -7.629 1.00 32.34 412 ALA A C 1
ATOM 3099 O O . ALA A 1 412 ? -59.391 -14.111 -8.679 1.00 32.34 412 ALA A O 1
ATOM 3100 N N . ALA A 1 413 ? -57.776 -14.742 -7.267 1.00 33.59 413 ALA A N 1
ATOM 3101 C CA . ALA A 1 413 ? -57.676 -16.167 -7.643 1.00 33.59 413 ALA A CA 1
ATOM 3102 C C . ALA A 1 413 ? -56.386 -16.802 -7.100 1.00 33.59 413 ALA A C 1
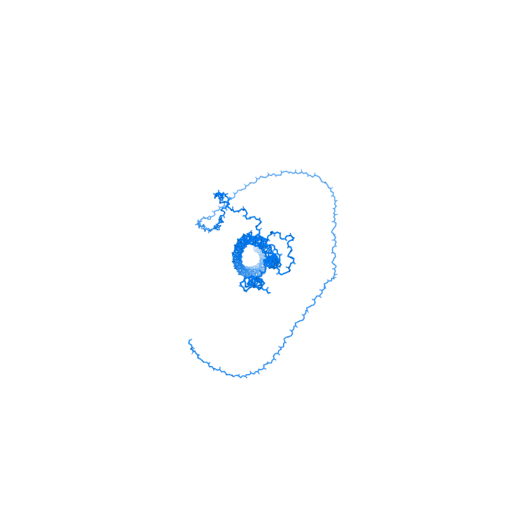ATOM 3104 O O . ALA A 1 413 ? -55.350 -16.164 -6.959 1.00 33.59 413 ALA A O 1
ATOM 3105 N N . GLN A 1 414 ? -56.513 -18.076 -6.755 1.00 34.53 414 GLN A N 1
ATOM 3106 C CA . GLN A 1 414 ? -55.585 -18.933 -6.030 1.00 34.53 414 GLN A CA 1
ATOM 3107 C C . GLN A 1 414 ? -54.478 -19.498 -6.938 1.00 34.53 414 GLN A C 1
ATOM 3109 O O . GLN A 1 414 ? -54.753 -19.790 -8.095 1.00 34.53 414 GLN A O 1
ATOM 3114 N N . ALA A 1 415 ? -53.290 -19.770 -6.380 1.00 33.94 415 ALA A N 1
ATOM 3115 C CA . ALA A 1 415 ? -52.625 -21.087 -6.438 1.00 33.94 415 ALA A CA 1
ATOM 3116 C C . ALA A 1 415 ? -51.229 -21.045 -5.776 1.00 33.94 415 ALA A C 1
ATOM 3118 O O . ALA A 1 415 ? -50.363 -20.256 -6.142 1.00 33.94 415 ALA A O 1
ATOM 3119 N N . LYS A 1 416 ? -51.012 -21.929 -4.795 1.00 41.09 416 LYS A N 1
ATOM 3120 C CA . LYS A 1 416 ? -49.712 -22.225 -4.162 1.00 41.09 416 LYS A CA 1
ATOM 3121 C C . LYS A 1 416 ? -48.800 -23.007 -5.122 1.00 41.09 416 LYS A C 1
ATOM 3123 O O . LYS A 1 416 ? -49.312 -23.886 -5.814 1.00 41.09 416 LYS A O 1
ATOM 3128 N N . PRO A 1 417 ? -47.467 -22.908 -4.972 1.00 39.47 417 PRO A N 1
ATOM 3129 C CA . PRO A 1 417 ? -46.588 -24.052 -5.181 1.00 39.47 417 PRO A CA 1
ATOM 3130 C C . PRO A 1 417 ? -45.880 -24.480 -3.881 1.00 39.47 417 PRO A C 1
ATOM 3132 O O . PRO A 1 417 ? -45.470 -23.665 -3.057 1.00 39.47 417 PRO A O 1
ATOM 3135 N N . LYS A 1 418 ? -45.789 -25.802 -3.697 1.00 41.66 418 LYS A N 1
ATOM 3136 C CA . LYS A 1 418 ? -45.110 -26.511 -2.5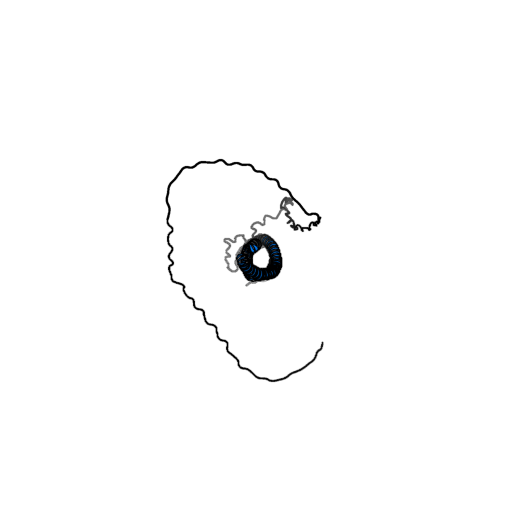96 1.00 41.66 418 LYS A CA 1
ATOM 3137 C C . LYS A 1 418 ? -43.581 -26.300 -2.631 1.00 41.66 418 LYS A C 1
ATOM 3139 O O . LYS A 1 418 ? -43.028 -26.219 -3.727 1.00 41.66 418 LYS A O 1
ATOM 3144 N N . PRO A 1 419 ? -42.878 -26.346 -1.482 1.00 42.38 419 PRO A N 1
ATOM 3145 C CA . PRO A 1 419 ? -41.422 -26.451 -1.450 1.00 42.38 419 PRO A CA 1
ATOM 3146 C C . PRO A 1 419 ? -40.961 -27.895 -1.723 1.00 42.38 419 PRO A C 1
ATOM 3148 O O . PRO A 1 419 ? -41.553 -28.857 -1.230 1.00 42.38 419 PRO A O 1
ATOM 3151 N N . ARG A 1 420 ? -39.899 -28.046 -2.525 1.00 42.84 420 ARG A N 1
ATOM 3152 C CA . ARG A 1 420 ? -39.199 -29.319 -2.773 1.00 42.84 420 ARG A CA 1
ATOM 3153 C C . ARG A 1 420 ? -38.332 -29.691 -1.556 1.00 42.84 420 ARG A C 1
ATOM 3155 O O . ARG A 1 420 ? -37.695 -28.796 -1.004 1.00 42.84 420 ARG A O 1
ATOM 3162 N N . PRO A 1 421 ? -38.239 -30.975 -1.168 1.00 42.50 421 PRO A N 1
ATOM 3163 C CA . PRO A 1 421 ? -37.307 -31.416 -0.138 1.00 42.50 421 PRO A CA 1
ATOM 3164 C C . PRO A 1 421 ? -35.917 -31.649 -0.746 1.00 42.50 421 PRO A C 1
ATOM 3166 O O . PRO A 1 421 ? -35.790 -32.341 -1.756 1.00 42.50 421 PRO A O 1
ATOM 3169 N N . VAL A 1 422 ? -34.874 -31.103 -0.122 1.00 43.34 422 VAL A N 1
ATOM 3170 C CA . VAL A 1 422 ? -33.480 -31.471 -0.406 1.00 43.34 422 VAL A CA 1
ATOM 3171 C C . VAL A 1 422 ? -33.066 -32.513 0.633 1.00 43.34 422 VAL A C 1
ATOM 3173 O O . VAL A 1 422 ? -33.036 -32.221 1.827 1.00 43.34 422 VAL A O 1
ATOM 3176 N N . LYS A 1 423 ? -32.805 -33.744 0.182 1.00 41.22 423 LYS A N 1
ATOM 3177 C CA . LYS A 1 423 ? -32.112 -34.785 0.958 1.00 41.22 423 LYS A CA 1
ATOM 3178 C C . LYS A 1 423 ? -30.593 -34.624 0.767 1.00 41.22 423 LYS A C 1
ATOM 3180 O O . LYS A 1 423 ? -30.188 -34.224 -0.323 1.00 41.22 423 LYS A O 1
ATOM 3185 N N . PRO A 1 424 ? -29.765 -34.945 1.776 1.00 39.91 424 PRO A N 1
ATOM 3186 C CA . PRO A 1 424 ? -28.315 -34.901 1.656 1.00 39.91 424 PRO A CA 1
ATOM 3187 C C . PRO A 1 424 ? -27.788 -36.240 1.120 1.00 39.91 424 PRO A C 1
ATOM 3189 O O . PRO A 1 424 ? -28.024 -37.279 1.737 1.00 39.91 424 PRO A O 1
ATOM 3192 N N . ASP A 1 425 ? -27.064 -36.213 0.001 1.00 41.56 425 ASP A N 1
ATOM 3193 C CA . ASP A 1 425 ? -26.269 -37.358 -0.447 1.00 41.56 425 ASP A CA 1
ATOM 3194 C C . ASP A 1 425 ? -24.851 -37.274 0.120 1.00 41.56 425 ASP A C 1
ATOM 3196 O O . ASP A 1 425 ? -24.163 -36.253 0.055 1.00 41.56 425 ASP A O 1
ATOM 3200 N N . ALA A 1 426 ? -24.451 -38.391 0.715 1.00 35.56 426 ALA A N 1
ATOM 3201 C CA . ALA A 1 426 ? -23.146 -38.646 1.279 1.00 35.56 426 ALA A CA 1
ATOM 3202 C C . ALA A 1 426 ? -22.124 -39.066 0.204 1.00 35.56 426 ALA A C 1
ATOM 3204 O O . ALA A 1 426 ? -22.467 -39.660 -0.813 1.00 35.56 426 ALA A O 1
ATOM 3205 N N . ALA A 1 427 ? -20.851 -38.857 0.554 1.00 33.59 427 ALA A N 1
ATOM 3206 C CA . ALA A 1 427 ? -19.645 -39.520 0.046 1.00 33.59 427 ALA A CA 1
ATOM 3207 C C . ALA A 1 427 ? -19.070 -39.086 -1.322 1.00 33.59 427 ALA A C 1
ATOM 3209 O O . ALA A 1 427 ? -19.419 -39.611 -2.375 1.00 33.59 427 ALA A O 1
ATOM 3210 N N . LYS A 1 428 ? -18.017 -38.254 -1.262 1.00 34.25 428 LYS A N 1
ATOM 3211 C CA . LYS A 1 428 ? -16.616 -38.652 -1.549 1.00 34.25 428 LYS A CA 1
ATOM 3212 C C . LYS A 1 428 ? -15.670 -37.481 -1.239 1.00 34.25 428 LYS A C 1
ATOM 3214 O O . LYS A 1 428 ? -15.420 -36.626 -2.080 1.00 34.25 428 LYS A O 1
ATOM 3219 N N . VAL A 1 429 ? -15.132 -37.455 -0.018 1.00 39.72 429 VAL A N 1
ATOM 3220 C CA . VAL A 1 429 ? -13.961 -36.634 0.326 1.00 39.72 429 VAL A CA 1
ATOM 3221 C C . VAL A 1 429 ? -12.729 -37.498 0.089 1.00 39.72 429 VAL A C 1
ATOM 3223 O O . VAL A 1 429 ? -12.553 -38.528 0.737 1.00 39.72 429 VAL A O 1
ATOM 3226 N N . SER A 1 430 ? -11.900 -37.100 -0.874 1.00 37.62 430 SER A N 1
ATOM 3227 C CA . SER A 1 430 ? -10.586 -37.695 -1.093 1.00 37.62 430 SER A CA 1
ATOM 3228 C C . SER A 1 430 ? -9.641 -37.189 -0.003 1.00 37.62 430 SER A C 1
ATOM 3230 O O . SER A 1 430 ? -9.287 -36.013 0.028 1.00 37.62 430 SER A O 1
ATOM 3232 N N . VAL A 1 431 ? -9.270 -38.083 0.909 1.00 38.47 431 VAL A N 1
ATOM 3233 C CA . VAL A 1 431 ? -8.278 -37.854 1.963 1.00 38.47 431 VAL A CA 1
ATOM 3234 C C . VAL A 1 431 ? -6.892 -37.800 1.318 1.00 38.47 431 VAL A C 1
ATOM 3236 O O . VAL A 1 431 ? -6.427 -38.798 0.772 1.00 38.47 431 VAL A O 1
ATOM 3239 N N . LEU A 1 432 ? -6.223 -36.647 1.382 1.00 43.28 432 LEU A N 1
ATOM 3240 C CA . LEU A 1 432 ? -4.793 -36.538 1.095 1.00 43.28 432 LEU A CA 1
ATOM 3241 C C . LEU A 1 432 ? -4.040 -36.595 2.432 1.00 43.28 432 LEU A C 1
ATOM 3243 O O . LEU A 1 432 ? -4.159 -35.699 3.265 1.00 43.28 432 LEU A O 1
ATOM 3247 N N . ALA A 1 433 ? -3.317 -37.692 2.651 1.00 50.34 433 ALA A N 1
ATOM 3248 C CA . ALA A 1 433 ? -2.514 -37.937 3.844 1.00 50.34 433 ALA A CA 1
ATOM 3249 C C . ALA A 1 433 ? -1.268 -37.019 3.915 1.00 50.34 433 ALA A C 1
ATOM 3251 O O . ALA A 1 433 ? -0.724 -36.642 2.871 1.00 50.34 433 ALA A O 1
ATOM 3252 N N . PRO A 1 434 ? -0.771 -36.688 5.124 1.00 48.94 434 PRO A N 1
ATOM 3253 C CA . PRO A 1 434 ? 0.418 -35.858 5.307 1.00 48.94 434 PRO A CA 1
ATOM 3254 C C . PRO A 1 434 ? 1.719 -36.652 5.079 1.00 48.94 434 PRO A C 1
ATOM 3256 O O . PRO A 1 434 ? 1.866 -37.784 5.539 1.00 48.94 434 PRO A O 1
ATOM 3259 N N . LYS A 1 435 ? 2.691 -36.042 4.384 1.00 50.38 435 LYS A N 1
ATOM 3260 C CA . LYS A 1 435 ? 4.062 -36.569 4.215 1.00 50.38 435 LYS A CA 1
ATOM 3261 C C . LYS A 1 435 ? 4.890 -36.453 5.517 1.00 50.38 435 LYS A C 1
ATOM 3263 O O . LYS A 1 435 ? 4.643 -35.542 6.307 1.00 50.38 435 LYS A O 1
ATOM 3268 N N . PRO A 1 436 ? 5.882 -37.342 5.741 1.00 54.16 436 PRO A N 1
ATOM 3269 C CA . PRO A 1 436 ? 6.589 -37.480 7.018 1.00 54.16 436 PRO A CA 1
ATOM 3270 C C . PRO A 1 436 ? 7.738 -36.473 7.216 1.00 54.16 436 PRO A C 1
ATOM 3272 O O . PRO A 1 436 ? 8.404 -36.070 6.263 1.00 54.16 436 PRO A O 1
ATOM 3275 N N . LYS A 1 437 ? 7.996 -36.119 8.485 1.00 49.19 437 LYS A N 1
ATOM 3276 C CA . LYS A 1 437 ? 9.156 -35.338 8.963 1.00 49.19 437 LYS A CA 1
ATOM 3277 C C . LYS A 1 437 ? 10.472 -36.125 8.801 1.00 49.19 437 LYS A C 1
ATOM 3279 O O . LYS A 1 437 ? 10.480 -37.313 9.135 1.00 49.19 437 LYS A O 1
ATOM 3284 N N . PRO A 1 438 ? 11.599 -35.499 8.412 1.00 51.59 438 PRO A N 1
ATOM 3285 C CA . PRO A 1 438 ? 12.915 -36.107 8.570 1.00 51.59 438 PRO A CA 1
ATOM 3286 C C . PRO A 1 438 ? 13.462 -35.916 9.998 1.00 51.59 438 PRO A C 1
ATOM 3288 O O . PRO A 1 438 ? 13.245 -34.891 10.642 1.00 51.59 438 PRO A O 1
ATOM 3291 N N . LYS A 1 439 ? 14.137 -36.963 10.484 1.00 44.16 439 LYS A N 1
ATOM 3292 C CA . LYS A 1 439 ? 14.721 -37.129 11.822 1.00 44.16 439 LYS A CA 1
ATOM 3293 C C . LYS A 1 439 ? 16.003 -36.304 11.994 1.00 44.16 439 LYS A C 1
ATOM 3295 O O . LYS A 1 439 ? 16.863 -36.327 11.119 1.00 44.16 439 LYS A O 1
ATOM 3300 N N . SER A 1 440 ? 16.158 -35.676 13.156 1.00 42.94 440 SER A N 1
ATOM 3301 C CA . SER A 1 440 ? 17.436 -35.173 13.677 1.00 42.94 440 SER A CA 1
ATOM 3302 C C . SER A 1 440 ? 18.353 -36.335 14.095 1.00 42.94 440 SER A C 1
ATOM 3304 O O . SER A 1 440 ? 17.844 -37.305 14.663 1.00 42.94 440 SER A O 1
ATOM 3306 N N . PRO A 1 441 ? 19.683 -36.242 13.926 1.00 53.69 441 PRO A N 1
ATOM 3307 C CA . PRO A 1 441 ? 20.633 -37.043 14.689 1.00 53.69 441 PRO A CA 1
ATOM 3308 C C . PRO A 1 441 ? 21.105 -36.293 15.946 1.00 53.69 441 PRO A C 1
ATOM 3310 O O . PRO A 1 441 ? 21.376 -35.094 15.910 1.00 53.69 441 PRO A O 1
ATOM 3313 N N . VAL A 1 442 ? 21.196 -37.026 17.056 1.00 41.25 442 VAL A N 1
ATOM 3314 C CA . VAL A 1 442 ? 21.686 -36.585 18.369 1.00 41.25 442 VAL A CA 1
ATOM 3315 C C . VAL A 1 442 ? 23.176 -36.932 18.523 1.00 41.25 442 VAL A C 1
ATOM 3317 O O . VAL A 1 442 ? 23.568 -38.059 18.245 1.00 41.25 442 VAL A O 1
ATOM 3320 N N . ALA A 1 443 ? 23.933 -35.926 18.976 1.00 41.47 443 ALA A N 1
ATOM 3321 C CA . ALA A 1 443 ? 25.121 -35.876 19.848 1.00 41.47 443 ALA A CA 1
ATOM 3322 C C . ALA A 1 443 ? 26.265 -36.911 19.767 1.00 41.47 443 ALA A C 1
ATOM 3324 O O . ALA A 1 443 ? 26.077 -38.092 20.039 1.00 41.47 443 ALA A O 1
ATOM 3325 N N . VAL A 1 444 ? 27.491 -36.371 19.660 1.00 38.00 444 VAL A N 1
ATOM 3326 C CA . VAL A 1 444 ? 28.674 -36.786 20.443 1.00 38.00 444 VAL A CA 1
ATOM 3327 C C . VAL A 1 444 ? 29.447 -35.515 20.865 1.00 38.00 444 VAL A C 1
ATOM 3329 O O . VAL A 1 444 ? 29.816 -34.712 20.015 1.00 38.00 444 VAL A O 1
ATOM 3332 N N . SER A 1 445 ? 29.655 -35.342 22.174 1.00 44.12 445 SER A N 1
ATOM 3333 C CA . SER A 1 445 ? 30.652 -34.469 22.846 1.00 44.12 445 SER A CA 1
ATOM 3334 C C . SER A 1 445 ? 31.751 -35.377 23.444 1.00 44.12 445 SER A C 1
ATOM 3336 O O . SER A 1 445 ? 31.528 -36.590 23.447 1.00 44.12 445 SER A O 1
ATOM 3338 N N . PRO A 1 446 ? 32.813 -34.896 24.133 1.00 53.81 446 PRO A N 1
ATOM 3339 C CA . PRO A 1 446 ? 33.554 -33.622 24.097 1.00 53.81 446 PRO A CA 1
ATOM 3340 C C . PRO A 1 446 ? 35.082 -33.849 23.907 1.00 53.81 446 PRO A C 1
ATOM 3342 O O . PRO A 1 446 ? 35.575 -34.954 24.104 1.00 53.81 446 PRO A O 1
ATOM 3345 N N . HIS A 1 447 ? 35.861 -32.797 23.636 1.00 42.06 447 HIS A N 1
ATOM 3346 C CA . HIS A 1 447 ? 37.254 -32.735 24.102 1.00 42.06 447 HIS A CA 1
ATOM 3347 C C . HIS A 1 447 ? 37.622 -31.293 24.463 1.00 42.06 447 HIS A C 1
ATOM 3349 O O . HIS A 1 447 ? 37.372 -30.366 23.695 1.00 42.06 447 HIS A O 1
ATOM 3355 N N . ALA A 1 448 ? 38.122 -31.158 25.689 1.00 40.09 448 ALA A N 1
ATOM 3356 C CA . ALA A 1 448 ? 38.819 -30.006 26.232 1.00 40.09 448 ALA A CA 1
ATOM 3357 C C . ALA A 1 448 ? 40.226 -29.896 25.625 1.00 40.09 448 ALA A C 1
ATOM 3359 O O . ALA A 1 448 ? 40.726 -30.897 25.115 1.00 40.09 448 ALA A O 1
ATOM 3360 N N . ASP A 1 449 ? 40.770 -28.677 25.652 1.00 43.62 449 ASP A N 1
ATOM 3361 C CA . ASP A 1 449 ? 42.162 -28.276 25.952 1.00 43.62 449 ASP A CA 1
ATOM 3362 C C . ASP A 1 449 ? 42.299 -26.825 25.440 1.00 43.62 449 ASP A C 1
ATOM 3364 O O . ASP A 1 449 ? 42.019 -26.538 24.278 1.00 43.62 449 ASP A O 1
ATOM 3368 N N . GLU A 1 450 ? 42.260 -25.846 26.344 1.00 38.66 450 GLU A N 1
ATOM 3369 C CA . GLU A 1 450 ? 43.412 -25.170 26.973 1.00 38.66 450 GLU A CA 1
ATOM 3370 C C . GLU A 1 450 ? 43.861 -23.925 26.183 1.00 38.66 450 GLU A C 1
ATOM 3372 O O . GLU A 1 450 ? 44.122 -23.974 24.987 1.00 38.66 450 GLU A O 1
ATOM 3377 N N . ASP A 1 451 ? 43.853 -22.804 26.908 1.00 40.38 451 ASP A N 1
ATOM 3378 C CA . ASP A 1 451 ? 44.830 -21.714 26.905 1.00 40.38 451 ASP A CA 1
ATOM 3379 C C . ASP A 1 451 ? 45.280 -21.083 25.573 1.00 40.38 451 ASP A C 1
ATOM 3381 O O . ASP A 1 451 ? 46.041 -21.648 24.800 1.00 40.38 451 ASP A O 1
ATOM 3385 N N . ASP A 1 452 ? 44.917 -19.807 25.378 1.00 48.00 452 ASP A N 1
ATOM 3386 C CA . ASP A 1 452 ? 45.951 -18.765 25.426 1.00 48.00 452 ASP A CA 1
ATOM 3387 C C . ASP A 1 452 ? 45.362 -17.353 25.599 1.00 48.00 452 ASP A C 1
ATOM 3389 O O . ASP A 1 452 ? 44.578 -16.831 24.802 1.00 48.00 452 ASP A O 1
ATOM 3393 N N . GLN A 1 453 ? 45.778 -16.733 26.702 1.00 45.06 453 GLN A N 1
ATOM 3394 C CA . GLN A 1 453 ? 45.815 -15.289 26.910 1.00 45.06 453 GLN A CA 1
ATOM 3395 C C . GLN A 1 453 ? 46.807 -14.661 25.919 1.00 45.06 453 GLN A C 1
ATOM 3397 O O . GLN A 1 453 ? 47.795 -15.298 25.616 1.00 45.06 453 GLN A O 1
ATOM 3402 N N . PHE A 1 454 ? 46.595 -13.416 25.474 1.00 46.62 454 PHE A N 1
ATOM 3403 C CA . PHE A 1 454 ? 47.602 -12.333 25.329 1.00 46.62 454 PHE A CA 1
ATOM 3404 C C . PHE A 1 454 ? 46.926 -11.162 24.566 1.00 46.62 454 PHE A C 1
ATOM 3406 O O . PHE A 1 454 ? 46.517 -11.318 23.424 1.00 46.62 454 PHE A O 1
ATOM 3413 N N . PHE A 1 455 ? 46.477 -10.083 25.219 1.00 43.28 455 PHE A N 1
ATOM 3414 C CA . PHE A 1 455 ? 47.195 -8.852 25.604 1.00 43.28 455 PHE A CA 1
ATOM 3415 C C . PHE A 1 455 ? 47.573 -7.888 24.448 1.00 43.28 455 PHE A C 1
ATOM 3417 O O . PHE A 1 455 ? 48.232 -8.270 23.491 1.00 43.28 455 PHE A O 1
ATOM 3424 N N . VAL A 1 456 ? 47.260 -6.604 24.698 1.00 45.44 456 VAL A N 1
ATOM 3425 C CA . VAL A 1 456 ? 47.908 -5.349 24.239 1.00 45.44 456 VAL A CA 1
ATOM 3426 C C . VAL A 1 456 ? 47.247 -4.531 23.106 1.00 45.44 456 VAL A C 1
ATOM 3428 O O . VAL A 1 456 ? 47.224 -4.894 21.936 1.00 45.44 456 VAL A O 1
ATOM 3431 N N . HIS A 1 457 ? 46.786 -3.348 23.537 1.00 48.03 457 HIS A N 1
ATOM 3432 C CA . HIS A 1 457 ? 46.594 -2.079 22.822 1.00 48.03 457 HIS A CA 1
ATOM 3433 C C . HIS A 1 457 ? 47.859 -1.543 22.124 1.00 48.03 457 HIS A C 1
ATOM 3435 O O . HIS A 1 457 ? 48.918 -1.632 22.723 1.00 48.03 457 HIS A O 1
ATOM 3441 N N . TYR A 1 458 ? 47.698 -0.872 20.976 1.00 47.56 458 TYR A N 1
ATOM 3442 C CA . TYR A 1 458 ? 48.399 0.317 20.407 1.00 47.56 458 TYR A CA 1
ATOM 3443 C C . TYR A 1 458 ? 48.132 0.248 18.881 1.00 47.56 458 TYR A C 1
ATOM 3445 O O . TYR A 1 458 ? 48.225 -0.839 18.319 1.00 47.56 458 TYR A O 1
ATOM 3453 N N . ASP A 1 459 ? 47.695 1.261 18.132 1.00 51.19 459 ASP A N 1
ATOM 3454 C CA . ASP A 1 459 ? 47.677 2.729 18.241 1.00 51.19 459 ASP A CA 1
ATOM 3455 C C . ASP A 1 459 ? 46.285 3.324 17.944 1.00 51.19 459 ASP A C 1
ATOM 3457 O O . ASP A 1 459 ? 45.507 2.682 17.194 1.00 51.19 459 ASP A O 1
#

Secondary structure (DSSP, 8-state):
--HHHHHHHHHHHHHHHHHHHHHHHHHS---HHHHHHHHHHHHHHHHHHHHHHHHHHHHHHSS-HHHHHHHHHHHHTT---S--TT---SSTTSHHHHHHHHHHHHHHHHHHHHHHHHHHHHHHHHHHHHHHHHHHHHHHHHHHHHHHHHHHHHHHHHHHHHHHHHHHHHHHHHHHHHHHHHHHHHHHHHHHHHHHHHHHHHHHHHHHHHHHHHHHHHHHHHHHTGGGGHHHHHHHHHHHHHHHHHHHHHHHHHHHHHHHHHHHHHHHHHHHHHHHHHHHHHHHHHHHHHHHHHHHHHHHHHHHHHHHHHHHHHHHHHHHHHHHHHHHHHHHHHHHHHHHHHHTT-S--------------------------------PPPP----------------------------------PPPP-PPPP------PPPPPPPPPP-----------------

pLDDT: mean 76.73, std 23.19, range [29.58, 98.19]

Radius of gyration: 65.52 Å; Cα contacts (8 Å, |Δi|>4): 256; chains: 1; bounding box: 152×74×194 Å

Nearest PDB structures (foldseek):
  3zx6-assembly1_A  TM=7.454E-01  e=6.304E-12  Archaeoglobus fulgidus DSM 4304
  8c5v-assembly1_I  TM=6.545E-01  e=5.351E-11  Escherichia coli
  3g67-assembly1_A  TM=7.837E-01  e=1.194E-06  Thermotoga maritima
  3g67-assembly1_B  TM=7.855E-01  e=3.006E-06  Thermotoga maritima
  3ja6-assembly1_I  TM=3.428E-01  e=3.672E-09  Escherichia coli

Solvent-accessible surface area (backbone atoms only — not comparable to full-atom values): 26675 Å² total; per-residue (Å²): 135,55,70,64,60,57,48,51,52,52,51,52,50,48,52,50,54,51,45,51,53,54,52,47,61,72,77,46,86,66,56,75,69,57,52,54,53,52,52,50,52,53,53,50,51,52,52,52,47,51,52,50,47,52,50,52,48,38,55,51,35,26,50,57,71,69,57,48,49,53,50,50,52,34,48,76,62,23,30,47,71,74,72,64,79,86,69,68,44,90,28,95,83,8,56,41,39,51,52,52,50,51,39,54,51,51,40,52,50,52,52,50,51,50,53,51,38,53,50,49,42,53,51,27,51,53,45,28,53,51,21,50,55,48,40,52,49,39,53,55,49,50,50,53,49,51,53,50,50,55,51,47,53,52,48,44,51,52,36,52,51,49,27,51,51,22,54,52,48,29,52,51,31,54,48,52,42,52,55,46,52,53,49,41,52,54,38,51,53,50,35,53,52,30,51,54,50,34,53,54,32,50,54,51,31,52,51,22,50,52,44,28,53,51,18,50,53,44,29,52,52,17,59,72,52,45,85,84,13,53,72,52,26,54,52,19,51,52,48,25,52,51,17,54,53,46,31,54,51,28,50,53,52,33,52,51,28,53,53,48,33,54,52,36,51,54,50,40,60,50,47,65,59,43,46,61,54,38,50,53,50,27,54,54,27,49,52,49,29,52,51,27,53,53,49,45,54,52,46,50,52,52,50,53,49,50,54,52,52,53,50,53,42,52,53,49,41,51,50,22,52,50,45,31,50,51,21,53,50,50,44,51,52,34,51,53,48,51,54,59,49,46,51,45,65,36,93,61,80,87,66,71,78,72,87,77,74,89,74,84,76,82,86,78,88,80,83,86,75,73,82,76,78,82,74,75,84,80,82,70,84,79,81,81,80,85,75,84,87,84,85,87,85,93,85,88,87,88,85,92,84,90,84,84,89,84,89,88,85,81,90,86,87,87,83,88,81,82,86,82,86,86,79,88,85,81,89,86,84,84,82,82,80,85,82,84,84,85,82,84,87,82,87,86,86,87,83,90,82,83,87,82,88,82,88,84,91,87,134

Foldseek 3Di:
DDLVVLVCVLVVVLCVLVVCLVVVVPPDPDDPVVNVVSVVVSVVSVVVSVVVSVVVVCQQQLHDPVVLVVLVVCVVQLALPPDPPPVDRPHCNHPSVVSVVVSVVVVVVLVVLLVVLVVLLVVLVVLLVVLVVLLVVLVVVLVVLVVVLVVLVVVLVVLVVLLVVLVVLLVVLVVVLVVLVVVLVVLVVLLVVLVVQLVVLVVQLVVLVVQLVVLVVQLVVLVVVPPVSPVSNVVSVVSNVVSVVSNVVSVVSNVVSVVSSVVSVVVSVVSVVVSVVSVVVSVVSVVSSVVSVVVSVVSVVVSVVSVVVSVVSVVSSVVSVVSNVVSVVSNVVSVVSCVVSCSNNDPDPVCPDPPDDDDDDPPDDDDPPDPPPPDDPPDDDDDPDDDDDDDDDDDDDDDDDDDDDDDDDDDDDDDDDDDDDDDDDDDDDDDDDDDDDDDDDDDDDDDDDDDDDDDDDDD